Protein AF-0000000067175810 (afdb_homodimer)

Sequence (452 aa):
MTTPEDLFESAYRGEAPNFGGVRPPWSIGEPQPEIRKLIDAGKFHGEVLDAGCGEAATALYLAAQGFTTVGLDQSPTAIELARAEAARRGLTNATFEVADISSFTGYDGRFGTIVDSTLFHSMPVELRDGYQQSIVRAAAPGATYVVLVFDKTTMGDTGPANPVTDDELRDVVGRYWVIDDISPARIHANVPAEFTDFAAFAGSDIRDEGNGRKSVAGWLLQAHLGMTTPEDLFESAYRGEAPNFGGVRPPWSIGEPQPEIRKLIDAGKFHGEVLDAGCGEAATALYLAAQGFTTVGLDQSPTAIELARAEAARRGLTNATFEVADISSFTGYDGRFGTIVDSTLFHSMPVELRDGYQQSIVRAAAPGATYVVLVFDKTTMGDTGPANPVTDDELRDVVGRYWVIDDISPARIHANVPAEFTDFAAFAGSDIRDEGNGRKSVAGWLLQAHLG

Secondary structure (DSSP, 8-state):
---HHHHHHHHHTT-SSSGGG---TT--SS--HHHHHHHHTT---SEEEEET-TT-HHHHHHHHTT--EEEEES-HHHHHHHHHHHHHHT-TTEEEEE--TTT--S-TT-EEEEEEES-GGGS-GGGHHHHHHHHHHHEEEEEEEEEEEEBHHHH-S-SSS--B-HHHHHHHHHTTSEEEEEEEEEEEEE--HHHHHHHHHHTT--EEEETTEEEEEEEEEEEE--/---HHHHHHHHHTT-STT-TT---TT--SS--HHHHHHHHTT---SEEEEET-TT-HHHHHHHHTT--EEEEES-HHHHHHHHHHHHHHT-TTEEEEE--TTT--S-TT-EEEEEEES-GGGS-GGGHHHHHHHHHHHEEEEEEEEEEEEBHHHH-S-SSS--B-HHHHHHHHHTTSEEEEEEEEEEEEE--HHHHHHHHHHTT--EEEETTEEEEEEEEEEEE--

Structure (mmCIF, N/CA/C/O backbone):
data_AF-0000000067175810-model_v1
#
loop_
_entity.id
_entity.type
_entity.pdbx_description
1 polymer 'Thiopurine S-methyltransferase (Tpmt) superfamily protein'
#
loop_
_atom_site.group_PDB
_atom_site.id
_atom_site.type_symbol
_atom_site.label_atom_id
_atom_site.label_alt_id
_atom_site.label_comp_id
_atom_site.label_asym_id
_atom_site.label_entity_id
_atom_site.label_seq_id
_atom_site.pdbx_PDB_ins_code
_atom_site.Cartn_x
_atom_site.Cartn_y
_atom_site.Cartn_z
_atom_site.occupancy
_atom_site.B_iso_or_equiv
_atom_site.auth_seq_id
_atom_site.auth_comp_id
_atom_site.auth_asym_id
_atom_site.auth_atom_id
_atom_site.pdbx_PDB_model_num
ATOM 1 N N . MET A 1 1 ? -21.359 -6.559 -0.199 1 34.91 1 MET A N 1
ATOM 2 C CA . MET A 1 1 ? -20.125 -6.98 0.458 1 34.91 1 MET A CA 1
ATOM 3 C C . MET A 1 1 ? -19.062 -7.363 -0.569 1 34.91 1 MET A C 1
ATOM 5 O O . MET A 1 1 ? -19.344 -8.117 -1.503 1 34.91 1 MET A O 1
ATOM 9 N N . THR A 1 2 ? -18.172 -6.473 -0.756 1 45.78 2 THR A N 1
ATOM 10 C CA . THR A 1 2 ? -17.125 -6.711 -1.751 1 45.78 2 THR A CA 1
ATOM 11 C C . THR A 1 2 ? -16.469 -8.07 -1.531 1 45.78 2 THR A C 1
ATOM 13 O O . THR A 1 2 ? -15.922 -8.336 -0.458 1 45.78 2 THR A O 1
ATOM 16 N N . THR A 1 3 ? -16.859 -9.109 -2.359 1 52.84 3 THR A N 1
ATOM 17 C CA . THR A 1 3 ? -16.266 -10.445 -2.33 1 52.84 3 THR A CA 1
ATOM 18 C C . THR A 1 3 ? -14.797 -10.398 -2.742 1 52.84 3 THR A C 1
ATOM 20 O O . THR A 1 3 ? -14.352 -9.43 -3.352 1 52.84 3 THR A O 1
ATOM 23 N N . PRO A 1 4 ? -14.094 -11.344 -2.318 1 56.94 4 PRO A N 1
ATOM 24 C CA . PRO A 1 4 ? -12.711 -11.422 -2.793 1 56.94 4 PRO A CA 1
ATOM 25 C C . PRO A 1 4 ? -12.609 -11.336 -4.316 1 56.94 4 PRO A C 1
ATOM 27 O O . PRO A 1 4 ? -11.68 -10.719 -4.836 1 56.94 4 PRO A O 1
ATOM 30 N N . GLU A 1 5 ? -13.617 -11.883 -4.992 1 61.91 5 GLU A N 1
ATOM 31 C CA . GLU A 1 5 ? -13.633 -11.844 -6.449 1 61.91 5 GLU A CA 1
ATOM 32 C C . GLU A 1 5 ? -13.758 -10.406 -6.961 1 61.91 5 GLU A C 1
ATOM 34 O O . GLU A 1 5 ? -13.094 -10.031 -7.926 1 61.91 5 GLU A O 1
ATOM 39 N N . ASP A 1 6 ? -14.625 -9.758 -6.277 1 61.28 6 ASP A N 1
ATOM 40 C CA . ASP A 1 6 ? -14.828 -8.359 -6.656 1 61.28 6 ASP A CA 1
ATOM 41 C C . ASP A 1 6 ? -13.555 -7.547 -6.469 1 61.28 6 ASP A C 1
ATOM 43 O O . ASP A 1 6 ? -13.25 -6.66 -7.273 1 61.28 6 ASP A O 1
ATOM 47 N N . LEU A 1 7 ? -12.844 -8.016 -5.496 1 58.16 7 LEU A N 1
ATOM 48 C CA . LEU A 1 7 ? -11.625 -7.285 -5.18 1 58.16 7 LEU A CA 1
ATOM 49 C C . LEU A 1 7 ? -10.57 -7.496 -6.258 1 58.16 7 LEU A C 1
ATOM 51 O O . LEU A 1 7 ? -9.906 -6.547 -6.684 1 58.16 7 LEU A O 1
ATOM 55 N N . PHE A 1 8 ? -10.445 -8.734 -6.766 1 64.38 8 PHE A N 1
ATOM 56 C CA . PHE A 1 8 ? -9.453 -9.039 -7.785 1 64.38 8 PHE A CA 1
ATOM 57 C C . PHE A 1 8 ? -9.828 -8.414 -9.117 1 64.38 8 PHE A C 1
ATOM 59 O O . PHE A 1 8 ? -8.984 -7.844 -9.805 1 64.38 8 PHE A O 1
ATOM 66 N N . GLU A 1 9 ? -11.102 -8.539 -9.406 1 70.12 9 GLU A N 1
ATOM 67 C CA . GLU A 1 9 ? -11.578 -7.941 -10.648 1 70.12 9 GLU A CA 1
ATOM 68 C C . GLU A 1 9 ? -11.359 -6.43 -10.648 1 70.12 9 GLU A C 1
ATOM 70 O O . GLU A 1 9 ? -10.891 -5.867 -11.641 1 70.12 9 GLU A O 1
ATOM 75 N N . SER A 1 10 ? -11.688 -5.891 -9.562 1 61.72 10 SER A N 1
ATOM 76 C CA . SER A 1 10 ? -11.516 -4.445 -9.445 1 61.72 10 SER A CA 1
ATOM 77 C C . SER A 1 10 ? -10.047 -4.051 -9.57 1 61.72 10 SER A C 1
ATOM 79 O O . SER A 1 10 ? -9.727 -3.018 -10.164 1 61.72 10 SER A O 1
ATOM 81 N N . ALA A 1 11 ? -9.133 -4.836 -9.023 1 60.84 11 ALA A N 1
ATOM 82 C CA . ALA A 1 11 ? -7.699 -4.578 -9.102 1 60.84 11 ALA A CA 1
ATOM 83 C C . ALA A 1 11 ? -7.215 -4.594 -10.547 1 60.84 11 ALA A C 1
ATOM 85 O O . ALA A 1 11 ? -6.449 -3.721 -10.961 1 60.84 11 ALA A O 1
ATOM 86 N N . TYR A 1 12 ? -7.773 -5.504 -11.305 1 62.03 12 TYR A N 1
ATOM 87 C CA . TYR A 1 12 ? -7.312 -5.637 -12.68 1 62.03 12 TYR A CA 1
ATOM 88 C C . TYR A 1 12 ? -7.941 -4.574 -13.57 1 62.03 12 TYR A C 1
ATOM 90 O O . TYR A 1 12 ? -7.355 -4.176 -14.578 1 62.03 12 TYR A O 1
ATOM 98 N N . ARG A 1 13 ? -9.18 -4.203 -13.203 1 59.28 13 ARG A N 1
ATOM 99 C CA . ARG A 1 13 ? -9.836 -3.146 -13.961 1 59.28 13 ARG A CA 1
ATOM 100 C C . ARG A 1 13 ? -9.133 -1.808 -13.758 1 59.28 13 ARG A C 1
ATOM 102 O O . ARG A 1 13 ? -9.375 -0.855 -14.5 1 59.28 13 ARG A O 1
ATOM 109 N N . GLY A 1 14 ? -8.109 -1.981 -13.188 1 48.84 14 GLY A N 1
ATOM 110 C CA . GLY A 1 14 ? -7.457 -0.705 -12.93 1 48.84 14 GLY A CA 1
ATOM 111 C C . GLY A 1 14 ? -8.391 0.335 -12.344 1 48.84 14 GLY A C 1
ATOM 112 O O . GLY A 1 14 ? -8.172 1.537 -12.508 1 48.84 14 GLY A O 1
ATOM 113 N N . GLU A 1 15 ? -9.688 0.017 -12.445 1 43.03 15 GLU A N 1
ATOM 114 C CA . GLU A 1 15 ? -10.672 0.964 -11.93 1 43.03 15 GLU A CA 1
ATOM 115 C C . GLU A 1 15 ? -10.211 1.581 -10.617 1 43.03 15 GLU A C 1
ATOM 117 O O . GLU A 1 15 ? -10.781 1.299 -9.562 1 43.03 15 GLU A O 1
ATOM 122 N N . ALA A 1 16 ? -9.016 1.307 -10.359 1 35.53 16 ALA A N 1
ATOM 123 C CA . ALA A 1 16 ? -8.617 2.424 -9.5 1 35.53 16 ALA A CA 1
ATOM 124 C C . ALA A 1 16 ? -9.148 3.746 -10.047 1 35.53 16 ALA A C 1
ATOM 126 O O . ALA A 1 16 ? -9.117 3.988 -11.258 1 35.53 16 ALA A O 1
ATOM 127 N N . PRO A 1 17 ? -10.008 4.371 -9.719 1 30.92 17 PRO A N 1
ATOM 128 C CA . PRO A 1 17 ? -10.281 5.652 -10.375 1 30.92 17 PRO A CA 1
ATOM 129 C C . PRO A 1 17 ? -9.086 6.184 -11.164 1 30.92 17 PRO A C 1
ATOM 131 O O . PRO A 1 17 ? -7.961 5.719 -10.969 1 30.92 17 PRO A O 1
ATOM 134 N N . ASN A 1 18 ? -9.133 7.254 -12 1 28.91 18 ASN A N 1
ATOM 135 C CA . ASN A 1 18 ? -8.125 8.125 -12.609 1 28.91 18 ASN A CA 1
ATOM 136 C C . ASN A 1 18 ? -6.805 8.07 -11.852 1 28.91 18 ASN A C 1
ATOM 138 O O . ASN A 1 18 ? -6.574 8.867 -10.938 1 28.91 18 ASN A O 1
ATOM 142 N N . PHE A 1 19 ? -6.25 7.203 -11.695 1 30.58 19 PHE A N 1
ATOM 143 C CA . PHE A 1 19 ? -4.957 7.184 -11.023 1 30.58 19 PHE A CA 1
ATOM 144 C C . PHE A 1 19 ? -3.889 7.859 -11.875 1 30.58 19 PHE A C 1
ATOM 146 O O . PHE A 1 19 ? -2.715 7.891 -11.492 1 30.58 19 PHE A O 1
ATOM 153 N N . GLY A 1 20 ? -3.783 7.805 -13.07 1 36.88 20 GLY A N 1
ATOM 154 C CA . GLY A 1 20 ? -2.932 8.727 -13.805 1 36.88 20 GLY A CA 1
ATOM 155 C C . GLY A 1 20 ? -2.471 9.906 -12.977 1 36.88 20 GLY A C 1
ATOM 156 O O . GLY A 1 20 ? -1.523 10.602 -13.352 1 36.88 20 GLY A O 1
ATOM 157 N N . GLY A 1 21 ? -3.184 10.117 -11.656 1 43.78 21 GLY A N 1
ATOM 158 C CA . GLY A 1 21 ? -3.088 11.172 -10.672 1 43.78 21 GLY A CA 1
ATOM 159 C C . GLY A 1 21 ? -3.086 10.656 -9.242 1 43.78 21 GLY A C 1
ATOM 160 O O . GLY A 1 21 ? -3.656 11.289 -8.352 1 43.78 21 GLY A O 1
ATOM 161 N N . VAL A 1 22 ? -2.799 9.398 -9.078 1 51.38 22 VAL A N 1
ATOM 162 C CA . VAL A 1 22 ? -3.053 8.922 -7.727 1 51.38 22 VAL A CA 1
ATOM 163 C C . VAL A 1 22 ? -2.268 9.766 -6.723 1 51.38 22 VAL A C 1
ATOM 165 O O . VAL A 1 22 ? -1.04 9.852 -6.801 1 51.38 22 VAL A O 1
ATOM 168 N N . ARG A 1 23 ? -2.844 10.414 -6.062 1 64.06 23 ARG A N 1
ATOM 169 C CA . ARG A 1 23 ? -2.348 11.234 -4.965 1 64.06 23 ARG A CA 1
ATOM 170 C C . ARG A 1 23 ? -1.871 10.367 -3.805 1 64.06 23 ARG A C 1
ATOM 172 O O . ARG A 1 23 ? -2.324 9.227 -3.645 1 64.06 23 ARG A O 1
ATOM 179 N N . PRO A 1 24 ? -0.742 10.719 -3.312 1 72.12 24 PRO A N 1
ATOM 180 C CA . PRO A 1 24 ? -0.302 9.961 -2.137 1 72.12 24 PRO A CA 1
ATOM 181 C C . PRO A 1 24 ? -1.454 9.602 -1.202 1 72.12 24 PRO A C 1
ATOM 183 O O . PRO A 1 24 ? -2.471 10.297 -1.172 1 72.12 24 PRO A O 1
ATOM 186 N N . PRO A 1 25 ? -1.299 8.445 -0.528 1 75.06 25 PRO A N 1
ATOM 187 C CA . PRO A 1 25 ? -2.389 7.957 0.322 1 75.06 25 PRO A CA 1
ATOM 188 C C . PRO A 1 25 ? -2.855 9 1.335 1 75.06 25 PRO A C 1
ATOM 190 O O . PRO A 1 25 ? -4.02 8.992 1.742 1 75.06 25 PRO A O 1
ATOM 193 N N . TRP A 1 26 ? -1.988 9.883 1.772 1 79.94 26 TRP A N 1
ATOM 194 C CA . TRP A 1 26 ? -2.332 10.859 2.799 1 79.94 26 TRP A CA 1
ATOM 195 C C . TRP A 1 26 ? -3.123 12.016 2.201 1 79.94 26 TRP A C 1
ATOM 197 O O . TRP A 1 26 ? -3.676 12.844 2.932 1 79.94 26 TRP A O 1
ATOM 207 N N . SER A 1 27 ? -3.039 12.125 0.833 1 82.75 27 SER A N 1
ATOM 208 C CA . SER A 1 27 ? -3.863 13.125 0.169 1 82.75 27 SER A CA 1
ATOM 209 C C . SER A 1 27 ? -5.316 12.672 0.065 1 82.75 27 SER A C 1
ATOM 211 O O . SER A 1 27 ? -5.738 12.164 -0.977 1 82.75 27 SER A O 1
ATOM 213 N N . ILE A 1 28 ? -6.062 12.977 1.097 1 84.38 28 ILE A N 1
ATOM 214 C CA . ILE A 1 28 ? -7.41 12.422 1.122 1 84.38 28 ILE A CA 1
ATOM 215 C C . ILE A 1 28 ? -8.414 13.477 0.666 1 84.38 28 ILE A C 1
ATOM 217 O O . ILE A 1 28 ? -9.625 13.266 0.745 1 84.38 28 ILE A O 1
ATOM 221 N N . GLY A 1 29 ? -8 14.648 0.244 1 88.12 29 GLY A N 1
ATOM 222 C CA . GLY A 1 29 ? -8.82 15.664 -0.391 1 88.12 29 GLY A CA 1
ATOM 223 C C . GLY A 1 29 ? -9.555 16.547 0.603 1 88.12 29 GLY A C 1
ATOM 224 O O . GLY A 1 29 ? -10.32 17.422 0.211 1 88.12 29 GLY A O 1
ATOM 225 N N . GLU A 1 30 ? -9.406 16.266 1.859 1 93.69 30 GLU A N 1
ATOM 226 C CA . GLU A 1 30 ? -9.992 17.016 2.967 1 93.69 30 GLU A CA 1
ATOM 227 C C . GLU A 1 30 ? -9.094 16.969 4.199 1 93.69 30 GLU A C 1
ATOM 229 O O . GLU A 1 30 ? -8.164 16.156 4.27 1 93.69 30 GLU A O 1
ATOM 234 N N . PRO A 1 31 ? -9.352 17.938 5.137 1 96.5 31 PRO A N 1
ATOM 235 C CA . PRO A 1 31 ? -8.57 17.812 6.371 1 96.5 31 PRO A CA 1
ATOM 236 C C . PRO A 1 31 ? -8.742 16.453 7.035 1 96.5 31 PR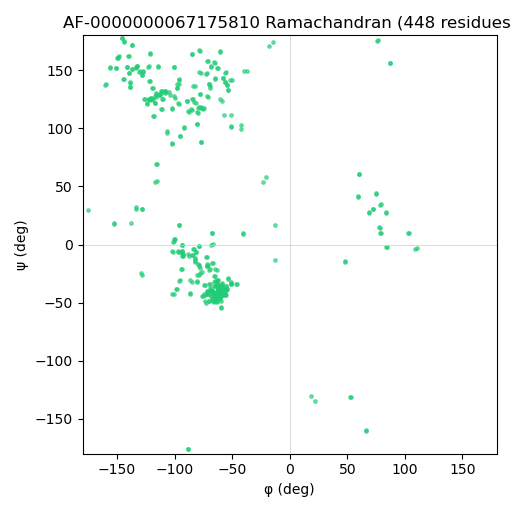O A C 1
ATOM 238 O O . PRO A 1 31 ? -9.805 15.836 6.941 1 96.5 31 PRO A O 1
ATOM 241 N N . GLN A 1 32 ? -7.68 16.016 7.684 1 95.12 32 GLN A N 1
ATOM 242 C CA . GLN A 1 32 ? -7.844 14.852 8.547 1 95.12 32 GLN A CA 1
ATOM 243 C C . GLN A 1 32 ? -9.023 15.031 9.492 1 95.12 32 GLN A C 1
ATOM 245 O O . GLN A 1 32 ? -9.227 16.109 10.047 1 95.12 32 GLN A O 1
ATOM 250 N N . PRO A 1 33 ? -9.781 13.969 9.734 1 94.12 33 PRO A N 1
ATOM 251 C CA . PRO A 1 33 ? -10.992 14.094 10.562 1 94.12 33 PRO A CA 1
ATOM 252 C C . PRO A 1 33 ? -10.703 14.68 11.938 1 94.12 33 PRO A C 1
ATOM 254 O O . PRO A 1 33 ? -11.477 15.508 12.438 1 94.12 33 PRO A O 1
ATOM 257 N N . GLU A 1 34 ? -9.57 14.297 12.547 1 94.38 34 GLU A N 1
ATOM 258 C CA . GLU A 1 34 ? -9.227 14.805 13.867 1 94.38 34 GLU A CA 1
ATOM 259 C C . GLU A 1 34 ? -8.984 16.312 13.836 1 94.38 34 GLU A C 1
ATOM 261 O O . GLU A 1 34 ? -9.336 17.016 14.781 1 94.38 34 GLU A O 1
ATOM 266 N N . ILE A 1 35 ? -8.406 16.797 12.75 1 97.88 35 ILE A N 1
ATOM 267 C CA . ILE A 1 35 ? -8.125 18.219 12.586 1 97.88 35 ILE A CA 1
ATOM 268 C C . ILE A 1 35 ? -9.43 18.969 12.297 1 97.88 35 ILE A C 1
ATOM 270 O O . ILE A 1 35 ? -9.672 20.031 12.867 1 97.88 35 ILE A O 1
ATOM 274 N N . ARG A 1 36 ? -10.25 18.422 11.461 1 97.19 36 ARG A N 1
ATOM 275 C CA . ARG A 1 36 ? -11.531 19.031 11.133 1 97.19 36 ARG A CA 1
ATOM 276 C C . ARG A 1 36 ? -12.391 19.234 12.375 1 97.19 36 ARG A C 1
ATOM 278 O O . ARG A 1 36 ? -13.039 20.266 12.531 1 97.19 36 ARG A O 1
ATOM 285 N N . LYS A 1 37 ? -12.398 18.234 13.227 1 96.31 37 LYS A N 1
ATOM 286 C CA . LYS A 1 37 ? -13.156 18.312 14.469 1 96.31 37 LYS A CA 1
ATOM 287 C C . LYS A 1 37 ? -12.727 19.531 15.289 1 96.31 37 LYS A C 1
ATOM 289 O O . LYS A 1 37 ? -13.562 20.234 15.852 1 96.31 37 LYS A O 1
ATOM 294 N N . LEU A 1 38 ? -11.461 19.766 15.367 1 97.62 38 LEU A N 1
ATOM 295 C CA . LEU A 1 38 ? -10.945 20.891 16.125 1 97.62 38 LEU A CA 1
ATOM 296 C C . LEU A 1 38 ? -11.336 22.219 15.469 1 97.62 38 LEU A C 1
ATOM 298 O O . LEU A 1 38 ? -11.664 23.188 16.156 1 97.62 38 LEU A O 1
ATOM 302 N N . ILE A 1 39 ? -11.281 22.266 14.133 1 97.81 39 ILE A N 1
ATOM 303 C CA . ILE A 1 39 ? -11.688 23.453 13.398 1 97.81 39 ILE A CA 1
ATOM 304 C C . ILE A 1 39 ? -13.148 23.766 13.695 1 97.81 39 ILE A C 1
ATOM 306 O O . ILE A 1 39 ? -13.492 24.906 14.047 1 97.81 39 ILE A O 1
ATOM 310 N N . ASP A 1 40 ? -13.961 22.781 13.609 1 96.44 40 ASP A N 1
ATOM 311 C CA . ASP A 1 40 ? -15.398 22.938 13.812 1 96.44 40 ASP A CA 1
ATOM 312 C C . ASP A 1 40 ? -15.711 23.344 15.25 1 96.44 40 ASP A C 1
ATOM 314 O O . ASP A 1 40 ? -16.719 24.016 15.5 1 96.44 40 ASP A O 1
ATOM 318 N N . ALA A 1 41 ? -14.859 22.984 16.141 1 97.06 41 ALA A N 1
ATOM 319 C CA . ALA A 1 41 ? -15.047 23.312 17.562 1 97.06 41 ALA A CA 1
ATOM 320 C C . ALA A 1 41 ? -14.531 24.719 17.875 1 97.06 41 ALA A C 1
ATOM 322 O O . ALA A 1 41 ? -14.578 25.156 19.031 1 97.06 41 ALA A O 1
ATOM 323 N N . GLY A 1 42 ? -13.945 25.406 16.906 1 97.25 42 GLY A N 1
ATOM 324 C CA . GLY A 1 42 ? -13.516 26.781 17.094 1 97.25 42 GLY A CA 1
ATOM 325 C C . GLY A 1 42 ? -12.148 26.906 17.75 1 97.25 42 GLY A C 1
ATOM 326 O O . GLY A 1 42 ? -11.852 27.906 18.391 1 97.25 42 GLY A O 1
ATOM 327 N N . LYS A 1 43 ? -11.305 25.891 17.562 1 97.31 43 LYS A N 1
ATOM 328 C CA . LYS A 1 43 ? -10.016 25.875 18.25 1 97.31 43 LYS A CA 1
ATOM 329 C C . LYS A 1 43 ? -8.945 26.594 17.438 1 97.31 43 LYS A C 1
ATOM 331 O O . LYS A 1 43 ? -7.828 26.812 17.922 1 97.31 43 LYS A O 1
ATOM 336 N N . PHE A 1 44 ? -9.25 26.953 16.25 1 98.31 44 PHE A N 1
ATOM 337 C CA . PHE A 1 44 ? -8.328 27.688 15.391 1 98.31 44 PHE A CA 1
ATOM 338 C C . PHE A 1 44 ? -8.633 29.188 15.438 1 98.31 44 PHE A C 1
ATOM 340 O O . PHE A 1 44 ? -9.805 29.594 15.445 1 98.31 44 PHE A O 1
ATOM 347 N N . HIS A 1 45 ? -7.59 30 15.5 1 98.56 45 HIS A N 1
ATOM 348 C CA . HIS A 1 45 ? -7.746 31.453 15.57 1 98.56 45 HIS A CA 1
ATOM 349 C C . HIS A 1 45 ? -6.574 32.156 14.906 1 98.56 45 HIS A C 1
ATOM 351 O O . HIS A 1 45 ? -5.531 31.547 14.656 1 98.56 45 HIS A O 1
ATOM 357 N N . GLY A 1 46 ? -6.801 33.5 14.531 1 98.56 46 GLY A N 1
ATOM 358 C CA . GLY A 1 46 ? -5.75 34.281 13.875 1 98.56 46 GLY A CA 1
ATOM 359 C C . GLY A 1 46 ? -5.406 33.75 12.492 1 98.56 46 GLY A C 1
ATOM 360 O O . GLY A 1 46 ? -6.219 33.062 11.859 1 98.56 46 GLY A O 1
ATOM 361 N N . GLU A 1 47 ? -4.223 34.125 12.039 1 98.88 47 GLU A N 1
ATOM 362 C CA . GLU A 1 47 ? -3.717 33.531 10.797 1 98.88 47 GLU A CA 1
ATOM 363 C C . GLU A 1 47 ? -3.15 32.156 11.039 1 98.88 47 GLU A C 1
ATOM 365 O O . GLU A 1 47 ? -2.635 31.859 12.125 1 98.88 47 GLU A O 1
ATOM 370 N N . VAL A 1 48 ? -3.27 31.312 10.055 1 98.94 48 VAL A N 1
ATOM 371 C CA . VAL A 1 48 ? -2.943 29.906 10.273 1 98.94 48 VAL A CA 1
ATOM 372 C C . VAL A 1 48 ? -1.756 29.516 9.398 1 98.94 48 VAL A C 1
ATOM 374 O O . VAL A 1 48 ? -1.727 29.828 8.203 1 98.94 48 VAL A O 1
ATOM 377 N N . LEU A 1 49 ? -0.752 28.875 10.039 1 98.94 49 LEU A N 1
ATOM 378 C CA . LEU A 1 49 ? 0.312 28.203 9.305 1 98.94 49 LEU A CA 1
ATOM 379 C C . LEU A 1 49 ? 0.018 26.719 9.172 1 98.94 49 LEU A C 1
ATOM 381 O O . LEU A 1 49 ? -0.184 26.031 10.18 1 98.94 49 LEU A O 1
ATOM 385 N N . ASP A 1 50 ? -0.056 26.25 7.973 1 98.88 50 ASP A N 1
ATOM 386 C CA . ASP A 1 50 ? -0.118 24.828 7.637 1 98.88 50 ASP A CA 1
ATOM 387 C C . ASP A 1 50 ? 1.27 24.281 7.316 1 98.88 50 ASP A C 1
ATOM 389 O O . ASP A 1 50 ? 1.736 24.391 6.18 1 98.88 50 ASP A O 1
ATOM 393 N N . ALA A 1 51 ? 1.927 23.719 8.359 1 98.5 51 ALA A N 1
ATOM 394 C CA . ALA A 1 51 ? 3.293 23.219 8.227 1 98.5 51 ALA A CA 1
ATOM 395 C C . ALA A 1 51 ? 3.318 21.875 7.531 1 98.5 51 ALA A C 1
ATOM 397 O O . ALA A 1 51 ? 2.652 20.922 7.969 1 98.5 51 ALA A O 1
ATOM 398 N N . GLY A 1 52 ? 4.172 21.75 6.492 1 96.75 52 GLY A N 1
ATOM 399 C CA . GLY A 1 52 ? 4.09 20.547 5.68 1 96.75 52 GLY A CA 1
ATOM 400 C C . GLY A 1 52 ? 2.73 20.375 5.027 1 96.75 52 GLY A C 1
ATOM 401 O O . GLY A 1 52 ? 2.123 19.297 5.141 1 96.75 52 GLY A O 1
ATOM 402 N N . CYS A 1 53 ? 2.338 21.328 4.195 1 97.31 53 CYS A N 1
ATOM 403 C CA . CYS A 1 53 ? 0.926 21.453 3.854 1 97.31 53 CYS A CA 1
ATOM 404 C C . CYS A 1 53 ? 0.538 20.484 2.752 1 97.31 53 CYS A C 1
ATOM 406 O O . CYS A 1 53 ? -0.648 20.266 2.5 1 97.31 53 CYS A O 1
ATOM 408 N N . GLY A 1 54 ? 1.504 19.891 2.064 1 93.69 54 GLY A N 1
ATOM 409 C CA . GLY A 1 54 ? 1.157 19.078 0.907 1 93.69 54 GLY A CA 1
ATOM 410 C C . GLY A 1 54 ? 0.275 19.812 -0.088 1 93.69 54 GLY A C 1
ATOM 411 O O . GLY A 1 54 ? 0.591 20.922 -0.503 1 93.69 54 GLY A O 1
ATOM 412 N N . GLU A 1 55 ? -0.781 19.156 -0.483 1 92.56 55 GLU A N 1
ATOM 413 C CA . GLU A 1 55 ? -1.728 19.797 -1.391 1 92.56 55 GLU A CA 1
ATOM 414 C C . GLU A 1 55 ? -2.65 20.75 -0.641 1 92.56 55 GLU A C 1
ATOM 416 O O . GLU A 1 55 ? -3.531 21.375 -1.24 1 92.56 55 GLU A O 1
ATOM 421 N N . ALA A 1 56 ? -2.504 20.844 0.577 1 97.44 56 ALA A N 1
ATOM 422 C CA . ALA A 1 56 ? -2.996 21.922 1.443 1 97.44 56 ALA A CA 1
ATOM 423 C C . ALA A 1 56 ? -4.5 21.797 1.663 1 97.44 56 ALA A C 1
ATOM 425 O O . ALA A 1 56 ? -5.215 22.797 1.673 1 97.44 56 ALA A O 1
ATOM 426 N N . ALA A 1 57 ? -4.953 20.594 1.901 1 96.25 57 ALA A N 1
ATOM 427 C CA . ALA A 1 57 ? -6.371 20.391 2.184 1 96.25 57 ALA A CA 1
ATOM 428 C C . ALA A 1 57 ? -6.805 21.188 3.406 1 96.25 57 ALA A C 1
ATOM 430 O O . ALA A 1 57 ? -7.867 21.828 3.396 1 96.25 57 ALA A O 1
ATOM 431 N N . THR A 1 58 ? -5.957 21.203 4.41 1 98.31 58 THR A N 1
ATOM 432 C CA . THR A 1 58 ? -6.305 21.891 5.645 1 98.31 58 THR A CA 1
ATOM 433 C C . THR A 1 58 ? -6.32 23.406 5.434 1 98.31 58 THR A C 1
ATOM 435 O O . THR A 1 58 ? -7.297 24.078 5.781 1 98.31 58 THR A O 1
ATOM 438 N N . ALA A 1 59 ? -5.301 23.969 4.832 1 98.75 59 ALA A N 1
ATOM 439 C CA . ALA A 1 59 ? -5.211 25.406 4.598 1 98.75 59 ALA A CA 1
ATOM 440 C C . ALA A 1 59 ? -6.363 25.875 3.715 1 98.75 59 ALA A C 1
ATOM 442 O O . ALA A 1 59 ? -6.961 26.922 3.984 1 98.75 59 ALA A O 1
ATOM 443 N N . LEU A 1 60 ? -6.695 25.156 2.689 1 98.56 60 LEU A N 1
ATOM 444 C CA . LEU A 1 60 ? -7.746 25.531 1.759 1 98.56 60 LEU A CA 1
ATOM 445 C C . LEU A 1 60 ? -9.117 25.484 2.432 1 98.56 60 LEU A C 1
ATOM 447 O O . LEU A 1 60 ? -9.961 26.344 2.193 1 98.56 60 LEU A O 1
ATOM 451 N N . TYR A 1 61 ? -9.328 24.469 3.275 1 98.56 61 TYR A N 1
ATOM 452 C CA . TYR A 1 61 ? -10.57 24.359 4.027 1 98.56 61 TYR A CA 1
ATOM 453 C C . TYR A 1 61 ? -10.758 25.562 4.941 1 98.56 61 TYR A C 1
ATOM 455 O O . TYR A 1 61 ? -11.836 26.172 4.98 1 98.56 61 TYR A O 1
ATOM 463 N N . LEU A 1 62 ? -9.727 25.938 5.609 1 98.81 62 LEU A N 1
ATOM 464 C CA . LEU A 1 62 ? -9.766 27.078 6.52 1 98.81 62 LEU A CA 1
ATOM 465 C C . LEU A 1 62 ? -9.945 28.375 5.75 1 98.81 62 LEU A C 1
ATOM 467 O O . LEU A 1 62 ? -10.719 29.25 6.164 1 98.81 62 LEU A O 1
ATOM 471 N N . ALA A 1 63 ? -9.305 28.516 4.633 1 98.75 63 ALA A N 1
ATOM 472 C CA . ALA A 1 63 ? -9.438 29.719 3.82 1 98.75 63 ALA A CA 1
ATOM 473 C C . ALA A 1 63 ? -10.875 29.891 3.35 1 98.75 63 ALA A C 1
ATOM 475 O O . ALA A 1 63 ? -11.391 31.016 3.334 1 98.75 63 ALA A O 1
ATOM 476 N N . ALA A 1 64 ? -11.484 28.828 3.01 1 98.38 64 ALA A N 1
ATOM 477 C CA . ALA A 1 64 ? -12.875 28.875 2.564 1 98.38 64 ALA A CA 1
ATOM 478 C C . ALA A 1 64 ? -13.789 29.359 3.684 1 98.38 64 ALA A C 1
ATOM 480 O O . ALA A 1 64 ? -14.883 29.859 3.424 1 98.38 64 ALA A O 1
ATOM 481 N N . GLN A 1 65 ? -13.359 29.234 4.898 1 97.94 65 GLN A N 1
ATOM 482 C CA . GLN A 1 65 ? -14.133 29.672 6.051 1 97.94 65 GLN A CA 1
ATOM 483 C C . GLN A 1 65 ? -13.75 31.109 6.449 1 97.94 65 GLN A C 1
ATOM 485 O O . GLN A 1 65 ? -14.219 31.609 7.469 1 97.94 65 GLN A O 1
ATOM 490 N N . GLY A 1 66 ? -12.836 31.688 5.73 1 98.25 66 GLY A N 1
ATOM 491 C CA . GLY A 1 66 ? -12.531 33.094 5.953 1 98.25 66 GLY A CA 1
ATOM 492 C C . GLY A 1 66 ? -11.18 33.312 6.605 1 98.25 66 GLY A C 1
ATOM 493 O O . GLY A 1 66 ? -10.758 34.469 6.801 1 98.25 66 GLY A O 1
ATOM 494 N N . PHE A 1 67 ? -10.469 32.281 6.973 1 98.81 67 PHE A N 1
ATOM 495 C CA . PHE A 1 67 ? -9.141 32.438 7.57 1 98.81 67 PHE A CA 1
ATOM 496 C C . PHE A 1 67 ? -8.125 32.875 6.523 1 98.81 67 PHE A C 1
ATOM 498 O O . PHE A 1 67 ? -8.25 32.531 5.344 1 98.81 67 PHE A O 1
ATOM 505 N N . THR A 1 68 ? -7.156 33.656 6.977 1 98.88 68 THR A N 1
ATOM 506 C CA . THR A 1 68 ? -5.93 33.812 6.207 1 98.88 68 THR A CA 1
ATOM 507 C C . THR A 1 68 ? -4.945 32.688 6.504 1 98.88 68 THR A C 1
ATOM 509 O O . THR A 1 68 ? -4.617 32.438 7.668 1 98.88 68 THR A O 1
ATOM 512 N N . THR A 1 69 ? -4.488 31.984 5.453 1 98.94 69 THR A N 1
ATOM 513 C CA . THR A 1 69 ? -3.656 30.812 5.676 1 98.94 69 THR A CA 1
ATOM 514 C C . THR A 1 69 ? -2.375 30.891 4.852 1 98.94 69 THR A C 1
ATOM 516 O O . THR A 1 69 ? -2.359 31.484 3.775 1 98.94 69 THR A O 1
ATOM 519 N N . VAL A 1 70 ? -1.28 30.359 5.414 1 98.94 70 VAL A N 1
ATOM 520 C CA . VAL A 1 70 ? -0.009 30.109 4.738 1 98.94 70 VAL A CA 1
ATOM 521 C C . VAL A 1 70 ? 0.347 28.625 4.812 1 98.94 70 VAL A C 1
ATOM 523 O O . VAL A 1 70 ? 0.332 28.031 5.895 1 98.94 70 VAL A O 1
ATOM 526 N N . GLY A 1 71 ? 0.575 28.078 3.652 1 98.88 71 GLY A N 1
ATOM 527 C CA . GLY A 1 71 ? 1.08 26.719 3.596 1 98.88 71 GLY A CA 1
ATOM 528 C C . GLY A 1 71 ? 2.531 26.641 3.162 1 98.88 71 GLY A C 1
ATOM 529 O O . GLY A 1 71 ? 2.924 27.25 2.168 1 98.88 71 GLY A O 1
ATOM 530 N N . LEU A 1 72 ? 3.314 25.891 3.934 1 98.5 72 LEU A N 1
ATOM 531 C CA . LEU A 1 72 ? 4.711 25.641 3.59 1 98.5 72 LEU A CA 1
ATOM 532 C C . LEU A 1 72 ? 4.965 24.156 3.4 1 98.5 72 LEU A C 1
ATOM 534 O O . LEU A 1 72 ? 4.473 23.328 4.18 1 98.5 72 LEU A O 1
ATOM 538 N N . ASP A 1 73 ? 5.664 23.828 2.348 1 96.38 73 ASP A N 1
ATOM 539 C CA . ASP A 1 73 ? 6.062 22.453 2.07 1 96.38 73 ASP A CA 1
ATOM 540 C C . ASP A 1 73 ? 7.371 22.406 1.281 1 96.38 73 ASP A C 1
ATOM 542 O O . ASP A 1 73 ? 7.676 23.328 0.524 1 96.38 73 ASP A O 1
ATOM 546 N N . GLN A 1 74 ? 8.078 21.328 1.477 1 94.12 74 GLN A N 1
ATOM 547 C CA . GLN A 1 74 ? 9.352 21.188 0.781 1 94.12 74 GLN A CA 1
ATOM 548 C C . GLN A 1 74 ? 9.148 20.781 -0.673 1 94.12 74 GLN A C 1
ATOM 550 O O . GLN A 1 74 ? 10.039 20.953 -1.507 1 94.12 74 GLN A O 1
ATOM 555 N N . SER A 1 75 ? 8.016 20.234 -1.042 1 87.62 75 SER A N 1
ATOM 556 C CA . SER A 1 75 ? 7.75 19.719 -2.377 1 87.62 75 SER A CA 1
ATOM 557 C C . SER A 1 75 ? 7.219 20.797 -3.305 1 87.62 75 SER A C 1
ATOM 559 O O . SER A 1 75 ? 6.094 21.266 -3.135 1 87.62 75 SER A O 1
ATOM 561 N N . PRO A 1 76 ? 7.988 21.156 -4.348 1 91.31 76 PRO A N 1
ATOM 562 C CA . PRO A 1 76 ? 7.484 22.125 -5.32 1 91.31 76 PRO A CA 1
ATOM 563 C C . PRO A 1 76 ? 6.191 21.672 -5.992 1 91.31 76 PRO A C 1
ATOM 565 O O . PRO A 1 76 ? 5.293 22.484 -6.223 1 91.31 76 PRO A O 1
ATOM 568 N N . THR A 1 77 ? 6.082 20.406 -6.238 1 85.81 77 THR A N 1
ATOM 569 C CA . THR A 1 77 ? 4.883 19.891 -6.891 1 85.81 77 THR A CA 1
ATOM 570 C C . THR A 1 77 ? 3.664 20.062 -5.988 1 85.81 77 THR A C 1
ATOM 572 O O . THR A 1 77 ? 2.602 20.484 -6.441 1 85.81 77 THR A O 1
ATOM 575 N N . ALA A 1 78 ? 3.826 19.672 -4.742 1 89.25 78 ALA A N 1
ATOM 576 C CA . ALA A 1 78 ? 2.729 19.844 -3.795 1 89.25 78 ALA A CA 1
ATOM 577 C C . ALA A 1 78 ? 2.264 21.297 -3.748 1 89.25 78 ALA A C 1
ATOM 579 O O . ALA A 1 78 ? 1.062 21.578 -3.777 1 89.25 78 ALA A O 1
ATOM 580 N N . ILE A 1 79 ? 3.18 22.203 -3.811 1 94.81 79 ILE A N 1
ATOM 581 C CA . ILE A 1 79 ? 2.879 23.641 -3.709 1 94.81 79 ILE A CA 1
ATOM 582 C C . ILE A 1 79 ? 2.166 24.109 -4.977 1 94.81 79 ILE A C 1
ATOM 584 O O . ILE A 1 79 ? 1.214 24.891 -4.906 1 94.81 79 ILE A O 1
ATOM 588 N N . GLU A 1 80 ? 2.6 23.625 -6.078 1 92.81 80 GLU A N 1
ATOM 589 C CA . GLU A 1 80 ? 1.935 23.969 -7.328 1 92.81 80 GLU A CA 1
ATOM 590 C C . GLU A 1 80 ? 0.488 23.484 -7.34 1 92.81 80 GLU A C 1
ATOM 592 O O . GLU A 1 80 ? -0.41 24.203 -7.785 1 92.81 80 GLU A O 1
ATOM 597 N N . LEU A 1 81 ? 0.322 22.328 -6.84 1 90.62 81 LEU A N 1
ATOM 598 C CA . LEU A 1 81 ? -1.027 21.781 -6.758 1 90.62 81 LEU A CA 1
ATOM 599 C C . LEU A 1 81 ? -1.893 22.609 -5.805 1 90.62 81 LEU A C 1
ATOM 601 O O . LEU A 1 81 ? -3.061 22.875 -6.098 1 90.62 81 LEU A O 1
ATOM 605 N N . ALA A 1 82 ? -1.362 22.953 -4.73 1 94.94 82 ALA A N 1
ATOM 606 C CA . ALA A 1 82 ? -2.08 23.781 -3.756 1 94.94 82 ALA A CA 1
ATOM 607 C C . ALA A 1 82 ? -2.482 25.125 -4.355 1 94.94 82 ALA A C 1
ATOM 609 O O . ALA A 1 82 ? -3.631 25.547 -4.219 1 94.94 82 ALA A O 1
ATOM 610 N N . ARG A 1 83 ? -1.581 25.75 -5.055 1 97.38 83 ARG A N 1
ATOM 611 C CA . ARG A 1 83 ? -1.854 27.047 -5.691 1 97.38 83 ARG A CA 1
ATOM 612 C C . ARG A 1 83 ? -2.955 26.906 -6.742 1 97.38 83 ARG A C 1
ATOM 614 O O . ARG A 1 83 ? -3.85 27.75 -6.816 1 97.38 83 ARG A O 1
ATOM 621 N N . ALA A 1 84 ? -2.828 25.922 -7.504 1 95.19 84 ALA A N 1
ATOM 622 C CA . ALA A 1 84 ? -3.82 25.688 -8.555 1 95.19 84 ALA A CA 1
ATOM 623 C C . ALA A 1 84 ? -5.215 25.516 -7.957 1 95.19 84 ALA A C 1
ATOM 625 O O . ALA A 1 84 ? -6.191 26.047 -8.477 1 95.19 84 ALA A O 1
ATOM 626 N N . GLU A 1 85 ? -5.27 24.781 -6.906 1 95.31 85 GLU A N 1
ATOM 627 C CA . GLU A 1 85 ? -6.562 24.531 -6.273 1 95.31 85 GLU A CA 1
ATOM 628 C C . GLU A 1 85 ? -7.121 25.812 -5.652 1 95.31 85 GLU A C 1
ATOM 630 O O . GLU A 1 85 ? -8.32 26.078 -5.746 1 95.31 85 GLU A O 1
ATOM 635 N N . ALA A 1 86 ? -6.305 26.578 -5.035 1 97.62 86 ALA A N 1
ATOM 636 C CA . ALA A 1 86 ? -6.738 27.859 -4.484 1 97.62 86 ALA A CA 1
ATOM 637 C C . ALA A 1 86 ? -7.305 28.766 -5.574 1 97.62 86 ALA A C 1
ATOM 639 O O . ALA A 1 86 ? -8.359 29.375 -5.395 1 97.62 86 ALA A O 1
ATOM 640 N N . ALA A 1 87 ? -6.617 28.766 -6.672 1 97.5 87 ALA A N 1
ATOM 641 C CA . ALA A 1 87 ? -7.055 29.594 -7.797 1 97.5 87 ALA A CA 1
ATOM 642 C C . ALA A 1 87 ? -8.398 29.094 -8.336 1 97.5 87 ALA A C 1
ATOM 644 O O . ALA A 1 87 ? -9.297 29.906 -8.594 1 97.5 87 ALA A O 1
ATOM 645 N N . ARG A 1 88 ? -8.477 27.875 -8.508 1 96.81 88 ARG A N 1
ATOM 646 C CA . ARG A 1 88 ? -9.703 27.266 -9.023 1 96.81 88 ARG A CA 1
ATOM 647 C C . ARG A 1 88 ? -10.906 27.641 -8.156 1 96.81 88 ARG A C 1
ATOM 649 O O . ARG A 1 88 ? -12 27.875 -8.664 1 96.81 88 ARG A O 1
ATOM 656 N N . ARG A 1 89 ? -10.656 27.75 -6.824 1 97.25 89 ARG A N 1
ATOM 657 C CA . ARG A 1 89 ? -11.727 28 -5.871 1 97.25 89 ARG A CA 1
ATOM 658 C C . ARG A 1 89 ? -11.875 29.5 -5.598 1 97.25 89 ARG A C 1
ATOM 660 O O . ARG A 1 89 ? -12.75 29.906 -4.832 1 97.25 89 ARG A O 1
ATOM 667 N N . GLY A 1 90 ? -11.016 30.219 -6.125 1 98.12 90 GLY A N 1
ATOM 668 C CA . GLY A 1 90 ? -11.047 31.656 -5.922 1 98.12 90 GLY A CA 1
ATOM 669 C C . GLY A 1 90 ? -10.633 32.062 -4.523 1 98.12 90 GLY A C 1
ATOM 670 O O . GLY A 1 90 ? -11.156 33.062 -3.98 1 98.12 90 GLY A O 1
ATOM 671 N N . LEU A 1 91 ? -9.805 31.375 -3.881 1 98.5 91 LEU A N 1
ATOM 672 C CA . LEU A 1 91 ? -9.359 31.656 -2.521 1 98.5 91 LEU A CA 1
ATOM 673 C C . LEU A 1 91 ? -8.102 32.531 -2.535 1 98.5 91 LEU A C 1
ATOM 675 O O . LEU A 1 91 ? -6.988 32 -2.652 1 98.5 91 LEU A O 1
ATOM 679 N N . THR A 1 92 ? -8.273 33.781 -2.299 1 98.31 92 THR A N 1
ATOM 680 C CA . THR A 1 92 ? -7.164 34.719 -2.377 1 98.31 92 THR A CA 1
ATOM 681 C C . THR A 1 92 ? -6.5 34.906 -1.013 1 98.31 92 THR A C 1
ATOM 683 O O . THR A 1 92 ? -5.43 35.5 -0.908 1 98.31 92 THR A O 1
ATOM 686 N N . ASN A 1 93 ? -7.129 34.344 0.03 1 98.75 93 ASN A N 1
ATOM 687 C CA . ASN A 1 93 ? -6.609 34.469 1.389 1 98.75 93 ASN A CA 1
ATOM 688 C C . ASN A 1 93 ? -5.773 33.25 1.78 1 98.75 93 ASN A C 1
ATOM 690 O O . ASN A 1 93 ? -5.504 33.031 2.963 1 98.75 93 ASN A O 1
ATOM 694 N N . ALA A 1 94 ? -5.355 32.469 0.823 1 98.81 94 ALA A N 1
ATOM 695 C CA . ALA A 1 94 ? -4.449 31.344 1.018 1 98.81 94 ALA A CA 1
ATOM 696 C C . ALA A 1 94 ? -3.193 31.5 0.162 1 98.81 94 ALA A C 1
ATOM 698 O O . ALA A 1 94 ? -3.281 31.688 -1.055 1 98.81 94 ALA A O 1
ATOM 699 N N . THR A 1 95 ? -2.021 31.453 0.785 1 98.75 95 THR A N 1
ATOM 700 C CA . THR A 1 95 ? -0.759 31.531 0.058 1 98.75 95 THR A CA 1
ATOM 701 C C . THR A 1 95 ? 0.115 30.312 0.358 1 98.75 95 THR A C 1
ATOM 703 O O . THR A 1 95 ? -0.023 29.688 1.41 1 98.75 95 THR A O 1
ATOM 706 N N . PHE A 1 96 ? 0.972 29.969 -0.585 1 98.69 96 PHE A N 1
ATOM 707 C CA . PHE A 1 96 ? 1.77 28.75 -0.483 1 98.69 96 PHE A CA 1
ATOM 708 C C . PHE A 1 96 ? 3.197 29 -0.957 1 98.69 96 PHE A C 1
ATOM 710 O O . PHE A 1 96 ? 3.414 29.688 -1.954 1 98.69 96 PHE A O 1
ATOM 717 N N . GLU A 1 97 ? 4.188 28.422 -0.238 1 98.19 97 GLU A N 1
ATOM 718 C CA . GLU A 1 97 ? 5.594 28.578 -0.596 1 98.19 97 GLU A CA 1
ATOM 719 C C . GLU A 1 97 ? 6.383 27.312 -0.314 1 98.19 97 GLU A C 1
ATOM 721 O O . GLU A 1 97 ? 6.125 26.625 0.677 1 98.19 97 GLU A O 1
ATOM 726 N N . VAL A 1 98 ? 7.309 27.047 -1.219 1 96.62 98 VAL A N 1
ATOM 727 C CA . VAL A 1 98 ? 8.266 25.984 -0.948 1 96.62 98 VAL A CA 1
ATOM 728 C C . VAL A 1 98 ? 9.242 26.422 0.146 1 96.62 98 VAL A C 1
ATOM 730 O O . VAL A 1 98 ? 9.828 27.516 0.061 1 96.62 98 VAL A O 1
ATOM 733 N N . ALA A 1 99 ? 9.398 25.625 1.204 1 96.56 99 ALA A N 1
ATOM 734 C CA . ALA A 1 99 ? 10.305 25.984 2.297 1 96.56 99 ALA A CA 1
ATOM 735 C C . ALA A 1 99 ? 10.766 24.734 3.049 1 96.56 99 ALA A C 1
ATOM 737 O O . ALA A 1 99 ? 10.078 23.719 3.055 1 96.56 99 ALA A O 1
ATOM 738 N N . ASP A 1 100 ? 11.945 24.891 3.604 1 95.12 100 ASP A N 1
ATOM 739 C CA . ASP A 1 100 ? 12.391 23.953 4.633 1 95.12 100 ASP A CA 1
ATOM 740 C C . ASP A 1 100 ? 11.789 24.297 5.988 1 95.12 100 ASP A C 1
ATOM 742 O O . ASP A 1 100 ? 12.164 25.297 6.602 1 95.12 100 ASP A O 1
ATOM 746 N N . ILE A 1 101 ? 10.953 23.438 6.496 1 96.19 101 ILE A N 1
ATOM 747 C CA . ILE A 1 101 ? 10.156 23.719 7.684 1 96.19 101 ILE A CA 1
ATOM 748 C C . ILE A 1 101 ? 11.062 23.766 8.914 1 96.19 101 ILE A C 1
ATOM 750 O O . ILE A 1 101 ? 10.703 24.344 9.938 1 96.19 101 ILE A O 1
ATOM 754 N N . SER A 1 102 ? 12.211 23.141 8.797 1 96.31 102 SER A N 1
ATOM 755 C CA . SER A 1 102 ? 13.094 23.062 9.953 1 96.31 102 SER A CA 1
ATOM 756 C C . SER A 1 102 ? 13.898 24.344 10.117 1 96.31 102 SER A C 1
ATOM 758 O O . SER A 1 102 ? 14.586 24.531 11.133 1 96.31 102 SER A O 1
ATOM 760 N N . SER A 1 103 ? 13.781 25.297 9.086 1 97.25 103 SER A N 1
ATOM 761 C CA . SER A 1 103 ? 14.656 26.453 9.203 1 97.25 103 SER A CA 1
ATOM 762 C C . SER A 1 103 ? 14.047 27.672 8.523 1 97.25 103 SER A C 1
ATOM 764 O O . SER A 1 103 ? 14.734 28.672 8.281 1 97.25 103 SER A O 1
ATOM 766 N N . PHE A 1 104 ? 12.805 27.703 8.25 1 97.38 104 PHE A N 1
ATOM 767 C CA . PHE A 1 104 ? 12.172 28.812 7.547 1 97.38 104 PHE A CA 1
ATOM 768 C C . PHE A 1 104 ? 12.156 30.062 8.422 1 97.38 104 PHE A C 1
ATOM 770 O O . PHE A 1 104 ? 12.211 29.984 9.648 1 97.38 104 PHE A O 1
ATOM 777 N N . THR A 1 105 ? 12.141 31.281 7.719 1 97.06 105 THR A N 1
ATOM 778 C CA . THR A 1 105 ? 12.07 32.594 8.367 1 97.06 105 THR A CA 1
ATOM 779 C C . THR A 1 105 ? 11.094 33.5 7.641 1 97.06 105 THR A C 1
ATOM 781 O O . THR A 1 105 ? 10.5 33.125 6.633 1 97.06 105 THR A O 1
ATOM 784 N N . GLY A 1 106 ? 10.852 34.656 8.281 1 97 106 GLY A N 1
ATOM 785 C CA . GLY A 1 106 ? 10.109 35.688 7.559 1 97 106 GLY A CA 1
ATOM 786 C C . GLY A 1 106 ? 8.664 35.781 8 1 97 106 GLY A C 1
ATOM 787 O O . GLY A 1 106 ? 7.891 36.562 7.434 1 97 106 GLY A O 1
ATOM 788 N N . TYR A 1 107 ? 8.312 35.062 9.133 1 98.25 107 TYR A N 1
ATOM 789 C CA . TYR A 1 107 ? 6.922 35.094 9.586 1 98.25 107 TYR A CA 1
ATOM 790 C C . TYR A 1 107 ? 6.836 35.344 11.086 1 98.25 107 TYR A C 1
ATOM 792 O O . TYR A 1 107 ? 5.902 34.875 11.742 1 98.25 107 TYR A O 1
ATOM 800 N N . ASP A 1 108 ? 7.711 36.062 11.594 1 98.19 108 ASP A N 1
ATOM 801 C CA . ASP A 1 108 ? 7.867 36.188 13.039 1 98.19 108 ASP A CA 1
ATOM 802 C C . ASP A 1 108 ? 6.59 36.75 13.68 1 98.19 108 ASP A C 1
ATOM 804 O O . ASP A 1 108 ? 6.074 37.781 13.273 1 98.19 108 ASP A O 1
ATOM 808 N N . GLY A 1 109 ? 6.047 36 14.68 1 98.38 109 GLY A N 1
ATOM 809 C CA . GLY A 1 109 ? 4.93 36.438 15.508 1 98.38 109 GLY A CA 1
ATOM 810 C C . GLY A 1 109 ? 3.627 36.531 14.742 1 98.38 109 GLY A C 1
ATOM 811 O O . GLY A 1 109 ? 2.736 37.312 15.133 1 98.38 109 GLY A O 1
ATOM 812 N N . ARG A 1 110 ? 3.445 35.812 13.742 1 98.5 110 ARG A N 1
ATOM 813 C CA . ARG A 1 110 ? 2.35 36.062 12.812 1 98.5 110 ARG A CA 1
ATOM 814 C C . ARG A 1 110 ? 1.158 35.156 13.102 1 98.5 110 ARG A C 1
ATOM 816 O O . ARG A 1 110 ? 0.008 35.594 13.039 1 98.5 110 ARG A O 1
ATOM 823 N N . PHE A 1 111 ? 1.371 34 13.445 1 98.81 111 PHE A N 1
ATOM 824 C CA . PHE A 1 111 ? 0.317 33 13.336 1 98.81 111 PHE A CA 1
ATOM 825 C C . PHE A 1 111 ? -0.329 32.75 14.695 1 98.81 111 PHE A C 1
ATOM 827 O O . PHE A 1 111 ? 0.356 32.406 15.664 1 98.81 111 PHE A O 1
ATOM 834 N N . GLY A 1 112 ? -1.652 32.844 14.766 1 98.88 112 GLY A N 1
ATOM 835 C CA . GLY A 1 112 ? -2.41 32.5 15.953 1 98.88 112 GLY A CA 1
ATOM 836 C C . GLY A 1 112 ? -2.574 30.984 16.109 1 98.88 112 GLY A C 1
ATOM 837 O O . GLY A 1 112 ? -2.822 30.5 17.219 1 98.88 112 GLY A O 1
ATOM 838 N N . THR A 1 113 ? -2.486 30.281 15.008 1 98.88 113 THR A N 1
ATOM 839 C CA . THR A 1 113 ? -2.547 28.812 15.023 1 98.88 113 THR A CA 1
ATOM 840 C C . THR A 1 113 ? -1.525 28.219 14.055 1 98.88 113 THR A C 1
ATOM 842 O O . THR A 1 113 ? -1.36 28.719 12.938 1 98.88 113 THR A O 1
ATOM 845 N N . ILE A 1 114 ? -0.806 27.172 14.5 1 98.94 114 ILE A N 1
ATOM 846 C CA . ILE A 1 114 ? 0.072 26.359 13.672 1 98.94 114 ILE A CA 1
ATOM 847 C C . ILE A 1 114 ? -0.394 24.906 13.695 1 98.94 114 ILE A C 1
ATOM 849 O O . ILE A 1 114 ? -0.601 24.328 14.773 1 98.94 114 ILE A O 1
ATOM 853 N N . VAL A 1 115 ? -0.605 24.359 12.523 1 98.88 115 VAL A N 1
ATOM 854 C CA . VAL A 1 115 ? -1.095 22.984 12.445 1 98.88 115 VAL A CA 1
ATOM 855 C C . VAL A 1 115 ? -0.084 22.109 11.695 1 98.88 115 VAL A C 1
ATOM 857 O O . VAL A 1 115 ? 0.398 22.5 10.625 1 98.88 115 VAL A O 1
ATOM 860 N N . ASP A 1 116 ? 0.336 21.047 12.336 1 98.56 116 ASP A N 1
ATOM 861 C CA . ASP A 1 116 ? 1.104 19.938 11.773 1 98.56 116 ASP A CA 1
ATOM 862 C C . ASP A 1 116 ? 0.234 18.688 11.617 1 98.56 116 ASP A C 1
ATOM 864 O O . ASP A 1 116 ? 0.033 17.938 12.57 1 98.56 116 ASP A O 1
ATOM 868 N N . SER A 1 117 ? -0.262 18.531 10.367 1 97.12 117 SER A N 1
ATOM 869 C CA . SER A 1 117 ? -1.075 17.359 10.047 1 97.12 117 SER A CA 1
ATOM 870 C C . SER A 1 117 ? -0.27 16.328 9.273 1 97.12 117 SER A C 1
ATOM 872 O O . SER A 1 117 ? -0.345 16.266 8.047 1 97.12 117 SER A O 1
ATOM 874 N N . THR A 1 118 ? 0.437 15.43 10.062 1 91.56 118 THR A N 1
ATOM 875 C CA . THR A 1 118 ? 1.145 14.281 9.508 1 91.56 118 THR A CA 1
ATOM 876 C C . THR A 1 118 ? 2.471 14.711 8.891 1 91.56 118 THR A C 1
ATOM 878 O O . THR A 1 118 ? 2.861 14.211 7.832 1 91.56 118 THR A O 1
ATOM 881 N N . LEU A 1 119 ? 3.127 15.695 9.453 1 93.06 119 LEU A N 1
ATOM 882 C CA . LEU A 1 119 ? 4.461 16.125 9.047 1 93.06 119 LEU A CA 1
ATOM 883 C C . LEU A 1 119 ? 5.52 15.578 10 1 93.06 119 LEU A C 1
ATOM 885 O O . LEU A 1 119 ? 6.57 15.102 9.562 1 93.06 119 LEU A O 1
ATOM 889 N N . PHE A 1 120 ? 5.238 15.633 11.32 1 93.62 120 PHE A N 1
ATOM 890 C CA . PHE A 1 120 ? 6.195 15.406 12.391 1 93.62 120 PHE A CA 1
ATOM 891 C C . PHE A 1 120 ? 6.887 14.055 12.227 1 93.62 120 PHE A C 1
ATOM 893 O O . PHE A 1 120 ? 8.094 13.945 12.453 1 93.62 120 PHE A O 1
ATOM 900 N N . HIS A 1 121 ? 6.184 13.016 11.797 1 88.38 121 HIS A N 1
ATOM 901 C CA . HIS A 1 121 ? 6.762 11.68 11.656 1 88.38 121 HIS A CA 1
ATOM 902 C C . HIS A 1 121 ? 7.48 11.531 10.32 1 88.38 121 HIS A C 1
ATOM 904 O O . HIS A 1 121 ? 8.211 10.562 10.109 1 88.38 121 HIS A O 1
ATOM 910 N N . SER A 1 122 ? 7.336 12.469 9.453 1 83.31 122 SER A N 1
ATOM 911 C CA . SER A 1 122 ? 7.914 12.359 8.117 1 83.31 122 SER A CA 1
ATOM 912 C C . SER A 1 122 ? 9.297 13 8.055 1 83.31 122 SER A C 1
ATOM 914 O O . SER A 1 122 ? 10.016 12.836 7.07 1 83.31 122 SER A O 1
ATOM 916 N N . MET A 1 123 ? 9.727 13.711 9.055 1 88.06 123 MET A N 1
ATOM 917 C CA . MET A 1 123 ? 11.023 14.375 9.039 1 88.06 123 MET A CA 1
ATOM 918 C C . MET A 1 123 ? 12.055 13.586 9.836 1 88.06 123 MET A C 1
ATOM 920 O O . MET A 1 123 ? 11.711 12.914 10.805 1 88.06 123 MET A O 1
ATOM 924 N N . PRO A 1 124 ? 13.359 13.781 9.406 1 88 124 PRO A N 1
ATOM 925 C CA . PRO A 1 124 ? 14.414 13.219 10.258 1 88 124 PRO A CA 1
ATOM 926 C C . PRO A 1 124 ? 14.367 13.75 11.688 1 88 124 PRO A C 1
ATOM 928 O O . PRO A 1 124 ? 14.086 14.93 11.898 1 88 124 PRO A O 1
ATOM 931 N N . VAL A 1 125 ? 14.68 12.805 12.578 1 91.94 125 VAL A N 1
ATOM 932 C CA . VAL A 1 125 ? 14.555 13.117 14 1 91.94 125 VAL A CA 1
ATOM 933 C C . VAL A 1 125 ? 15.438 14.312 14.344 1 91.94 125 VAL A C 1
ATOM 935 O O . VAL A 1 125 ? 15.047 15.172 15.133 1 91.94 125 VAL A O 1
ATOM 938 N N . GLU A 1 126 ? 16.547 14.445 13.703 1 94 126 GLU A N 1
ATOM 939 C CA . GLU A 1 126 ? 17.531 15.461 14.023 1 94 126 GLU A CA 1
ATOM 940 C C . GLU A 1 126 ? 17.047 16.844 13.609 1 94 126 GLU A C 1
ATOM 942 O O . GLU A 1 126 ? 17.609 17.859 14.039 1 94 126 GLU A O 1
ATOM 947 N N . LEU A 1 127 ? 15.953 16.953 12.852 1 95 127 LEU A N 1
ATOM 948 C CA . LEU A 1 127 ? 15.453 18.234 12.375 1 95 127 LEU A CA 1
ATOM 949 C C . LEU A 1 127 ? 14.344 18.75 13.273 1 95 127 LEU A C 1
ATOM 951 O O . LEU A 1 127 ? 13.922 19.906 13.148 1 95 127 LEU A O 1
ATOM 955 N N . ARG A 1 128 ? 13.898 18 14.258 1 97.06 128 ARG A N 1
ATOM 956 C CA . ARG A 1 128 ? 12.703 18.328 15.023 1 97.06 128 ARG A CA 1
ATOM 957 C C . ARG A 1 128 ? 12.953 19.547 15.914 1 97.06 128 ARG A C 1
ATOM 959 O O . ARG A 1 128 ? 12.062 20.375 16.125 1 97.06 128 ARG A O 1
ATOM 966 N N . ASP A 1 129 ? 14.195 19.625 16.375 1 97.44 129 ASP A N 1
ATOM 967 C CA . ASP A 1 129 ? 14.523 20.797 17.203 1 97.44 129 ASP A CA 1
ATOM 968 C C . ASP A 1 129 ? 14.453 22.078 16.391 1 97.44 129 ASP A C 1
ATOM 970 O O . ASP A 1 129 ? 13.82 23.047 16.812 1 97.44 129 ASP A O 1
ATOM 974 N N . GLY A 1 130 ? 15.078 22.078 15.242 1 97.94 130 GLY A N 1
ATOM 975 C CA . GLY A 1 130 ? 15 23.234 14.367 1 97.94 130 GLY A CA 1
ATOM 976 C C . GLY A 1 130 ? 13.586 23.562 13.93 1 97.94 130 GLY A C 1
ATOM 977 O O . GLY A 1 130 ? 13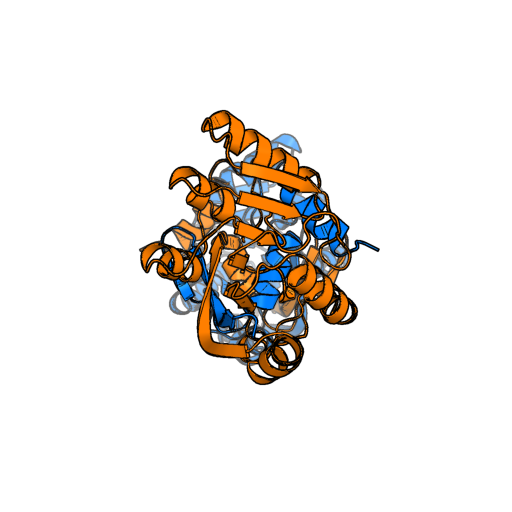.211 24.734 13.836 1 97.94 130 GLY A O 1
ATOM 978 N N . TYR A 1 131 ? 12.812 22.625 13.734 1 98.19 131 TYR A N 1
ATOM 979 C CA . TYR A 1 131 ? 11.406 22.797 13.375 1 98.19 131 TYR A CA 1
ATOM 980 C C . TYR A 1 131 ? 10.641 23.5 14.477 1 98.19 131 TYR A C 1
ATOM 982 O O . TYR A 1 131 ? 9.977 24.516 14.234 1 98.19 131 TYR A O 1
ATOM 990 N N . GLN A 1 132 ? 10.82 23.016 15.703 1 98.62 132 GLN A N 1
ATOM 991 C CA . GLN A 1 132 ? 10.133 23.641 16.828 1 98.62 132 GLN A CA 1
ATOM 992 C C . GLN A 1 132 ? 10.578 25.094 17.016 1 98.62 132 GLN A C 1
ATOM 994 O O . GLN A 1 132 ? 9.75 25.969 17.25 1 98.62 132 GLN A O 1
ATOM 999 N N . GLN A 1 133 ? 11.828 25.359 16.812 1 98.44 133 GLN A N 1
ATOM 1000 C CA . GLN A 1 133 ? 12.328 26.719 16.938 1 98.44 133 GLN A CA 1
ATOM 1001 C C . GLN A 1 133 ? 11.711 27.641 15.875 1 98.44 133 GLN A C 1
ATOM 1003 O O . GLN A 1 133 ? 11.328 28.766 16.172 1 98.44 133 GLN A O 1
ATOM 1008 N N . SER A 1 134 ? 11.617 27.109 14.688 1 98.75 134 SER A N 1
ATOM 1009 C CA . SER A 1 134 ? 11.07 27.891 13.578 1 98.75 134 SER A CA 1
ATOM 1010 C C . SER A 1 134 ? 9.602 28.234 13.812 1 98.75 134 SER A C 1
ATOM 1012 O O . SER A 1 134 ? 9.188 29.375 13.625 1 98.75 134 SER A O 1
ATOM 1014 N N . ILE A 1 135 ? 8.82 27.266 14.312 1 98.56 135 ILE A N 1
ATOM 1015 C CA . ILE A 1 135 ? 7.391 27.547 14.43 1 98.56 135 ILE A CA 1
ATOM 1016 C C . ILE A 1 135 ? 7.133 28.375 15.688 1 98.56 135 ILE A C 1
ATOM 1018 O O . ILE A 1 135 ? 6.199 29.172 15.727 1 98.56 135 ILE A O 1
ATOM 1022 N N . VAL A 1 136 ? 7.977 28.297 16.719 1 98.56 136 VAL A N 1
ATOM 1023 C CA . VAL A 1 136 ? 7.852 29.172 17.859 1 98.56 136 VAL A CA 1
ATOM 1024 C C . VAL A 1 136 ? 8.117 30.625 17.438 1 98.56 136 VAL A C 1
ATOM 1026 O O . VAL A 1 136 ? 7.375 31.531 17.828 1 98.56 136 VAL A O 1
ATOM 1029 N N . ARG A 1 137 ? 9.148 30.812 16.656 1 98.62 137 ARG A N 1
ATOM 1030 C CA . ARG A 1 137 ? 9.445 32.156 16.156 1 98.62 137 ARG A CA 1
ATOM 1031 C C . ARG A 1 137 ? 8.273 32.719 15.367 1 98.62 137 ARG A C 1
ATOM 1033 O O . ARG A 1 137 ? 7.965 33.906 15.477 1 98.62 137 ARG A O 1
ATOM 1040 N N . ALA A 1 138 ? 7.613 31.938 14.633 1 98.75 138 ALA A N 1
ATOM 1041 C CA . ALA A 1 138 ? 6.539 32.375 13.734 1 98.75 138 ALA A CA 1
ATOM 1042 C C . ALA A 1 138 ? 5.227 32.531 14.492 1 98.75 138 ALA A C 1
ATOM 1044 O O . ALA A 1 138 ? 4.281 33.156 13.977 1 98.75 138 ALA A O 1
ATOM 1045 N N . ALA A 1 139 ? 5.133 32.062 15.711 1 98.75 139 ALA A N 1
ATOM 1046 C CA . ALA A 1 139 ? 3.893 32.031 16.484 1 98.75 139 ALA A CA 1
ATOM 1047 C C . ALA A 1 139 ? 3.645 33.375 17.172 1 98.75 139 ALA A C 1
ATOM 1049 O O . ALA A 1 139 ? 4.574 34 17.688 1 98.75 139 ALA A O 1
ATOM 1050 N N . ALA A 1 140 ? 2.348 33.844 17.109 1 98.5 140 ALA A N 1
ATOM 1051 C CA . ALA A 1 140 ? 1.918 34.969 17.906 1 98.5 140 ALA A CA 1
ATOM 1052 C C . ALA A 1 140 ? 1.831 34.594 19.391 1 98.5 140 ALA A C 1
ATOM 1054 O O . ALA A 1 140 ? 1.755 33.406 19.734 1 98.5 140 ALA A O 1
ATOM 1055 N N . PRO A 1 141 ? 1.905 35.656 20.156 1 96.62 141 PRO A N 1
ATOM 1056 C CA . PRO A 1 141 ? 1.665 35.344 21.562 1 96.62 141 PRO A CA 1
ATOM 1057 C C . PRO A 1 141 ? 0.352 34.594 21.797 1 96.62 141 PRO A C 1
ATOM 1059 O O . PRO A 1 141 ? -0.683 35 21.25 1 96.62 141 PRO A O 1
ATOM 1062 N N . GLY A 1 142 ? 0.401 33.531 22.578 1 96.62 142 GLY A N 1
ATOM 1063 C CA . GLY A 1 142 ? -0.792 32.781 22.906 1 96.62 142 GLY A CA 1
ATOM 1064 C C . GLY A 1 142 ? -1.233 31.859 21.781 1 96.62 142 GLY A C 1
ATOM 1065 O O . GLY A 1 142 ? -2.352 31.344 21.797 1 96.62 142 GLY A O 1
ATOM 1066 N N . ALA A 1 143 ? -0.36 31.656 20.828 1 98.69 143 ALA A N 1
ATOM 1067 C CA . ALA A 1 143 ? -0.698 30.828 19.672 1 98.69 143 ALA A CA 1
ATOM 1068 C C . ALA A 1 143 ? -0.999 29.391 20.078 1 98.69 143 ALA A C 1
ATOM 1070 O O . ALA A 1 143 ? -0.489 28.906 21.094 1 98.69 143 ALA A O 1
ATOM 1071 N N . THR A 1 144 ? -1.85 28.719 19.281 1 98.56 144 THR A N 1
ATOM 1072 C CA . THR A 1 144 ? -2.174 27.312 19.406 1 98.56 144 THR A CA 1
ATOM 1073 C C . THR A 1 144 ? -1.353 26.469 18.438 1 98.56 144 THR A C 1
ATOM 1075 O O . THR A 1 144 ? -1.157 26.875 17.281 1 98.56 144 THR A O 1
ATOM 1078 N N . TYR A 1 145 ? -0.83 25.375 18.969 1 98.62 145 TYR A N 1
ATOM 1079 C CA . TYR A 1 145 ? -0.119 24.391 18.156 1 98.62 145 TYR A CA 1
ATOM 1080 C C . TYR A 1 145 ? -0.838 23.047 18.172 1 98.62 145 TYR A C 1
ATOM 1082 O O . TYR A 1 145 ? -1.128 22.5 19.234 1 98.62 145 TYR A O 1
ATOM 1090 N N . VAL A 1 146 ? -1.244 22.516 16.969 1 98.75 146 VAL A N 1
ATOM 1091 C CA . VAL A 1 146 ? -1.933 21.234 16.812 1 98.75 146 VAL A CA 1
ATOM 1092 C C . VAL A 1 146 ? -1.07 20.266 16 1 98.75 146 VAL A C 1
ATOM 1094 O O . VAL A 1 146 ? -0.63 20.609 14.898 1 98.75 146 VAL A O 1
ATOM 1097 N N . VAL A 1 147 ? -0.827 19.031 16.562 1 98.31 147 VAL A N 1
ATOM 1098 C CA . VAL A 1 147 ? -0.027 18.031 15.875 1 98.31 147 VAL A CA 1
ATOM 1099 C C . VAL A 1 147 ? -0.816 16.719 15.773 1 98.31 147 VAL A C 1
ATOM 1101 O O . VAL A 1 147 ? -1.363 16.234 16.766 1 98.31 147 VAL A O 1
ATOM 1104 N N . LEU A 1 148 ? -0.967 16.219 14.602 1 96.56 148 LEU A N 1
ATOM 1105 C CA . LEU A 1 148 ? -1.438 14.859 14.336 1 96.56 148 LEU A CA 1
ATOM 1106 C C . LEU A 1 148 ? -0.321 14 13.758 1 96.56 148 LEU A C 1
ATOM 1108 O O . LEU A 1 148 ? 0.196 14.289 12.672 1 96.56 148 LEU A O 1
ATOM 1112 N N . VAL A 1 149 ? 0.088 12.906 14.531 1 93.75 149 VAL A N 1
ATOM 1113 C CA . VAL A 1 149 ? 1.315 12.188 14.211 1 93.75 149 VAL A CA 1
ATOM 1114 C C . VAL A 1 149 ? 1.112 10.688 14.43 1 93.75 149 VAL A C 1
ATOM 1116 O O . VAL A 1 149 ? 0.285 10.281 15.242 1 93.75 149 VAL A O 1
ATOM 1119 N N . PHE A 1 150 ? 1.884 9.859 13.68 1 85.88 150 PHE A N 1
ATOM 1120 C CA . PHE A 1 150 ? 1.787 8.406 13.781 1 85.88 150 PHE A CA 1
ATOM 1121 C C . PHE A 1 150 ? 2.215 7.93 15.156 1 85.88 150 PHE A C 1
ATOM 1123 O O . PHE A 1 150 ? 3.197 8.422 15.719 1 85.88 150 PHE A O 1
ATOM 1130 N N . ASP A 1 151 ? 1.497 6.871 15.664 1 84.81 151 ASP A N 1
ATOM 1131 C CA . ASP A 1 151 ? 1.803 6.223 16.938 1 84.81 151 ASP A CA 1
ATOM 1132 C C . ASP A 1 151 ? 2.865 5.141 16.75 1 84.81 151 ASP A C 1
ATOM 1134 O O . ASP A 1 151 ? 2.619 4.121 16.109 1 84.81 151 ASP A O 1
ATOM 1138 N N . LYS A 1 152 ? 4.016 5.391 17.406 1 82.44 152 LYS A N 1
ATOM 1139 C CA . LYS A 1 152 ? 5.129 4.453 17.328 1 82.44 152 LYS A CA 1
ATOM 1140 C C . LYS A 1 152 ? 4.754 3.1 17.922 1 82.44 152 LYS A C 1
ATOM 1142 O O . LYS A 1 152 ? 5.191 2.055 17.438 1 82.44 152 LYS A O 1
ATOM 1147 N N . THR A 1 153 ? 3.969 3.09 18.969 1 75.88 153 THR A N 1
ATOM 1148 C CA . THR A 1 153 ? 3.646 1.87 19.703 1 75.88 153 THR A CA 1
ATOM 1149 C C . THR A 1 153 ? 2.898 0.886 18.812 1 75.88 153 THR A C 1
ATOM 1151 O O . THR A 1 153 ? 3.09 -0.327 18.906 1 75.88 153 THR A O 1
ATOM 1154 N N . THR A 1 154 ? 2.117 1.365 17.953 1 67.12 154 THR A N 1
ATOM 1155 C CA . THR A 1 154 ? 1.29 0.494 17.125 1 67.12 154 THR A CA 1
ATOM 1156 C C . THR A 1 154 ? 1.957 0.239 15.781 1 67.12 154 THR A C 1
ATOM 1158 O O . THR A 1 154 ? 1.869 -0.864 15.234 1 67.12 154 THR A O 1
ATOM 1161 N N . MET A 1 155 ? 2.672 1.15 15.312 1 66.19 155 MET A N 1
ATOM 1162 C CA . MET A 1 155 ? 3.199 1.083 13.953 1 66.19 155 MET A CA 1
ATOM 1163 C C . MET A 1 155 ? 4.598 0.471 13.945 1 66.19 155 MET A C 1
ATOM 1165 O O . MET A 1 155 ? 5.039 -0.057 12.922 1 66.19 155 MET A O 1
ATOM 1169 N N . GLY A 1 156 ? 5.219 0.501 14.969 1 67.5 156 GLY A N 1
ATOM 1170 C CA . GLY A 1 156 ? 6.637 0.182 14.969 1 67.5 156 GLY A CA 1
ATOM 1171 C C . GLY A 1 156 ? 7.5 1.301 14.422 1 67.5 156 GLY A C 1
ATOM 1172 O O . GLY A 1 156 ? 7.012 2.402 14.164 1 67.5 156 GLY A O 1
ATOM 1173 N N . ASP A 1 157 ? 8.844 1.179 14.453 1 62.75 157 ASP A N 1
ATOM 1174 C CA . ASP A 1 157 ? 9.75 2.238 14.016 1 62.75 157 ASP A CA 1
ATOM 1175 C C . ASP A 1 157 ? 10.766 1.71 13.008 1 62.75 157 ASP A C 1
ATOM 1177 O O . ASP A 1 157 ? 11.859 2.262 12.867 1 62.75 157 ASP A O 1
ATOM 1181 N N . THR A 1 158 ? 10.266 0.742 12.32 1 60.38 158 THR A N 1
ATOM 1182 C CA . THR A 1 158 ? 11.18 0.117 11.367 1 60.38 158 THR A CA 1
ATOM 1183 C C . THR A 1 158 ? 10.906 0.614 9.953 1 60.38 158 THR A C 1
ATOM 1185 O O . THR A 1 158 ? 11.664 0.302 9.023 1 60.38 158 THR A O 1
ATOM 1188 N N . GLY A 1 159 ? 9.922 1.335 9.82 1 59.72 159 GLY A N 1
ATOM 1189 C CA . GLY A 1 159 ? 9.594 1.868 8.508 1 59.72 159 GLY A CA 1
ATOM 1190 C C . GLY A 1 159 ? 10.281 3.186 8.211 1 59.72 159 GLY A C 1
ATOM 1191 O O . GLY A 1 159 ? 11.148 3.623 8.969 1 59.72 159 GLY A O 1
ATOM 1192 N N . PRO A 1 160 ? 9.938 3.727 7.07 1 65.25 160 PRO A N 1
ATOM 1193 C CA . PRO A 1 160 ? 10.594 4.961 6.629 1 65.25 160 PRO A CA 1
ATOM 1194 C C . PRO A 1 160 ? 10.164 6.18 7.445 1 65.25 160 PRO A C 1
ATOM 1196 O O . PRO A 1 160 ? 10.828 7.219 7.406 1 65.25 160 PRO A O 1
ATOM 1199 N N . ALA A 1 161 ? 9.078 6.043 8.094 1 74 161 ALA A N 1
ATOM 1200 C CA . ALA A 1 161 ? 8.617 7.148 8.938 1 74 161 ALA A CA 1
ATOM 1201 C C . ALA A 1 161 ? 9.266 7.094 10.32 1 74 161 ALA A C 1
ATOM 1203 O O . ALA A 1 161 ? 9.875 6.082 10.688 1 74 161 ALA A O 1
ATOM 1204 N N . ASN A 1 162 ? 9.156 8.211 10.977 1 83.25 162 ASN A N 1
ATOM 1205 C CA . ASN A 1 162 ? 9.648 8.32 12.344 1 83.25 162 ASN A CA 1
ATOM 1206 C C . ASN A 1 162 ? 8.516 8.57 13.336 1 83.25 162 ASN A C 1
ATOM 1208 O O . ASN A 1 162 ? 8.414 9.656 13.898 1 83.25 162 ASN A O 1
ATOM 1212 N N . PRO A 1 163 ? 7.672 7.52 13.508 1 85.94 163 PRO A N 1
ATOM 1213 C CA . PRO A 1 163 ? 6.582 7.684 14.477 1 85.94 163 PRO A CA 1
ATOM 1214 C C . PRO A 1 163 ? 7.09 7.961 15.891 1 85.94 163 PRO A C 1
ATOM 1216 O O . PRO A 1 163 ? 8.289 7.852 16.156 1 85.94 163 PRO A O 1
ATOM 1219 N N . VAL A 1 164 ? 6.129 8.414 16.766 1 91.12 164 VAL A N 1
ATOM 1220 C CA . VAL A 1 164 ? 6.543 8.781 18.109 1 91.12 164 VAL A CA 1
ATOM 1221 C C . VAL A 1 164 ? 5.582 8.172 19.125 1 91.12 164 VAL A C 1
ATOM 1223 O O . VAL A 1 164 ? 4.414 7.926 18.812 1 91.12 164 VAL A O 1
ATOM 1226 N N . THR A 1 165 ? 6.109 7.91 20.359 1 90.94 165 THR A N 1
ATOM 1227 C CA . THR A 1 165 ? 5.238 7.668 21.5 1 90.94 165 THR A CA 1
ATOM 1228 C C . THR A 1 165 ? 4.684 8.984 22.047 1 90.94 165 THR A C 1
ATOM 1230 O O . THR A 1 165 ? 5.164 10.062 21.688 1 90.94 165 THR A O 1
ATOM 1233 N N . ASP A 1 166 ? 3.639 8.805 22.938 1 92.31 166 ASP A N 1
ATOM 1234 C CA . ASP A 1 166 ? 3.145 10.031 23.562 1 92.31 166 ASP A CA 1
ATOM 1235 C C . ASP A 1 166 ? 4.227 10.688 24.406 1 92.31 166 ASP A C 1
ATOM 1237 O O . ASP A 1 166 ? 4.34 11.914 24.438 1 92.31 166 ASP A O 1
ATOM 1241 N N . ASP A 1 167 ? 5.125 9.891 25 1 95.19 167 ASP A N 1
ATOM 1242 C CA . ASP A 1 167 ? 6.215 10.422 25.812 1 95.19 167 ASP A CA 1
ATOM 1243 C C . ASP A 1 167 ? 7.23 11.172 24.969 1 95.19 167 ASP A C 1
ATOM 1245 O O . ASP A 1 167 ? 7.684 12.258 25.328 1 95.19 167 ASP A O 1
ATOM 1249 N N . GLU A 1 168 ? 7.574 10.594 23.859 1 94.44 168 GLU A N 1
ATOM 1250 C CA . GLU A 1 168 ? 8.531 11.234 22.953 1 94.44 168 GLU A CA 1
ATOM 1251 C C . GLU A 1 168 ? 7.988 12.547 22.422 1 94.44 168 GLU A C 1
ATOM 1253 O O . GLU A 1 168 ? 8.719 13.539 22.312 1 94.44 168 GLU A O 1
ATOM 1258 N N . LEU A 1 169 ? 6.734 12.523 22.062 1 95.94 169 LEU A N 1
ATOM 1259 C CA . LEU A 1 169 ? 6.078 13.727 21.578 1 95.94 169 LEU A CA 1
ATOM 1260 C C . LEU A 1 169 ? 6.047 14.812 22.641 1 95.94 169 LEU A C 1
ATOM 1262 O O . LEU A 1 169 ? 6.371 15.969 22.375 1 95.94 169 LEU A O 1
ATOM 1266 N N . ARG A 1 170 ? 5.695 14.422 23.875 1 96.62 170 ARG A N 1
ATOM 1267 C CA . ARG A 1 170 ? 5.664 15.344 25 1 96.62 170 ARG A CA 1
ATOM 1268 C C . ARG A 1 170 ? 7.039 15.953 25.266 1 96.62 170 ARG A C 1
ATOM 1270 O O . ARG A 1 170 ? 7.156 17.141 25.547 1 96.62 170 ARG A O 1
ATOM 1277 N N . ASP A 1 171 ? 8.039 15.133 25.141 1 96.69 171 ASP A N 1
ATOM 1278 C CA . ASP A 1 171 ? 9.406 15.57 25.422 1 96.69 171 ASP A CA 1
ATOM 1279 C C . ASP A 1 171 ? 9.852 16.641 24.422 1 96.69 171 ASP A C 1
ATOM 1281 O O . ASP A 1 171 ? 10.367 17.688 24.828 1 96.69 171 ASP A O 1
ATOM 1285 N N . VAL A 1 172 ? 9.648 16.438 23.203 1 96.88 172 VAL A N 1
ATOM 1286 C CA . VAL A 1 172 ? 10.133 17.344 22.172 1 96.88 172 VAL A CA 1
ATOM 1287 C C . VAL A 1 172 ? 9.297 18.625 22.172 1 96.88 172 VAL A C 1
ATOM 1289 O O . VAL A 1 172 ? 9.852 19.719 22.219 1 96.88 172 VAL A O 1
ATOM 1292 N N . VAL A 1 173 ? 7.98 18.5 22.172 1 97.94 173 VAL A N 1
ATOM 1293 C CA . VAL A 1 173 ? 7.086 19.641 22.047 1 97.94 173 VAL A CA 1
ATOM 1294 C C . VAL A 1 173 ? 7.066 20.422 23.344 1 97.94 173 VAL A C 1
ATOM 1296 O O . VAL A 1 173 ? 7.016 21.656 23.344 1 97.94 173 VAL A O 1
ATOM 1299 N N . GLY A 1 174 ? 7.172 19.766 24.438 1 97.38 174 GLY A N 1
ATOM 1300 C CA . GLY A 1 174 ? 7.074 20.375 25.766 1 97.38 174 GLY A CA 1
ATOM 1301 C C . GLY A 1 174 ? 8.234 21.297 26.078 1 97.38 174 GLY A C 1
ATOM 1302 O O . GLY A 1 174 ? 8.141 22.125 26.984 1 97.38 174 GLY A O 1
ATOM 1303 N N . ARG A 1 175 ? 9.359 21.266 25.344 1 97.44 175 ARG A N 1
ATOM 1304 C CA . ARG A 1 175 ? 10.5 22.156 25.516 1 97.44 175 ARG A CA 1
ATOM 1305 C C . ARG A 1 175 ? 10.156 23.578 25.047 1 97.44 175 ARG A C 1
ATOM 1307 O O . ARG A 1 175 ? 10.805 24.547 25.438 1 97.44 175 ARG A O 1
ATOM 1314 N N . TYR A 1 176 ? 9.047 23.625 24.234 1 98 176 TYR A N 1
ATOM 1315 C CA . TYR A 1 176 ? 8.805 24.891 23.547 1 98 176 TYR A CA 1
ATOM 1316 C C . TYR A 1 176 ? 7.379 25.375 23.781 1 98 176 TYR A C 1
ATOM 1318 O O . TYR A 1 176 ? 7.105 26.578 23.719 1 98 176 TYR A O 1
ATOM 1326 N N . TRP A 1 177 ? 6.523 24.422 24.031 1 98.38 177 TRP A N 1
ATOM 1327 C CA . TRP A 1 177 ? 5.098 24.703 24.156 1 98.38 177 TRP A CA 1
ATOM 1328 C C . TRP A 1 177 ? 4.555 24.141 25.469 1 98.38 177 TRP A C 1
ATOM 1330 O O . TRP A 1 177 ? 5.074 23.156 26 1 98.38 177 TRP A O 1
ATOM 1340 N N . VAL A 1 178 ? 3.482 24.828 26.047 1 97.88 178 VAL A N 1
ATOM 1341 C CA . VAL A 1 178 ? 2.701 24.234 27.109 1 97.88 178 VAL A CA 1
ATOM 1342 C C . VAL A 1 178 ? 1.695 23.234 26.531 1 97.88 178 VAL A C 1
ATOM 1344 O O . VAL A 1 178 ? 0.81 23.625 25.766 1 97.88 178 VAL A O 1
ATOM 1347 N N . ILE A 1 179 ? 1.827 21.984 26.922 1 97.25 179 ILE A N 1
ATOM 1348 C CA . ILE A 1 179 ? 0.98 20.938 26.344 1 97.25 179 ILE A CA 1
ATOM 1349 C C . ILE A 1 179 ? -0.363 20.922 27.078 1 97.25 179 ILE A C 1
ATOM 1351 O O . ILE A 1 179 ? -0.412 20.766 28.297 1 97.25 179 ILE A O 1
ATOM 1355 N N . ASP A 1 180 ? -1.427 21.094 26.328 1 97 180 ASP A N 1
ATOM 1356 C CA . ASP A 1 180 ? -2.781 21.047 26.875 1 97 180 ASP A CA 1
ATOM 1357 C C . ASP A 1 180 ? -3.312 19.625 26.922 1 97 180 ASP A C 1
ATOM 1359 O O . ASP A 1 180 ? -3.984 19.234 27.875 1 97 180 ASP A O 1
ATOM 1363 N N . ASP A 1 181 ? -3.045 18.891 25.828 1 95.12 181 ASP A N 1
ATOM 1364 C CA . ASP A 1 181 ? -3.584 17.531 25.719 1 95.12 181 ASP A CA 1
ATOM 1365 C C . ASP A 1 181 ? -2.803 16.703 24.703 1 95.12 181 ASP A C 1
ATOM 1367 O O . ASP A 1 181 ? -2.314 17.25 23.703 1 95.12 181 ASP A O 1
ATOM 1371 N N . ILE A 1 182 ? -2.531 15.453 25.047 1 95.69 182 ILE A N 1
ATOM 1372 C CA . ILE A 1 182 ? -2.139 14.422 24.094 1 95.69 182 ILE A CA 1
ATOM 1373 C C . ILE A 1 182 ? -3.09 13.227 24.203 1 95.69 182 ILE A C 1
ATOM 1375 O O . ILE A 1 182 ? -3.262 12.656 25.281 1 95.69 182 ILE A O 1
ATOM 1379 N N . SER A 1 183 ? -3.777 12.875 23.078 1 95.06 183 SER A N 1
ATOM 1380 C CA . SER A 1 183 ? -4.762 11.797 23.109 1 95.06 183 SER A CA 1
ATOM 1381 C C . SER A 1 183 ? -4.633 10.891 21.891 1 95.06 183 SER A C 1
ATOM 1383 O O . SER A 1 183 ? -4.18 11.328 20.828 1 95.06 183 SER A O 1
ATOM 1385 N N . PRO A 1 184 ? -5.02 9.57 22.078 1 91.69 184 PRO A N 1
ATOM 1386 C CA . PRO A 1 184 ? -5.062 8.703 20.906 1 91.69 184 PRO A CA 1
ATOM 1387 C C . PRO A 1 184 ? -5.957 9.25 19.797 1 91.69 184 PRO A C 1
ATOM 1389 O O . PRO A 1 184 ? -7.008 9.828 20.078 1 91.69 184 PRO A O 1
ATOM 1392 N N . ALA A 1 185 ? -5.484 9.102 18.578 1 92 185 ALA A N 1
ATOM 1393 C CA . ALA A 1 185 ? -6.203 9.578 17.391 1 92 185 ALA A CA 1
ATOM 1394 C C . ALA A 1 185 ? -6.012 8.641 16.203 1 92 185 ALA A C 1
ATOM 1396 O O . ALA A 1 185 ? -5.336 7.613 16.328 1 92 185 ALA A O 1
ATOM 1397 N N . ARG A 1 186 ? -6.746 8.953 15.117 1 88.56 186 ARG A N 1
ATOM 1398 C CA . ARG A 1 186 ? -6.609 8.172 13.891 1 88.56 186 ARG A CA 1
ATOM 1399 C C . ARG A 1 186 ? -6.184 9.062 12.727 1 88.56 186 ARG A C 1
ATOM 1401 O O . ARG A 1 186 ? -6.648 10.195 12.602 1 88.56 186 ARG A O 1
ATOM 1408 N N . ILE A 1 187 ? -5.324 8.531 11.914 1 88.19 187 ILE A N 1
ATOM 1409 C CA . ILE A 1 187 ? -4.895 9.18 10.68 1 88.19 187 ILE A CA 1
ATOM 1410 C C . ILE A 1 187 ? -5.441 8.414 9.477 1 88.19 187 ILE A C 1
ATOM 1412 O O . ILE A 1 187 ? -5.203 7.215 9.336 1 88.19 187 ILE A O 1
ATOM 1416 N N . HIS A 1 188 ? -6.152 9.141 8.594 1 86 188 HIS A N 1
ATOM 1417 C CA . HIS A 1 188 ? -6.82 8.531 7.449 1 86 188 HIS A CA 1
ATOM 1418 C C . HIS A 1 188 ? -5.965 8.633 6.191 1 86 188 HIS A C 1
ATOM 1420 O O . HIS A 1 188 ? -5.27 9.633 5.984 1 86 188 HIS A O 1
ATOM 1426 N N . ALA A 1 189 ? -6.004 7.574 5.379 1 80.31 189 ALA A N 1
ATOM 1427 C CA . ALA A 1 189 ? -5.328 7.531 4.086 1 80.31 189 ALA A CA 1
ATOM 1428 C C . ALA A 1 189 ? -6.195 6.844 3.035 1 80.31 189 ALA A C 1
ATOM 1430 O O . ALA A 1 189 ? -7.016 5.984 3.365 1 80.31 189 ALA A O 1
ATOM 1431 N N . ASN A 1 190 ? -6.035 7.309 1.81 1 76.75 190 ASN A N 1
ATOM 1432 C CA . ASN A 1 190 ? -6.59 6.574 0.677 1 76.75 190 ASN A CA 1
ATOM 1433 C C . ASN A 1 190 ? -5.699 5.406 0.272 1 76.75 190 ASN A C 1
ATOM 1435 O O . ASN A 1 190 ? -4.598 5.605 -0.244 1 76.75 190 ASN A O 1
ATOM 1439 N N . VAL A 1 191 ? -6.125 4.266 0.631 1 66.31 191 VAL A N 1
ATOM 1440 C CA . VAL A 1 191 ? -5.324 3.082 0.334 1 66.31 191 VAL A CA 1
ATOM 1441 C C . VAL A 1 191 ? -6.113 2.139 -0.573 1 66.31 191 VAL A C 1
ATOM 1443 O O . VAL A 1 191 ? -7.121 1.566 -0.155 1 66.31 191 VAL A O 1
ATOM 1446 N N . PRO A 1 192 ? -5.652 2.053 -1.785 1 60.47 192 PRO A N 1
ATOM 1447 C CA . PRO A 1 192 ? -6.34 1.066 -2.625 1 60.47 192 PRO A CA 1
ATOM 1448 C C . PRO A 1 192 ? -6.367 -0.325 -1.995 1 60.47 192 PRO A C 1
ATOM 1450 O O . PRO A 1 192 ? -5.41 -0.724 -1.326 1 60.47 192 PRO A O 1
ATOM 1453 N N . ALA A 1 193 ? -7.488 -0.923 -2.105 1 56.78 193 ALA A N 1
ATOM 1454 C CA . ALA A 1 193 ? -7.699 -2.238 -1.508 1 56.78 193 ALA A CA 1
ATOM 1455 C C . ALA A 1 193 ? -6.535 -3.176 -1.813 1 56.78 193 ALA A C 1
ATOM 1457 O O . ALA A 1 193 ? -6.129 -3.971 -0.962 1 56.78 193 ALA A O 1
ATOM 1458 N N . GLU A 1 194 ? -5.93 -3.012 -3.027 1 56.06 194 GLU A N 1
ATOM 1459 C CA . GLU A 1 194 ? -4.848 -3.881 -3.479 1 56.06 194 GLU A CA 1
ATOM 1460 C C . GLU A 1 194 ? -3.604 -3.711 -2.611 1 56.06 194 GLU A C 1
ATOM 1462 O O . GLU A 1 194 ? -2.809 -4.641 -2.465 1 56.06 194 GLU A O 1
ATOM 1467 N N . PHE A 1 195 ? -3.475 -2.514 -2.154 1 59.97 195 PHE A N 1
ATOM 1468 C CA . PHE A 1 195 ? -2.287 -2.227 -1.358 1 59.97 195 PHE A CA 1
ATOM 1469 C C . PHE A 1 195 ? -2.508 -2.604 0.101 1 59.97 195 PHE A C 1
ATOM 1471 O O . PHE A 1 195 ? -1.561 -2.949 0.81 1 59.97 195 PHE A O 1
ATOM 1478 N N . THR A 1 196 ? -3.742 -2.432 0.435 1 54.03 196 THR A N 1
ATOM 1479 C CA . THR A 1 196 ? -4.062 -2.824 1.802 1 54.03 196 THR A CA 1
ATOM 1480 C C . THR A 1 196 ? -3.672 -4.277 2.055 1 54.03 196 THR A C 1
ATOM 1482 O O . THR A 1 196 ? -3.18 -4.617 3.133 1 54.03 196 THR A O 1
ATOM 1485 N N . ASP A 1 197 ? -4.008 -4.969 1.041 1 50.75 197 ASP A N 1
ATOM 1486 C CA . ASP A 1 197 ? -3.689 -6.387 1.183 1 50.75 197 ASP A CA 1
ATOM 1487 C C . ASP A 1 197 ? -2.188 -6.602 1.344 1 50.75 197 ASP A C 1
ATOM 1489 O O . ASP A 1 197 ? -1.754 -7.387 2.189 1 50.75 197 ASP A O 1
ATOM 1493 N N . PHE A 1 198 ? -1.474 -5.887 0.507 1 51.5 198 PHE A N 1
ATOM 1494 C CA . PHE A 1 198 ? -0.031 -6.086 0.578 1 51.5 198 PHE A CA 1
ATOM 1495 C C . PHE A 1 198 ? 0.521 -5.582 1.905 1 51.5 198 PHE A C 1
ATOM 1497 O O . PHE A 1 198 ? 1.345 -6.25 2.535 1 51.5 198 PHE A O 1
ATOM 1504 N N . ALA A 1 199 ? 0.093 -4.363 2.221 1 51.06 199 ALA A N 1
ATOM 1505 C CA . ALA A 1 199 ? 0.592 -3.705 3.426 1 51.06 199 ALA A CA 1
ATOM 1506 C C . ALA A 1 199 ? 0.274 -4.527 4.672 1 51.06 199 ALA A C 1
ATOM 1508 O O . ALA A 1 199 ? 1.115 -4.668 5.562 1 51.06 199 ALA A O 1
ATOM 1509 N N . ALA A 1 200 ? -1.041 -4.828 4.777 1 48.72 200 ALA A N 1
ATOM 1510 C CA . ALA A 1 200 ? -1.466 -5.68 5.887 1 48.72 200 ALA A CA 1
ATOM 1511 C C . ALA A 1 200 ? -0.628 -6.953 5.949 1 48.72 200 ALA A C 1
ATOM 1513 O O . ALA A 1 200 ? -0.36 -7.473 7.039 1 48.72 200 ALA A O 1
ATOM 1514 N N . PHE A 1 201 ? -0.339 -7.242 4.68 1 46.5 201 PHE A N 1
ATOM 1515 C CA . PHE A 1 201 ? 0.343 -8.516 4.488 1 46.5 201 PHE A CA 1
ATOM 1516 C C . PHE A 1 201 ? 1.808 -8.414 4.898 1 46.5 201 PHE A C 1
ATOM 1518 O O . PHE A 1 201 ? 2.363 -9.352 5.473 1 46.5 201 PHE A O 1
ATOM 1525 N N . ALA A 1 202 ? 2.416 -7.145 4.371 1 50.09 202 ALA A N 1
ATOM 1526 C CA . ALA A 1 202 ? 3.871 -7.07 4.48 1 50.09 202 ALA A CA 1
ATOM 1527 C C . ALA A 1 202 ? 4.309 -6.965 5.938 1 50.09 202 ALA A C 1
ATOM 1529 O O . ALA A 1 202 ? 5.465 -7.234 6.266 1 50.09 202 ALA A O 1
ATOM 1530 N N . GLY A 1 203 ? 3.215 -6.957 6.719 1 48.75 203 GLY A N 1
ATOM 1531 C CA . GLY A 1 203 ? 3.664 -6.93 8.102 1 48.75 203 GLY A CA 1
ATOM 1532 C C . GLY A 1 203 ? 5.078 -6.398 8.258 1 48.75 203 GLY A C 1
ATOM 1533 O O . GLY A 1 203 ? 5.445 -5.402 7.637 1 48.75 203 GLY A O 1
ATOM 1534 N N . SER A 1 204 ? 5.984 -7.066 9.086 1 53.62 204 SER A N 1
ATOM 1535 C CA . SER A 1 204 ? 7.297 -6.621 9.539 1 53.62 204 SER A CA 1
ATOM 1536 C C . SER A 1 204 ? 8.406 -7.125 8.617 1 53.62 204 SER A C 1
ATOM 1538 O O . SER A 1 204 ? 9.547 -6.668 8.703 1 53.62 204 SER A O 1
ATOM 1540 N N . ASP A 1 205 ? 8.047 -8.008 7.641 1 61 205 ASP A N 1
ATOM 1541 C CA . ASP A 1 205 ? 9.195 -8.539 6.918 1 61 205 ASP A CA 1
ATOM 1542 C C . ASP A 1 205 ? 9.18 -8.109 5.453 1 61 205 ASP A C 1
ATOM 1544 O O . ASP A 1 205 ? 9.188 -8.953 4.555 1 61 205 ASP A O 1
ATOM 1548 N N . ILE A 1 206 ? 9.109 -6.82 5.254 1 67.75 206 ILE A N 1
ATOM 1549 C CA . ILE A 1 206 ? 9.188 -6.277 3.9 1 67.75 206 ILE A CA 1
ATOM 1550 C C . ILE A 1 206 ? 10.648 -6 3.545 1 67.75 206 ILE A C 1
ATOM 1552 O O . ILE A 1 206 ? 11.383 -5.402 4.336 1 67.75 206 ILE A O 1
ATOM 1556 N N . ARG A 1 207 ? 11.125 -6.602 2.438 1 70.88 207 ARG A N 1
ATOM 1557 C CA . ARG A 1 207 ? 12.477 -6.367 1.932 1 70.88 207 ARG A CA 1
ATOM 1558 C C . ARG A 1 207 ? 12.445 -5.535 0.656 1 70.88 207 ARG A C 1
ATOM 1560 O O . ARG A 1 207 ? 11.594 -5.746 -0.21 1 70.88 207 ARG A O 1
ATOM 1567 N N . ASP A 1 208 ? 13.258 -4.516 0.591 1 69.81 208 ASP A N 1
ATOM 1568 C CA . ASP A 1 208 ? 13.422 -3.736 -0.634 1 69.81 208 ASP A CA 1
ATOM 1569 C C . ASP A 1 208 ? 14.258 -4.496 -1.661 1 69.81 208 ASP A C 1
ATOM 1571 O O . ASP A 1 208 ? 15.414 -4.848 -1.394 1 69.81 208 ASP A O 1
ATOM 1575 N N . GLU A 1 209 ? 13.703 -4.867 -2.863 1 76.06 209 GLU A N 1
ATOM 1576 C CA . GLU A 1 209 ? 14.383 -5.648 -3.891 1 76.06 209 GLU A CA 1
ATOM 1577 C C . GLU A 1 209 ? 14.898 -4.758 -5.02 1 76.06 209 GLU A C 1
ATOM 1579 O O . GLU A 1 209 ? 15.445 -5.246 -6.004 1 76.06 209 GLU A O 1
ATOM 1584 N N . GLY A 1 210 ? 14.68 -3.439 -4.82 1 66.75 210 GLY A N 1
ATOM 1585 C CA . GLY A 1 210 ? 15.133 -2.48 -5.816 1 66.75 210 GLY A CA 1
ATOM 1586 C C . GLY A 1 210 ? 14.117 -2.248 -6.922 1 66.75 210 GLY A C 1
ATOM 1587 O O . GLY A 1 210 ? 13.195 -3.047 -7.105 1 66.75 210 GLY A O 1
ATOM 1588 N N . ASN A 1 211 ? 14.109 -1.113 -7.648 1 67.12 211 ASN A N 1
ATOM 1589 C CA . ASN A 1 211 ? 13.305 -0.741 -8.812 1 67.12 211 ASN A CA 1
ATOM 1590 C C . ASN A 1 211 ? 11.812 -0.785 -8.492 1 67.12 211 ASN A C 1
ATOM 1592 O O . ASN A 1 211 ? 11.023 -1.293 -9.289 1 67.12 211 ASN A O 1
ATOM 1596 N N . GLY A 1 212 ? 11.422 -0.297 -7.281 1 63.78 212 GLY A N 1
ATOM 1597 C CA . GLY A 1 212 ? 10.023 -0.222 -6.906 1 63.78 212 GLY A CA 1
ATOM 1598 C C . GLY A 1 212 ? 9.453 -1.554 -6.457 1 63.78 212 GLY A C 1
ATOM 1599 O O . GLY A 1 212 ? 8.242 -1.678 -6.246 1 63.78 212 GLY A O 1
ATOM 1600 N N . ARG A 1 213 ? 10.453 -2.518 -6.289 1 73.06 213 ARG A N 1
ATOM 1601 C CA . ARG A 1 213 ? 10 -3.854 -5.914 1 73.06 213 ARG A CA 1
ATOM 1602 C C . ARG A 1 213 ? 10.258 -4.125 -4.438 1 73.06 213 ARG A C 1
ATOM 1604 O O . ARG A 1 213 ? 11.312 -3.764 -3.91 1 73.06 213 ARG A O 1
ATOM 1611 N N . LYS A 1 214 ? 9.234 -4.555 -3.793 1 74.25 214 LYS A N 1
ATOM 1612 C CA . LYS A 1 214 ? 9.352 -5.074 -2.432 1 74.25 214 LYS A CA 1
ATOM 1613 C C . LYS A 1 214 ? 9.023 -6.562 -2.383 1 74.25 214 LYS A C 1
ATOM 1615 O O . LYS A 1 214 ? 8.383 -7.094 -3.291 1 74.25 214 LYS A O 1
ATOM 1620 N N . SER A 1 215 ? 9.602 -7.215 -1.396 1 77.19 215 SER A N 1
ATOM 1621 C CA . SER A 1 215 ? 9.258 -8.625 -1.229 1 77.19 215 SER A CA 1
ATOM 1622 C C . SER A 1 215 ? 8.891 -8.93 0.219 1 77.19 215 SER A C 1
ATOM 1624 O O . SER A 1 215 ? 9.297 -8.219 1.136 1 77.19 215 SER A O 1
ATOM 1626 N N . VAL A 1 216 ? 8 -9.891 0.355 1 76.69 216 VAL A N 1
ATOM 1627 C CA . VAL A 1 216 ? 7.617 -10.398 1.667 1 76.69 216 VAL A CA 1
ATOM 1628 C C . VAL A 1 216 ? 7.902 -11.891 1.747 1 76.69 216 VAL A C 1
ATOM 1630 O O . VAL A 1 216 ? 8.133 -12.539 0.725 1 76.69 216 VAL A O 1
ATOM 1633 N N . ALA A 1 217 ? 7.914 -12.445 3.018 1 76.38 217 ALA A N 1
ATOM 1634 C CA . ALA A 1 217 ? 8.219 -13.852 3.25 1 76.38 217 ALA A CA 1
ATOM 1635 C C . ALA A 1 217 ? 7.098 -14.75 2.746 1 76.38 217 ALA A C 1
ATOM 1637 O O . ALA A 1 217 ? 5.918 -14.43 2.902 1 76.38 217 ALA A O 1
ATOM 1638 N N . GLY A 1 218 ? 7.551 -15.844 2.117 1 79.38 218 GLY A N 1
ATOM 1639 C CA . GLY A 1 218 ? 6.652 -16.891 1.663 1 79.38 218 GLY A CA 1
ATOM 1640 C C . GLY A 1 218 ? 7.258 -18.281 1.748 1 79.38 218 GLY A C 1
ATOM 1641 O O . GLY A 1 218 ? 8.328 -18.453 2.334 1 79.38 218 GLY A O 1
ATOM 1642 N N . TRP A 1 219 ? 6.445 -19.25 1.382 1 84.62 219 TRP A N 1
ATOM 1643 C CA . TRP A 1 219 ? 6.875 -20.641 1.232 1 84.62 219 TRP A CA 1
ATOM 1644 C C . TRP A 1 219 ? 6.859 -21.062 -0.233 1 84.62 219 TRP A C 1
ATOM 1646 O O . TRP A 1 219 ? 5.93 -20.719 -0.972 1 84.62 219 TRP A O 1
ATOM 1656 N N . LEU A 1 220 ? 7.945 -21.688 -0.691 1 95.31 220 LEU A N 1
ATOM 1657 C CA . LEU A 1 220 ? 7.973 -22.375 -1.973 1 95.31 220 LEU A CA 1
ATOM 1658 C C . LEU A 1 220 ? 7.863 -23.891 -1.772 1 95.31 220 LEU A C 1
ATOM 1660 O O . LEU A 1 220 ? 8.695 -24.484 -1.088 1 95.31 220 LEU A O 1
ATOM 1664 N N . LEU A 1 221 ? 6.816 -24.547 -2.279 1 96.56 221 LEU A N 1
ATOM 1665 C CA . LEU A 1 221 ? 6.602 -25.984 -2.197 1 96.56 221 LEU A CA 1
ATOM 1666 C C . LEU A 1 221 ? 6.703 -26.625 -3.576 1 96.56 221 LEU A C 1
ATOM 1668 O O . LEU A 1 221 ? 6.18 -26.094 -4.555 1 96.56 221 LEU A O 1
ATOM 1672 N N . GLN A 1 222 ? 7.508 -27.703 -3.721 1 96.75 222 GLN A N 1
ATOM 1673 C CA . GLN A 1 222 ? 7.547 -28.594 -4.871 1 96.75 222 GLN A CA 1
ATOM 1674 C C . GLN A 1 222 ? 7.039 -30 -4.508 1 96.75 222 GLN A C 1
ATOM 1676 O O . GLN A 1 222 ? 7.414 -30.547 -3.471 1 96.75 222 GLN A O 1
ATOM 1681 N N . ALA A 1 223 ? 6.086 -30.516 -5.297 1 97.5 223 ALA A N 1
ATOM 1682 C CA . ALA A 1 223 ? 5.523 -31.844 -5.082 1 97.5 223 ALA A CA 1
ATOM 1683 C C . ALA A 1 223 ? 5.305 -32.562 -6.406 1 97.5 223 ALA A C 1
ATOM 1685 O O . ALA A 1 223 ? 5.402 -31.969 -7.477 1 97.5 223 ALA A O 1
ATOM 1686 N N . HIS A 1 224 ? 5.145 -33.875 -6.391 1 96.44 224 HIS A N 1
ATOM 1687 C CA . HIS A 1 224 ? 4.797 -34.656 -7.574 1 96.44 224 HIS A CA 1
ATOM 1688 C C . HIS A 1 224 ? 3.66 -35.625 -7.277 1 96.44 224 HIS A C 1
ATOM 1690 O O . HIS A 1 224 ? 3.428 -36 -6.121 1 96.44 224 HIS A O 1
ATOM 1696 N N . LEU A 1 225 ? 2.93 -35.938 -8.352 1 90.56 225 LEU A N 1
ATOM 1697 C CA . LEU A 1 225 ? 1.828 -36.875 -8.211 1 90.56 225 LEU A CA 1
ATOM 1698 C C . LEU A 1 225 ? 2.35 -38.312 -8.117 1 90.56 225 LEU A C 1
ATOM 1700 O O . LEU A 1 225 ? 3.102 -38.75 -8.984 1 90.56 225 LEU A O 1
ATOM 1704 N N . GLY A 1 226 ? 2.1 -39 -6.992 1 81.12 226 GLY A N 1
ATOM 1705 C CA . GLY A 1 226 ? 2.541 -40.344 -6.75 1 81.12 226 GLY A CA 1
ATOM 1706 C C . GLY A 1 226 ? 1.914 -41.344 -7.699 1 81.12 226 GLY A C 1
ATOM 1707 O O . GLY A 1 226 ? 0.87 -41.094 -8.297 1 81.12 226 GLY A O 1
ATOM 1708 N N . MET B 1 1 ? 20.781 8.016 -3.639 1 35.25 1 MET B N 1
ATOM 1709 C CA . MET B 1 1 ? 19.984 7.551 -2.506 1 35.25 1 MET B CA 1
ATOM 1710 C C . MET B 1 1 ? 18.703 8.367 -2.369 1 35.25 1 MET B C 1
ATOM 1712 O O . MET B 1 1 ? 18.734 9.594 -2.422 1 35.25 1 MET B O 1
ATOM 1716 N N . THR B 1 2 ? 17.625 7.781 -2.785 1 46.19 2 THR B N 1
ATOM 1717 C CA . THR B 1 2 ? 16.344 8.484 -2.744 1 46.19 2 THR B CA 1
ATOM 1718 C C . THR B 1 2 ? 16.094 9.062 -1.356 1 46.19 2 THR B C 1
ATOM 1720 O O . THR B 1 2 ? 16.078 8.328 -0.365 1 46.19 2 THR B O 1
ATOM 1723 N N . THR B 1 3 ? 16.312 10.414 -1.186 1 52.41 3 THR B N 1
ATOM 1724 C CA . THR B 1 3 ? 16.047 11.133 0.054 1 52.41 3 THR B CA 1
ATOM 1725 C C . THR B 1 3 ? 14.555 11.148 0.362 1 52.41 3 THR B C 1
ATOM 1727 O O . THR B 1 3 ? 13.734 10.914 -0.524 1 52.41 3 THR B O 1
ATOM 1730 N N . PRO B 1 4 ? 14.258 11.32 1.569 1 57.22 4 PRO B N 1
ATOM 1731 C CA . PRO B 1 4 ? 12.836 11.484 1.898 1 57.22 4 PRO B CA 1
ATOM 1732 C C . PRO B 1 4 ? 12.148 12.555 1.049 1 57.22 4 PRO B C 1
ATOM 1734 O O . PRO B 1 4 ? 10.992 12.391 0.661 1 57.22 4 PRO B O 1
ATOM 1737 N N . GLU B 1 5 ? 12.906 13.57 0.69 1 62.28 5 GLU B N 1
ATOM 1738 C CA . GLU B 1 5 ? 12.367 14.641 -0.139 1 62.28 5 GLU B CA 1
ATOM 1739 C C . GLU B 1 5 ? 12.016 14.133 -1.534 1 62.28 5 GLU B C 1
ATOM 1741 O O . GLU B 1 5 ? 10.969 14.5 -2.086 1 62.28 5 GLU B O 1
ATOM 1746 N N . ASP B 1 6 ? 12.938 13.359 -1.972 1 61.34 6 ASP B N 1
ATOM 1747 C CA . ASP B 1 6 ? 12.711 12.797 -3.299 1 61.34 6 ASP B CA 1
ATOM 1748 C C . ASP B 1 6 ? 11.469 11.906 -3.316 1 61.34 6 ASP B C 1
ATOM 1750 O O . ASP B 1 6 ? 10.727 11.898 -4.297 1 61.34 6 ASP B O 1
ATOM 1754 N N . LEU B 1 7 ? 11.281 11.352 -2.17 1 58.53 7 LEU B N 1
ATOM 1755 C CA . LEU B 1 7 ? 10.156 10.43 -2.074 1 58.53 7 LEU B CA 1
ATOM 1756 C C . LEU B 1 7 ? 8.828 11.188 -2.096 1 58.53 7 LEU B C 1
ATOM 1758 O O . LEU B 1 7 ? 7.887 10.781 -2.781 1 58.53 7 LEU B O 1
ATOM 1762 N N . PHE B 1 8 ? 8.766 12.352 -1.396 1 64.56 8 PHE B N 1
ATOM 1763 C CA . PHE B 1 8 ? 7.535 13.133 -1.338 1 64.56 8 PHE B CA 1
ATOM 1764 C C . PHE B 1 8 ? 7.254 13.805 -2.68 1 64.56 8 PHE B C 1
ATOM 1766 O O . PHE B 1 8 ? 6.117 13.797 -3.156 1 64.56 8 PHE B O 1
ATOM 1773 N N . GLU B 1 9 ? 8.32 14.328 -3.232 1 70.62 9 GLU B N 1
ATOM 1774 C CA . GLU B 1 9 ? 8.156 14.961 -4.539 1 70.62 9 GLU B CA 1
ATOM 1775 C C . GLU B 1 9 ? 7.676 13.953 -5.582 1 70.62 9 GLU B C 1
ATOM 1777 O O . GLU B 1 9 ? 6.773 14.258 -6.367 1 70.62 9 GLU B O 1
ATOM 1782 N N . SER B 1 10 ? 8.305 12.852 -5.535 1 61.5 10 SER B N 1
ATOM 1783 C CA . SER B 1 10 ? 7.922 11.82 -6.488 1 61.5 10 SER B CA 1
ATOM 1784 C C . SER B 1 10 ? 6.473 11.398 -6.289 1 61.5 10 SER B C 1
ATOM 1786 O O . SER B 1 10 ? 5.758 11.133 -7.258 1 61.5 10 SER B O 1
ATOM 1788 N N . ALA B 1 11 ? 5.988 11.305 -5.055 1 61.09 11 ALA B N 1
ATOM 1789 C CA . ALA B 1 11 ? 4.609 10.938 -4.734 1 61.09 11 ALA B CA 1
ATOM 1790 C C . ALA B 1 11 ? 3.625 11.945 -5.32 1 61.09 11 ALA B C 1
ATOM 1792 O O . ALA B 1 11 ? 2.604 11.562 -5.898 1 61.09 11 ALA B O 1
ATOM 1793 N N . TYR B 1 12 ? 4.031 13.195 -5.262 1 61.34 12 TYR B N 1
ATOM 1794 C CA . TYR B 1 12 ? 3.117 14.234 -5.73 1 61.34 12 TYR B CA 1
ATOM 1795 C C . TYR B 1 12 ? 3.146 14.336 -7.254 1 61.34 12 TYR B C 1
ATOM 1797 O O . TYR B 1 12 ? 2.156 14.727 -7.875 1 61.34 12 TYR B O 1
ATOM 1805 N N . ARG B 1 13 ? 4.34 14.047 -7.812 1 59.06 13 ARG B N 1
ATOM 1806 C CA . ARG B 1 13 ? 4.445 14.062 -9.266 1 59.06 13 ARG B CA 1
ATOM 1807 C C . ARG B 1 13 ? 3.645 12.93 -9.891 1 59.06 13 ARG B C 1
ATOM 1809 O O . ARG B 1 13 ? 3.398 12.922 -11.102 1 59.06 13 ARG B O 1
ATOM 1816 N N . GLY B 1 14 ? 2.986 12.422 -9.07 1 48.69 14 GLY B N 1
ATOM 1817 C CA . GLY B 1 14 ? 2.271 11.289 -9.641 1 48.69 14 GLY B CA 1
ATOM 1818 C C . GLY B 1 14 ? 3.162 10.375 -10.461 1 48.69 14 GLY B C 1
ATOM 1819 O O . GLY B 1 14 ? 2.686 9.68 -11.359 1 48.69 14 GLY B O 1
ATOM 1820 N N . GLU B 1 15 ? 4.379 10.906 -10.797 1 43 15 GLU B N 1
ATOM 1821 C CA . GLU B 1 15 ? 5.301 10.109 -11.602 1 43 15 GLU B CA 1
ATOM 1822 C C . GLU B 1 15 ? 5.293 8.648 -11.156 1 43 15 GLU B C 1
ATOM 1824 O O . GLU B 1 15 ? 6.27 8.164 -10.578 1 43 15 GLU B O 1
ATOM 1829 N N . ALA B 1 16 ? 4.43 8.383 -10.359 1 35.47 16 ALA B N 1
ATOM 1830 C CA . ALA B 1 16 ? 4.211 6.957 -10.57 1 35.47 16 ALA B CA 1
ATOM 1831 C C . ALA B 1 16 ? 4.207 6.613 -12.055 1 35.47 16 ALA B C 1
ATOM 1833 O O . ALA B 1 16 ? 3.605 7.324 -12.867 1 35.47 16 ALA B O 1
ATOM 1834 N N . PRO B 1 17 ? 5.055 6.164 -12.695 1 31.06 17 PRO B N 1
ATOM 1835 C CA . PRO B 1 17 ? 4.824 5.887 -14.117 1 31.06 17 PRO B CA 1
ATOM 1836 C C . PRO B 1 17 ? 3.346 5.91 -14.492 1 31.06 17 PRO B C 1
ATOM 1838 O O . PRO B 1 17 ? 2.48 5.855 -13.617 1 31.06 17 PRO B O 1
ATOM 1841 N N . ASN B 1 18 ? 2.938 5.781 -15.789 1 28.72 18 ASN B N 1
ATOM 1842 C CA . ASN B 1 18 ? 1.645 5.473 -16.391 1 28.72 18 ASN B CA 1
ATOM 1843 C C . ASN B 1 18 ? 0.736 4.727 -15.414 1 28.72 18 ASN B C 1
ATOM 1845 O O . ASN B 1 18 ? 0.732 3.496 -15.383 1 28.72 18 ASN B O 1
ATOM 1849 N N . PHE B 1 19 ? 0.538 5.117 -14.477 1 30.22 19 PHE B N 1
ATOM 1850 C CA . PHE B 1 19 ? -0.415 4.41 -13.625 1 30.22 19 PHE B CA 1
ATOM 1851 C C . PHE B 1 19 ? -1.815 4.461 -14.227 1 30.22 19 PHE B C 1
ATOM 1853 O O . PHE B 1 19 ? -2.779 4.008 -13.602 1 30.22 19 PHE B O 1
ATOM 1860 N N . GLY B 1 20 ? -2.338 5.289 -14.812 1 35.09 20 GLY B N 1
ATOM 1861 C CA . GLY B 1 20 ? -3.475 5.172 -15.711 1 35.09 20 GLY B CA 1
ATOM 1862 C C . 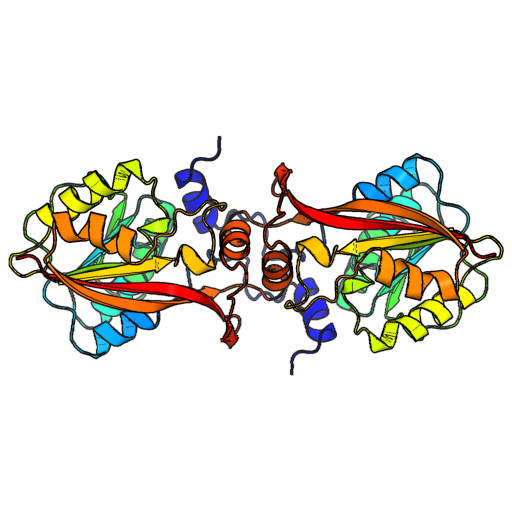GLY B 1 20 ? -3.789 3.738 -16.094 1 35.09 20 GLY B C 1
ATOM 1863 O O . GLY B 1 20 ? -4.781 3.475 -16.781 1 35.09 20 GLY B O 1
ATOM 1864 N N . GLY B 1 21 ? -3.205 2.609 -15.25 1 44.94 21 GLY B N 1
ATOM 1865 C CA . GLY B 1 21 ? -3.416 1.172 -15.305 1 44.94 21 GLY B CA 1
ATOM 1866 C C . GLY B 1 21 ? -2.723 0.422 -14.188 1 44.94 21 GLY B C 1
ATOM 1867 O O . GLY B 1 21 ? -1.969 -0.521 -14.438 1 44.94 21 GLY B O 1
ATOM 1868 N N . VAL B 1 22 ? -2.572 1.13 -13.031 1 51.66 22 VAL B N 1
ATOM 1869 C CA . VAL B 1 22 ? -1.708 0.475 -12.055 1 51.66 22 VAL B CA 1
ATOM 1870 C C . VAL B 1 22 ? -2.162 -0.969 -11.844 1 51.66 22 VAL B C 1
ATOM 1872 O O . VAL B 1 22 ? -3.314 -1.22 -11.484 1 51.66 22 VAL B O 1
ATOM 1875 N N . ARG B 1 23 ? -1.466 -1.751 -12.219 1 64.31 23 ARG B N 1
ATOM 1876 C CA . ARG B 1 23 ? -1.629 -3.191 -12.055 1 64.31 23 ARG B CA 1
ATOM 1877 C C . ARG B 1 23 ? -1.442 -3.6 -10.594 1 64.31 23 ARG B C 1
ATOM 1879 O O . ARG B 1 23 ? -0.769 -2.906 -9.836 1 64.31 23 ARG B O 1
ATOM 1886 N N . PRO B 1 24 ? -2.312 -4.434 -10.18 1 72.06 24 PRO B N 1
ATOM 1887 C CA . PRO B 1 24 ? -2.109 -4.91 -8.805 1 72.06 24 PRO B CA 1
ATOM 1888 C C . PRO B 1 24 ? -0.639 -5.16 -8.477 1 72.06 24 PRO B C 1
ATOM 1890 O O . PRO B 1 24 ? 0.16 -5.426 -9.383 1 72.06 24 PRO B O 1
ATOM 1893 N N . PRO B 1 25 ? -0.292 -4.957 -7.188 1 75.06 25 PRO B N 1
ATOM 1894 C CA . PRO B 1 25 ? 1.112 -5.07 -6.785 1 75.06 25 PRO B CA 1
ATOM 1895 C C . PRO B 1 25 ? 1.738 -6.402 -7.199 1 75.06 25 PRO B C 1
ATOM 1897 O O . PRO B 1 25 ? 2.949 -6.477 -7.422 1 75.06 25 PRO B O 1
ATOM 1900 N N . TRP B 1 26 ? 0.968 -7.461 -7.297 1 79.94 26 TRP B N 1
ATOM 1901 C CA . TRP B 1 26 ? 1.502 -8.781 -7.609 1 79.94 26 TRP B CA 1
ATOM 1902 C C . TRP B 1 26 ? 1.771 -8.922 -9.102 1 79.94 26 TRP B C 1
ATOM 1904 O O . TRP B 1 26 ? 2.406 -9.883 -9.539 1 79.94 26 TRP B O 1
ATOM 1914 N N . SER B 1 27 ? 1.148 -7.98 -9.891 1 82.75 27 SER B N 1
ATOM 1915 C CA . SER B 1 27 ? 1.454 -7.965 -11.32 1 82.75 27 SER B CA 1
ATOM 1916 C C . SER B 1 27 ? 2.809 -7.316 -11.586 1 82.75 27 SER B C 1
ATOM 1918 O O . SER B 1 27 ? 2.879 -6.133 -11.93 1 82.75 27 SER B O 1
ATOM 1920 N N . ILE B 1 28 ? 3.83 -8.133 -11.547 1 84 28 ILE B N 1
ATOM 1921 C CA . ILE B 1 28 ? 5.16 -7.539 -11.625 1 84 28 ILE B CA 1
ATOM 1922 C C . ILE B 1 28 ? 5.699 -7.676 -13.047 1 84 28 ILE B C 1
ATOM 1924 O O . ILE B 1 28 ? 6.863 -7.359 -13.305 1 84 28 ILE B O 1
ATOM 1928 N N . GLY B 1 29 ? 4.953 -8.18 -13.992 1 88 29 GLY B N 1
ATOM 1929 C CA . GLY B 1 29 ? 5.266 -8.195 -15.414 1 88 29 GLY B CA 1
ATOM 1930 C C . GLY B 1 29 ? 6.156 -9.352 -15.812 1 88 29 GLY B C 1
ATOM 1931 O O . GLY B 1 29 ? 6.543 -9.469 -16.984 1 88 29 GLY B O 1
ATOM 1932 N N . GLU B 1 30 ? 6.559 -10.148 -14.875 1 93.69 30 GLU B N 1
ATOM 1933 C CA . GLU B 1 30 ? 7.387 -11.336 -15.062 1 93.69 30 GLU B CA 1
ATOM 1934 C C . GLU B 1 30 ? 7.066 -12.398 -14.016 1 93.69 30 GLU B C 1
ATOM 1936 O O . GLU B 1 30 ? 6.406 -12.117 -13.016 1 93.69 30 GLU B O 1
ATOM 1941 N N . PRO B 1 31 ? 7.484 -13.664 -14.344 1 96.44 31 PRO B N 1
ATOM 1942 C CA . PRO B 1 31 ? 7.285 -14.656 -13.281 1 96.44 31 PRO B CA 1
ATOM 1943 C C . PRO B 1 31 ? 7.945 -14.25 -11.961 1 96.44 31 PRO B C 1
ATOM 1945 O O . PRO B 1 31 ? 8.984 -13.586 -11.969 1 96.44 31 PRO B O 1
ATOM 1948 N N . GLN B 1 32 ? 7.32 -14.68 -10.883 1 95.06 32 GLN B N 1
ATOM 1949 C CA . GLN B 1 32 ? 8.016 -14.539 -9.609 1 95.06 32 GLN B CA 1
ATOM 1950 C C . GLN B 1 32 ? 9.422 -15.133 -9.68 1 95.06 32 GLN B C 1
ATOM 1952 O O . GLN B 1 32 ? 9.625 -16.203 -10.273 1 95.06 32 GLN B O 1
ATOM 1957 N N . PRO B 1 33 ? 10.391 -14.492 -9.047 1 94.12 33 PRO B N 1
ATOM 1958 C CA . PRO B 1 33 ? 11.781 -14.945 -9.156 1 94.12 33 PRO B CA 1
ATOM 1959 C C . PRO B 1 33 ? 11.953 -16.406 -8.742 1 94.12 33 PRO B C 1
ATOM 1961 O O . PRO B 1 33 ? 12.695 -17.141 -9.383 1 94.12 33 PRO B O 1
ATOM 1964 N N . GLU B 1 34 ? 11.242 -16.828 -7.688 1 94.25 34 GLU B N 1
ATOM 1965 C CA . GLU B 1 34 ? 11.352 -18.219 -7.223 1 94.25 34 GLU B CA 1
ATOM 1966 C C . GLU B 1 34 ? 10.844 -19.188 -8.273 1 94.25 34 GLU B C 1
ATOM 1968 O O . GLU B 1 34 ? 11.398 -20.281 -8.43 1 94.25 34 GLU B O 1
ATOM 1973 N N . ILE B 1 35 ? 9.805 -18.812 -9.008 1 97.88 35 ILE B N 1
ATOM 1974 C CA . ILE B 1 35 ? 9.234 -19.641 -10.055 1 97.88 35 ILE B CA 1
ATOM 1975 C C . ILE B 1 35 ? 10.164 -19.656 -11.273 1 97.88 35 ILE B C 1
ATOM 1977 O O . ILE B 1 35 ? 10.414 -20.703 -11.859 1 97.88 35 ILE B O 1
ATOM 1981 N N . ARG B 1 36 ? 10.68 -18.531 -11.625 1 97.19 36 ARG B N 1
ATOM 1982 C CA . ARG B 1 36 ? 11.602 -18.422 -12.758 1 97.19 36 ARG B CA 1
ATOM 1983 C C . ARG B 1 36 ? 12.82 -19.312 -12.555 1 97.19 36 ARG B C 1
ATOM 1985 O O . ARG B 1 36 ? 13.281 -19.969 -13.492 1 97.19 36 ARG B O 1
ATOM 1992 N N . LYS B 1 37 ? 13.344 -19.297 -11.344 1 96.31 37 LYS B N 1
ATOM 1993 C CA . LYS B 1 37 ? 14.5 -20.141 -11.023 1 96.31 37 LYS B CA 1
ATOM 1994 C C . LYS B 1 37 ? 14.203 -21.594 -11.328 1 96.31 37 LYS B C 1
ATOM 1996 O O . LYS B 1 37 ? 15.055 -22.312 -11.867 1 96.31 37 LYS B O 1
ATOM 2001 N N . LEU B 1 38 ? 13.055 -22.062 -10.977 1 97.62 38 LEU B N 1
ATOM 2002 C CA . LEU B 1 38 ? 12.688 -23.453 -11.211 1 97.62 38 LEU B CA 1
ATOM 2003 C C . LEU B 1 38 ? 12.539 -23.719 -12.711 1 97.62 38 LEU B C 1
ATOM 2005 O O . LEU B 1 38 ? 12.93 -24.797 -13.188 1 97.62 38 LEU B O 1
ATOM 2009 N N . ILE B 1 39 ? 11.953 -22.766 -13.453 1 97.81 39 ILE B N 1
ATOM 2010 C CA . ILE B 1 39 ? 11.82 -22.906 -14.898 1 97.81 39 ILE B CA 1
ATOM 2011 C C . ILE B 1 39 ? 13.203 -23.031 -15.531 1 97.81 39 ILE B C 1
ATOM 2013 O O . ILE B 1 39 ? 13.445 -23.953 -16.328 1 97.81 39 ILE B O 1
ATOM 2017 N N . ASP B 1 40 ? 14.086 -22.188 -15.141 1 96.5 40 ASP B N 1
ATOM 2018 C CA . ASP B 1 40 ? 15.43 -22.156 -15.703 1 96.5 40 ASP B CA 1
ATOM 2019 C C . ASP B 1 40 ? 16.188 -23.422 -15.359 1 96.5 40 ASP B C 1
ATOM 2021 O O . ASP B 1 40 ? 17.078 -23.859 -16.109 1 96.5 40 ASP B O 1
ATOM 2025 N N . ALA B 1 41 ? 15.844 -24.031 -14.273 1 97.12 41 ALA B N 1
ATOM 2026 C CA . ALA B 1 41 ? 16.5 -25.266 -13.82 1 97.12 41 ALA B CA 1
ATOM 2027 C C . ALA B 1 41 ? 15.914 -26.484 -14.508 1 97.12 41 ALA B C 1
ATOM 2029 O O . ALA B 1 41 ? 16.312 -27.625 -14.227 1 97.12 41 ALA B O 1
ATOM 2030 N N . GLY B 1 42 ? 14.875 -26.312 -15.328 1 97.25 42 GLY B N 1
ATOM 2031 C CA . GLY B 1 42 ? 14.305 -27.406 -16.094 1 97.25 42 GLY B CA 1
ATOM 2032 C C . GLY B 1 42 ? 13.312 -28.234 -15.297 1 97.25 42 GLY B C 1
ATOM 2033 O O . GLY B 1 42 ? 13.109 -29.422 -15.594 1 97.25 42 GLY B O 1
ATOM 2034 N N . LYS B 1 43 ? 12.656 -27.641 -14.328 1 97.38 43 LYS B N 1
ATOM 2035 C CA . LYS B 1 43 ? 11.766 -28.375 -13.445 1 97.38 43 LYS B CA 1
ATOM 2036 C C . LYS B 1 43 ? 10.352 -28.453 -14.016 1 97.38 43 LYS B C 1
ATOM 2038 O O . LYS B 1 43 ? 9.492 -29.156 -13.484 1 97.38 43 LYS B O 1
ATOM 2043 N N . PHE B 1 44 ? 10.094 -27.719 -15.047 1 98.31 44 PHE B N 1
ATOM 2044 C CA . PHE B 1 44 ? 8.797 -27.734 -15.711 1 98.31 44 PHE B CA 1
ATOM 2045 C C . PHE B 1 44 ? 8.82 -28.672 -16.922 1 98.31 44 PHE B C 1
ATOM 2047 O O . PHE B 1 44 ? 9.805 -28.703 -17.656 1 98.31 44 PHE B O 1
ATOM 2054 N N . HIS B 1 45 ? 7.758 -29.438 -17.094 1 98.56 45 HIS B N 1
ATOM 2055 C CA . HIS B 1 45 ? 7.664 -30.375 -18.203 1 98.56 45 HIS B CA 1
ATOM 2056 C C . HIS B 1 45 ? 6.219 -30.578 -18.641 1 98.56 45 HIS B C 1
ATOM 2058 O O . HIS B 1 45 ? 5.289 -30.188 -17.922 1 98.56 45 HIS B O 1
ATOM 2064 N N . GLY B 1 46 ? 6.035 -31.109 -19.938 1 98.56 46 GLY B N 1
ATOM 2065 C CA . GLY B 1 46 ? 4.691 -31.312 -20.469 1 98.56 46 GLY B CA 1
ATOM 2066 C C . GLY B 1 46 ? 3.939 -30.016 -20.688 1 98.56 46 GLY B C 1
ATOM 2067 O O . GLY B 1 46 ? 4.551 -28.953 -20.828 1 98.56 46 GLY B O 1
ATOM 2068 N N . GLU B 1 47 ? 2.619 -30.125 -20.781 1 98.88 47 GLU B N 1
ATOM 2069 C CA . GLU B 1 47 ? 1.788 -28.938 -20.812 1 98.88 47 GLU B CA 1
ATOM 2070 C C . GLU B 1 47 ? 1.62 -28.328 -19.422 1 98.88 47 GLU B C 1
ATOM 2072 O O . GLU B 1 47 ? 1.629 -29.062 -18.422 1 98.88 47 GLU B O 1
ATOM 2077 N N . VAL B 1 48 ? 1.498 -27.047 -19.375 1 98.94 48 VAL B N 1
ATOM 2078 C CA . VAL B 1 48 ? 1.543 -26.375 -18.078 1 98.94 48 VAL B CA 1
ATOM 2079 C C . VAL B 1 48 ? 0.202 -25.703 -17.797 1 98.94 48 VAL B C 1
ATOM 2081 O O . VAL B 1 48 ? -0.344 -25.016 -18.656 1 98.94 48 VAL B O 1
ATOM 2084 N N . LEU B 1 49 ? -0.345 -25.969 -16.594 1 98.94 49 LEU B N 1
ATOM 2085 C CA . LEU B 1 49 ? -1.47 -25.203 -16.078 1 98.94 49 LEU B CA 1
ATOM 2086 C C . LEU B 1 49 ? -0.987 -24.094 -15.141 1 98.94 49 LEU B C 1
ATOM 2088 O O . LEU B 1 49 ? -0.288 -24.359 -14.156 1 98.94 49 LEU B O 1
ATOM 2092 N N . ASP B 1 50 ? -1.303 -22.891 -15.477 1 98.88 50 ASP B N 1
ATOM 2093 C CA . ASP B 1 50 ? -1.121 -21.719 -14.617 1 98.88 50 ASP B CA 1
ATOM 2094 C C . ASP B 1 50 ? -2.4 -21.406 -13.852 1 98.88 50 ASP B C 1
ATOM 2096 O O . ASP B 1 50 ? -3.285 -20.719 -14.359 1 98.88 50 ASP B O 1
ATOM 2100 N N . ALA B 1 51 ? -2.486 -21.953 -12.609 1 98.5 51 ALA B N 1
ATOM 2101 C CA . ALA B 1 51 ? -3.682 -21.797 -11.781 1 98.5 51 ALA B CA 1
ATOM 2102 C C . ALA B 1 51 ? -3.734 -20.422 -11.133 1 98.5 51 ALA B C 1
ATOM 2104 O O . ALA B 1 51 ? -2.795 -20.016 -10.445 1 98.5 51 ALA B O 1
ATOM 2105 N N . GLY B 1 52 ? -4.891 -19.75 -11.289 1 96.75 52 GLY B N 1
ATOM 2106 C CA . GLY B 1 52 ? -4.918 -18.359 -10.859 1 96.75 52 GLY B CA 1
ATOM 2107 C C . GLY B 1 52 ? -3.914 -17.484 -11.594 1 96.75 52 GLY B C 1
ATOM 2108 O O . GLY B 1 52 ? -3.131 -16.781 -10.969 1 96.75 52 GLY B O 1
ATOM 2109 N N . CYS B 1 53 ? -4.055 -17.391 -12.906 1 97.31 53 CYS B N 1
ATOM 2110 C CA . CYS B 1 53 ? -2.936 -16.953 -13.734 1 97.31 53 CYS B CA 1
ATOM 2111 C C . CYS B 1 53 ? -2.842 -15.43 -13.742 1 97.31 53 CYS B C 1
ATOM 2113 O O . CYS B 1 53 ? -1.829 -14.867 -14.164 1 97.31 53 CYS B O 1
ATOM 2115 N N . GLY B 1 54 ? -3.889 -14.734 -13.312 1 93.69 54 GLY B N 1
ATOM 2116 C CA . GLY B 1 54 ? -3.885 -13.289 -13.469 1 93.69 54 GLY B CA 1
ATOM 2117 C C . GLY B 1 54 ? -3.604 -12.844 -14.891 1 93.69 54 GLY B C 1
ATOM 2118 O O . GLY B 1 54 ? -4.246 -13.312 -15.828 1 93.69 54 GLY B O 1
ATOM 2119 N N . GLU B 1 55 ? -2.682 -11.922 -15 1 92.5 55 GLU B N 1
ATOM 2120 C CA . GLU B 1 55 ? -2.291 -11.469 -16.328 1 92.5 55 GLU B CA 1
ATOM 2121 C C . GLU B 1 55 ? -1.338 -12.461 -17 1 92.5 55 GLU B C 1
ATOM 2123 O O . GLU B 1 55 ? -0.891 -12.234 -18.125 1 92.5 55 GLU B O 1
ATOM 2128 N N . ALA B 1 56 ? -1.009 -13.453 -16.359 1 97.38 56 ALA B N 1
ATOM 2129 C CA . ALA B 1 56 ? -0.419 -14.688 -16.875 1 97.38 56 ALA B CA 1
ATOM 2130 C C . ALA B 1 56 ? 1.047 -14.484 -17.25 1 97.38 56 ALA B C 1
ATOM 2132 O O . ALA B 1 56 ? 1.512 -14.984 -18.266 1 97.38 56 ALA B O 1
ATOM 2133 N N . ALA B 1 57 ? 1.765 -13.797 -16.375 1 96.25 57 ALA B N 1
ATOM 2134 C CA . ALA B 1 57 ? 3.193 -13.602 -16.625 1 96.25 57 ALA B CA 1
ATOM 2135 C C . ALA B 1 57 ? 3.918 -14.938 -16.734 1 96.25 57 ALA B C 1
ATOM 2137 O O . ALA B 1 57 ? 4.758 -15.125 -17.609 1 96.25 57 ALA B O 1
ATOM 2138 N N . THR B 1 58 ? 3.539 -15.867 -15.867 1 98.31 58 THR B N 1
ATOM 2139 C CA . THR B 1 58 ? 4.215 -17.156 -15.852 1 98.31 58 THR B CA 1
ATOM 2140 C C . THR B 1 58 ? 3.873 -17.969 -17.109 1 98.31 58 THR B C 1
ATOM 2142 O O . THR B 1 58 ? 4.77 -18.453 -17.797 1 98.31 58 THR B O 1
ATOM 2145 N N . ALA B 1 59 ? 2.613 -18.078 -17.453 1 98.75 59 ALA B N 1
ATOM 2146 C CA . ALA B 1 59 ? 2.184 -18.828 -18.625 1 98.75 59 ALA B CA 1
ATOM 2147 C C . ALA B 1 59 ? 2.789 -18.25 -19.906 1 98.75 59 ALA B C 1
ATOM 2149 O O . ALA B 1 59 ? 3.248 -19 -20.766 1 98.75 59 ALA B O 1
ATOM 2150 N N . LEU B 1 60 ? 2.822 -16.953 -20.031 1 98.56 60 LEU B N 1
ATOM 2151 C CA . LEU B 1 60 ? 3.34 -16.297 -21.234 1 98.56 60 LEU B CA 1
ATOM 2152 C C . LEU B 1 60 ? 4.848 -16.5 -21.359 1 98.56 60 LEU B C 1
ATOM 2154 O O . LEU B 1 60 ? 5.363 -16.719 -22.453 1 98.56 60 LEU B O 1
ATOM 2158 N N . TYR B 1 61 ? 5.551 -16.453 -20.219 1 98.56 61 TYR B N 1
ATOM 2159 C CA . TYR B 1 61 ? 6.988 -16.703 -20.203 1 98.56 61 TYR B CA 1
ATOM 2160 C C . TYR B 1 61 ? 7.293 -18.109 -20.688 1 98.56 61 TYR B C 1
ATOM 2162 O O . TYR B 1 61 ? 8.172 -18.312 -21.531 1 98.56 61 TYR B O 1
ATOM 2170 N N . LEU B 1 62 ? 6.559 -19.047 -20.203 1 98.81 62 LEU B N 1
ATOM 2171 C CA . LEU B 1 62 ? 6.742 -20.438 -20.594 1 98.81 62 LEU B CA 1
ATOM 2172 C C . LEU B 1 62 ? 6.375 -20.656 -22.047 1 98.81 62 LEU B C 1
ATOM 2174 O O . LEU B 1 62 ? 7.078 -21.375 -22.766 1 98.81 62 LEU B O 1
ATOM 2178 N N . ALA B 1 63 ? 5.324 -20.031 -22.5 1 98.81 63 ALA B N 1
ATOM 2179 C CA . ALA B 1 63 ? 4.914 -20.172 -23.891 1 98.81 63 ALA B CA 1
ATOM 2180 C C . ALA B 1 63 ? 6 -19.656 -24.844 1 98.81 63 ALA B C 1
ATOM 2182 O O . ALA B 1 63 ? 6.258 -20.266 -25.891 1 98.81 63 ALA B O 1
ATOM 2183 N N . ALA B 1 64 ? 6.617 -18.609 -24.453 1 98.38 64 ALA B N 1
ATOM 2184 C CA . ALA B 1 64 ? 7.691 -18.031 -25.266 1 98.38 64 ALA B CA 1
ATOM 2185 C C . ALA B 1 64 ? 8.875 -19 -25.359 1 98.38 64 ALA B C 1
ATOM 2187 O O . ALA B 1 64 ? 9.672 -18.922 -26.297 1 98.38 64 ALA B O 1
ATOM 2188 N N . GLN B 1 65 ? 8.977 -19.906 -24.453 1 97.94 65 GLN B N 1
ATOM 2189 C CA . GLN B 1 65 ? 10.039 -20.906 -24.469 1 97.94 65 GLN B CA 1
ATOM 2190 C C . GLN B 1 65 ? 9.602 -22.188 -25.172 1 97.94 65 GLN B C 1
ATOM 2192 O O . GLN B 1 65 ? 10.328 -23.172 -25.188 1 97.94 65 GLN B O 1
ATOM 2197 N N . GLY B 1 66 ? 8.383 -22.203 -25.625 1 98.25 66 GLY B N 1
ATOM 2198 C CA . GLY B 1 66 ? 7.941 -23.328 -26.453 1 98.25 66 GLY B CA 1
ATOM 2199 C C .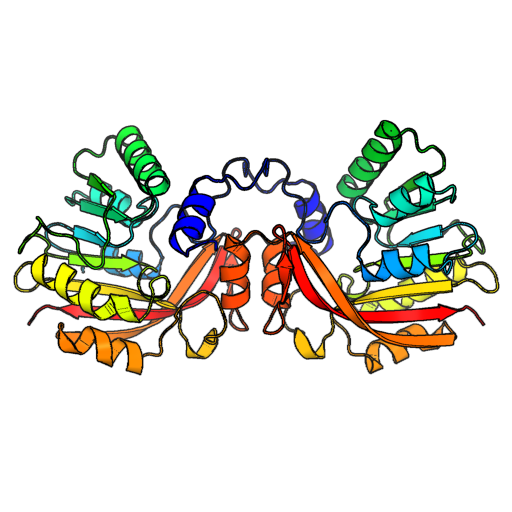 GLY B 1 66 ? 6.934 -24.219 -25.75 1 98.25 66 GLY B C 1
ATOM 2200 O O . GLY B 1 66 ? 6.422 -25.172 -26.328 1 98.25 66 GLY B O 1
ATOM 2201 N N . PHE B 1 67 ? 6.613 -23.969 -24.516 1 98.81 67 PHE B N 1
ATOM 2202 C CA . PHE B 1 67 ? 5.625 -24.766 -23.797 1 98.81 67 PHE B CA 1
ATOM 2203 C C . PHE B 1 67 ? 4.219 -24.469 -24.297 1 98.81 67 PHE B C 1
ATOM 2205 O O . PHE B 1 67 ? 3.934 -23.344 -24.734 1 98.81 67 PHE B O 1
ATOM 2212 N N . THR B 1 68 ? 3.379 -25.484 -24.281 1 98.88 68 THR B N 1
ATOM 2213 C CA . THR B 1 68 ? 1.94 -25.25 -24.344 1 98.88 68 THR B CA 1
ATOM 2214 C C . THR B 1 68 ? 1.374 -24.953 -22.969 1 98.88 68 THR B C 1
ATOM 2216 O O . THR B 1 68 ? 1.577 -25.719 -22.016 1 98.88 68 THR B O 1
ATOM 2219 N N . THR B 1 69 ? 0.684 -23.812 -22.828 1 98.94 69 THR B N 1
ATOM 2220 C CA . THR B 1 69 ? 0.233 -23.391 -21.516 1 98.94 69 THR B CA 1
ATOM 2221 C C . THR B 1 69 ? -1.261 -23.078 -21.531 1 98.94 69 THR B C 1
ATOM 2223 O O . THR B 1 69 ? -1.803 -22.656 -22.547 1 98.94 69 THR B O 1
ATOM 2226 N N . VAL B 1 70 ? -1.934 -23.359 -20.406 1 98.94 70 VAL B N 1
ATOM 2227 C CA . VAL B 1 70 ? -3.301 -22.953 -20.109 1 98.94 70 VAL B CA 1
ATOM 2228 C C . VAL B 1 70 ? -3.324 -22.125 -18.812 1 98.94 70 VAL B C 1
ATOM 2230 O O . VAL B 1 70 ? -2.783 -22.562 -17.797 1 98.94 70 VAL B O 1
ATOM 2233 N N . GLY B 1 71 ? -3.881 -20.953 -18.938 1 98.88 71 GLY B N 1
ATOM 2234 C CA . GLY B 1 71 ? -4.117 -20.141 -17.75 1 98.88 71 GLY B CA 1
ATOM 2235 C C . GLY B 1 71 ? -5.582 -20.062 -17.375 1 98.88 71 GLY B C 1
ATOM 2236 O O . GLY B 1 71 ? -6.434 -19.781 -18.219 1 98.88 71 GLY B O 1
ATOM 2237 N N . LEU B 1 72 ? -5.859 -20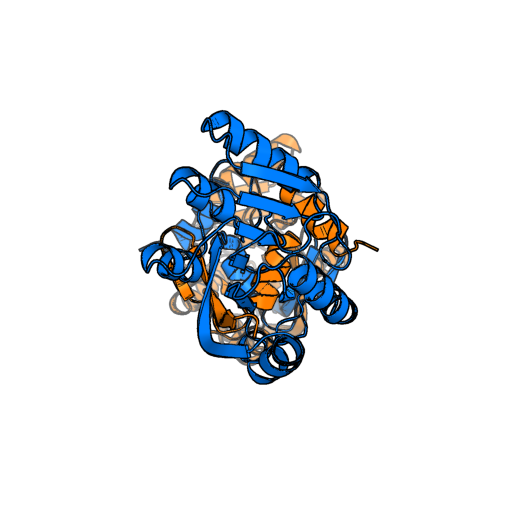.312 -16.094 1 98.5 72 LEU B N 1
ATOM 2238 C CA . LEU B 1 72 ? -7.211 -20.172 -15.555 1 98.5 72 LEU B CA 1
ATOM 2239 C C . LEU B 1 72 ? -7.246 -19.125 -14.445 1 98.5 72 LEU B C 1
ATOM 2241 O O . LEU B 1 72 ? -6.352 -19.078 -13.602 1 98.5 72 LEU B O 1
ATOM 2245 N N . ASP B 1 73 ? -8.234 -18.266 -14.508 1 96.44 73 ASP B N 1
ATOM 2246 C CA . ASP B 1 73 ? -8.453 -17.266 -13.477 1 96.44 73 ASP B CA 1
ATOM 2247 C C . ASP B 1 73 ? -9.93 -16.891 -13.367 1 96.44 73 ASP B C 1
ATOM 2249 O O . ASP B 1 73 ? -10.672 -16.969 -14.352 1 96.44 73 ASP B O 1
ATOM 2253 N N . GLN B 1 74 ? -10.305 -16.484 -12.18 1 94.19 74 GLN B N 1
ATOM 2254 C CA . GLN B 1 74 ? -11.703 -16.141 -11.969 1 94.19 74 GLN B CA 1
ATOM 2255 C C . GLN B 1 74 ? -12.016 -14.742 -12.523 1 94.19 74 GLN B C 1
ATOM 2257 O O . GLN B 1 74 ? -13.172 -14.414 -12.773 1 94.19 74 GLN B O 1
ATOM 2262 N N . SER B 1 75 ? -11.039 -13.914 -12.75 1 87.81 75 SER B N 1
ATOM 2263 C CA . SER B 1 75 ? -11.234 -12.531 -13.18 1 87.81 75 SER B CA 1
ATOM 2264 C C . SER B 1 75 ? -11.305 -12.43 -14.703 1 87.81 75 SER B C 1
ATOM 2266 O O . SER B 1 75 ? -10.305 -12.633 -15.398 1 87.81 75 SER B O 1
ATOM 2268 N N . PRO B 1 76 ? -12.469 -12.023 -15.242 1 91.44 76 PRO B N 1
ATOM 2269 C CA . PRO B 1 76 ? -12.57 -11.82 -16.688 1 91.44 76 PRO B CA 1
ATOM 2270 C C . PRO B 1 76 ? -11.586 -10.781 -17.219 1 91.44 76 PRO B C 1
ATOM 2272 O O . PRO B 1 76 ? -11.008 -10.953 -18.297 1 91.44 76 PRO B O 1
ATOM 2275 N N . THR B 1 77 ? -11.344 -9.766 -16.438 1 85.94 77 THR B N 1
ATOM 2276 C CA . THR B 1 77 ? -10.422 -8.719 -16.859 1 85.94 77 THR B CA 1
ATOM 2277 C C . THR B 1 77 ? -9 -9.258 -16.953 1 85.94 77 THR B C 1
ATOM 2279 O O . THR B 1 77 ? -8.297 -8.977 -17.922 1 85.94 77 THR B O 1
ATOM 2282 N N . ALA B 1 78 ? -8.594 -9.969 -15.938 1 89.31 78 ALA B N 1
ATOM 2283 C CA . ALA B 1 78 ? -7.262 -10.57 -15.969 1 89.31 78 ALA B CA 1
ATOM 2284 C C . ALA B 1 78 ? -7.086 -11.445 -17.203 1 89.31 78 ALA B C 1
ATOM 2286 O O . ALA B 1 78 ? -6.062 -11.359 -17.891 1 89.31 78 ALA B O 1
ATOM 2287 N N . ILE B 1 79 ? -8.094 -12.164 -17.578 1 94.88 79 ILE B N 1
ATOM 2288 C CA . ILE B 1 79 ? -8.047 -13.086 -18.703 1 94.88 79 ILE B CA 1
ATOM 2289 C C . ILE B 1 79 ? -7.98 -12.305 -20 1 94.88 79 ILE B C 1
ATOM 2291 O O . ILE B 1 79 ? -7.23 -12.664 -20.922 1 94.88 79 ILE B O 1
ATOM 2295 N N . GLU B 1 80 ? -8.719 -11.266 -20.078 1 93 80 GLU B N 1
ATOM 2296 C CA . GLU B 1 80 ? -8.672 -10.422 -21.266 1 93 80 GLU B CA 1
ATOM 2297 C C . GLU B 1 80 ? -7.285 -9.828 -21.469 1 93 80 GLU B C 1
ATOM 2299 O O . GLU B 1 80 ? -6.773 -9.781 -22.594 1 93 80 GLU B O 1
ATOM 2304 N N . LEU B 1 81 ? -6.723 -9.43 -20.406 1 90.75 81 LEU B N 1
ATOM 2305 C CA . LEU B 1 81 ? -5.375 -8.875 -20.469 1 90.75 81 LEU B CA 1
ATOM 2306 C C . LEU B 1 81 ? -4.367 -9.938 -20.891 1 90.75 81 LEU B C 1
ATOM 2308 O O . LEU B 1 81 ? -3.475 -9.656 -21.688 1 90.75 81 LEU B O 1
ATOM 2312 N N . ALA B 1 82 ? -4.496 -11.062 -20.359 1 95.06 82 ALA B N 1
ATOM 2313 C CA . ALA B 1 82 ? -3.613 -12.172 -20.719 1 95.06 82 ALA B CA 1
ATOM 2314 C C . ALA B 1 82 ? -3.725 -12.5 -22.203 1 95.06 82 ALA B C 1
ATOM 2316 O O . ALA B 1 82 ? -2.711 -12.656 -22.891 1 95.06 82 ALA B O 1
ATOM 2317 N N . ARG B 1 83 ? -4.914 -12.562 -22.719 1 97.44 83 ARG B N 1
ATOM 2318 C CA . ARG B 1 83 ? -5.145 -12.859 -24.141 1 97.44 83 ARG B CA 1
ATOM 2319 C C . ARG B 1 83 ? -4.543 -11.773 -25.031 1 97.44 83 ARG B C 1
ATOM 2321 O O . ARG B 1 83 ? -3.916 -12.078 -26.047 1 97.44 83 ARG B O 1
ATOM 2328 N N . ALA B 1 84 ? -4.789 -10.594 -24.656 1 95.31 84 ALA B N 1
ATOM 2329 C CA . ALA B 1 84 ? -4.262 -9.477 -25.422 1 95.31 84 ALA B CA 1
ATOM 2330 C C . ALA B 1 84 ? -2.74 -9.531 -25.5 1 95.31 84 ALA B C 1
ATOM 2332 O O . ALA B 1 84 ? -2.156 -9.289 -26.562 1 95.31 84 ALA B O 1
ATOM 2333 N N . GLU B 1 85 ? -2.143 -9.844 -24.406 1 95.44 85 GLU B N 1
ATOM 2334 C CA . GLU B 1 85 ? -0.684 -9.906 -24.391 1 95.44 85 GLU B CA 1
ATOM 2335 C C . GLU B 1 85 ? -0.165 -11.07 -25.219 1 95.44 85 GLU B C 1
ATOM 2337 O O . GLU B 1 85 ? 0.834 -10.938 -25.922 1 95.44 85 GLU B O 1
ATOM 2342 N N . ALA B 1 86 ? -0.809 -12.188 -25.141 1 97.69 86 ALA B N 1
ATOM 2343 C CA . ALA B 1 86 ? -0.429 -13.336 -25.953 1 97.69 86 ALA B CA 1
ATOM 2344 C C . ALA B 1 86 ? -0.512 -12.992 -27.438 1 97.69 86 ALA B C 1
ATOM 2346 O O . ALA B 1 86 ? 0.399 -13.305 -28.219 1 97.69 86 ALA B O 1
ATOM 2347 N N . ALA B 1 87 ? -1.554 -12.305 -27.797 1 97.5 87 ALA B N 1
ATOM 2348 C CA . ALA B 1 87 ? -1.746 -11.906 -29.188 1 97.5 87 ALA B CA 1
ATOM 2349 C C . ALA B 1 87 ? -0.66 -10.93 -29.625 1 97.5 87 ALA B C 1
ATOM 2351 O O . ALA B 1 87 ? -0.091 -11.078 -30.703 1 97.5 87 ALA B O 1
ATOM 2352 N N . ARG B 1 88 ? -0.438 -10 -28.828 1 96.88 88 ARG B N 1
ATOM 2353 C CA . ARG B 1 88 ? 0.577 -8.992 -29.125 1 96.88 88 ARG B CA 1
ATOM 2354 C C . ARG B 1 88 ? 1.93 -9.648 -29.391 1 96.88 88 ARG B C 1
ATOM 2356 O O . ARG B 1 88 ? 2.674 -9.203 -30.266 1 96.88 88 ARG B O 1
ATOM 2363 N N . ARG B 1 89 ? 2.209 -10.75 -28.656 1 97.31 89 ARG B N 1
ATOM 2364 C CA . ARG B 1 89 ? 3.506 -11.414 -28.734 1 97.31 89 ARG B CA 1
ATOM 2365 C C . ARG B 1 89 ? 3.477 -12.547 -29.766 1 97.31 89 ARG B C 1
ATOM 2367 O O . ARG B 1 89 ? 4.492 -13.211 -30 1 97.31 89 ARG B O 1
ATOM 2374 N N . GLY B 1 90 ? 2.363 -12.781 -30.266 1 98.12 90 GLY B N 1
ATOM 2375 C CA . GLY B 1 90 ? 2.219 -13.852 -31.234 1 98.12 90 GLY B CA 1
ATOM 2376 C C . GLY B 1 90 ? 2.314 -15.234 -30.625 1 98.12 90 GLY B C 1
ATOM 2377 O O . GLY B 1 90 ? 2.824 -16.156 -31.266 1 98.12 90 GLY B O 1
ATOM 2378 N N . LEU B 1 91 ? 1.945 -15.43 -29.453 1 98.56 91 LEU B N 1
ATOM 2379 C CA . LEU B 1 91 ? 2.02 -16.703 -28.75 1 98.56 91 LEU B CA 1
ATOM 2380 C C . LEU B 1 91 ? 0.725 -17.5 -28.922 1 98.56 91 LEU B C 1
ATOM 2382 O O . LEU B 1 91 ? -0.224 -17.312 -28.156 1 98.56 91 LEU B O 1
ATOM 2386 N N . THR B 1 92 ? 0.737 -18.438 -29.797 1 98.31 92 THR B N 1
ATOM 2387 C CA . THR B 1 92 ? -0.463 -19.188 -30.125 1 98.31 92 THR B CA 1
ATOM 2388 C C . THR B 1 92 ? -0.554 -20.453 -29.266 1 98.31 92 THR B C 1
ATOM 2390 O O . THR B 1 92 ? -1.59 -21.125 -29.234 1 98.31 92 THR B O 1
ATOM 2393 N N . ASN B 1 93 ? 0.524 -20.75 -28.531 1 98.75 93 ASN B N 1
ATOM 2394 C CA . ASN B 1 93 ? 0.567 -21.953 -27.688 1 98.75 93 ASN B CA 1
ATOM 2395 C C . ASN B 1 93 ? 0.183 -21.625 -26.25 1 98.75 93 ASN B C 1
ATOM 2397 O O . ASN B 1 93 ? 0.433 -22.422 -25.344 1 98.75 93 ASN B O 1
ATOM 2401 N N . ALA B 1 94 ? -0.424 -20.5 -26.016 1 98.81 94 ALA B N 1
ATOM 2402 C CA . ALA B 1 94 ? -0.964 -20.109 -24.719 1 98.81 94 ALA B CA 1
ATOM 2403 C C . ALA B 1 94 ? -2.459 -19.812 -24.812 1 98.81 94 ALA B C 1
ATOM 2405 O O . ALA B 1 94 ? -2.887 -19 -25.641 1 98.81 94 ALA B O 1
ATOM 2406 N N . THR B 1 95 ? -3.268 -20.469 -24.016 1 98.75 95 THR B N 1
ATOM 2407 C CA . THR B 1 95 ? -4.707 -20.219 -23.969 1 98.75 95 THR B CA 1
ATOM 2408 C C . THR B 1 95 ? -5.16 -19.844 -22.562 1 98.75 95 THR B C 1
ATOM 2410 O O . THR B 1 95 ? -4.508 -20.203 -21.578 1 98.75 95 THR B O 1
ATOM 2413 N N . PHE B 1 96 ? -6.242 -19.094 -22.484 1 98.69 96 PHE B N 1
ATOM 2414 C CA . PHE B 1 96 ? -6.703 -18.547 -21.219 1 98.69 96 PHE B CA 1
ATOM 2415 C C . PHE B 1 96 ? -8.219 -18.641 -21.109 1 98.69 96 PHE B C 1
ATOM 2417 O O . PHE B 1 96 ? -8.93 -18.375 -22.078 1 98.69 96 PHE B O 1
ATOM 2424 N N . GLU B 1 97 ? -8.742 -18.984 -19.922 1 98.19 97 GLU B N 1
ATOM 2425 C CA . GLU B 1 97 ? -10.18 -19.094 -19.688 1 98.19 97 GLU B CA 1
ATOM 2426 C C . GLU B 1 97 ? -10.547 -18.641 -18.281 1 98.19 97 GLU B C 1
ATOM 2428 O O . GLU B 1 97 ? -9.797 -18.891 -17.328 1 98.19 97 GLU B O 1
ATOM 2433 N N . VAL B 1 98 ? -11.688 -17.984 -18.219 1 96.69 98 VAL B N 1
ATOM 2434 C CA . VAL B 1 98 ? -12.258 -17.703 -16.906 1 96.69 98 VAL B CA 1
ATOM 2435 C C . VAL B 1 98 ? -12.789 -18.984 -16.281 1 96.69 98 VAL B C 1
ATOM 2437 O O . VAL B 1 98 ? -13.555 -19.719 -16.906 1 96.69 98 VAL B O 1
ATOM 2440 N N . ALA B 1 99 ? -12.367 -19.281 -15.047 1 96.56 99 ALA B N 1
ATOM 2441 C CA . ALA B 1 99 ? -12.82 -20.5 -14.383 1 96.56 99 ALA B CA 1
ATOM 2442 C C . ALA B 1 99 ? -12.719 -20.359 -12.867 1 96.56 99 ALA B C 1
ATOM 2444 O O . ALA B 1 99 ? -11.914 -19.578 -12.359 1 96.56 99 ALA B O 1
ATOM 2445 N N . ASP B 1 100 ? -13.602 -21.094 -12.211 1 95.19 100 ASP B N 1
ATOM 2446 C CA . ASP B 1 100 ? -13.43 -21.359 -10.789 1 95.19 100 ASP B CA 1
ATOM 2447 C C . ASP B 1 100 ? -12.422 -22.484 -10.547 1 95.19 100 ASP B C 1
ATOM 2449 O O . ASP B 1 100 ? -12.703 -23.641 -10.82 1 95.19 100 ASP B O 1
ATOM 2453 N N . ILE B 1 101 ? -11.305 -22.141 -9.961 1 96.25 101 ILE B N 1
ATOM 2454 C CA . ILE B 1 101 ? -10.18 -23.062 -9.844 1 96.25 101 ILE B CA 1
ATOM 2455 C C . ILE B 1 101 ? -10.531 -24.188 -8.859 1 96.25 101 ILE B C 1
ATOM 2457 O O . ILE B 1 101 ? -9.906 -25.25 -8.875 1 96.25 101 ILE B O 1
ATOM 2461 N N . SER B 1 102 ? -11.492 -23.922 -8.023 1 96.38 102 SER B N 1
ATOM 2462 C CA . SER B 1 102 ? -11.828 -24.906 -7 1 96.38 102 SER B CA 1
ATOM 2463 C C . SER B 1 102 ? -12.734 -26 -7.555 1 96.38 102 SER B C 1
ATOM 2465 O O . SER B 1 102 ? -12.984 -27.016 -6.887 1 96.38 102 SER B O 1
ATOM 2467 N N . SER B 1 103 ? -13.203 -25.812 -8.859 1 97.31 103 SER B N 1
ATOM 2468 C CA . SER B 1 103 ? -14.156 -26.812 -9.336 1 97.31 103 SER B CA 1
ATOM 2469 C C . SER B 1 103 ? -14.094 -26.953 -10.852 1 97.31 103 SER B C 1
ATOM 2471 O O . SER B 1 103 ? -14.984 -27.547 -11.461 1 97.31 103 SER B O 1
ATOM 2473 N N . PHE B 1 104 ? -13.086 -26.531 -11.5 1 97.38 104 PHE B N 1
ATOM 2474 C CA . PHE B 1 104 ? -12.992 -26.594 -12.953 1 97.38 104 PHE B CA 1
ATOM 2475 C C . PHE B 1 104 ? -12.867 -28.031 -13.43 1 97.38 104 PHE B C 1
ATOM 2477 O O . PHE B 1 104 ? -12.43 -28.906 -12.672 1 97.38 104 PHE B O 1
ATOM 2484 N N . THR B 1 105 ? -13.336 -28.281 -14.719 1 97.12 105 THR B N 1
ATOM 2485 C CA . THR B 1 105 ? -13.258 -29.594 -15.375 1 97.12 105 THR B CA 1
ATOM 2486 C C . THR B 1 105 ? -12.82 -29.438 -16.828 1 97.12 105 THR B C 1
ATOM 2488 O O . THR B 1 105 ? -12.609 -28.328 -17.312 1 97.12 105 THR B O 1
ATOM 2491 N N . GLY B 1 106 ? -12.562 -30.594 -17.438 1 97 106 GLY B N 1
ATOM 2492 C CA . GLY B 1 106 ? -12.352 -30.562 -18.875 1 97 106 GLY B CA 1
ATOM 2493 C C . GLY B 1 106 ? -10.891 -30.688 -19.266 1 97 106 GLY B C 1
ATOM 2494 O O . GLY B 1 106 ? -10.555 -30.594 -20.453 1 97 106 GLY B O 1
ATOM 2495 N N . TYR B 1 107 ? -10 -31.016 -18.266 1 98.19 107 TYR B N 1
ATOM 2496 C CA . TYR B 1 107 ? -8.57 -31.078 -18.547 1 98.19 107 TYR B CA 1
ATOM 2497 C C . TYR B 1 107 ? -7.953 -32.344 -17.969 1 98.19 107 TYR B C 1
ATOM 2499 O O . TYR B 1 107 ? -6.773 -32.344 -17.609 1 98.19 107 TYR B O 1
ATOM 2507 N N . ASP B 1 108 ? -8.688 -33.344 -17.906 1 98.19 108 ASP B N 1
ATOM 2508 C CA . ASP B 1 108 ? -8.289 -34.562 -17.156 1 98.19 108 ASP B CA 1
ATOM 2509 C C . ASP B 1 108 ? -6.977 -35.125 -17.703 1 98.19 108 ASP B C 1
ATOM 2511 O O . ASP B 1 108 ? -6.855 -35.375 -18.906 1 98.19 108 ASP B O 1
ATOM 2515 N N . GLY B 1 109 ? -5.965 -35.281 -16.828 1 98.38 109 GLY B N 1
ATOM 2516 C CA . GLY B 1 109 ? -4.707 -35.969 -17.125 1 98.38 109 GLY B CA 1
ATOM 2517 C C . GLY B 1 109 ? -3.848 -35.219 -18.109 1 98.38 109 GLY B C 1
ATOM 2518 O O . GLY B 1 109 ? -3.023 -35.812 -18.812 1 98.38 109 GLY B O 1
ATOM 2519 N N . ARG B 1 110 ? -3.947 -33.969 -18.172 1 98.5 110 ARG B N 1
ATOM 2520 C CA . ARG B 1 110 ? -3.365 -33.219 -19.297 1 98.5 110 ARG B CA 1
ATOM 2521 C C . ARG B 1 110 ? -2.016 -32.625 -18.922 1 98.5 110 ARG B C 1
ATOM 2523 O O . ARG B 1 110 ? -1.078 -32.625 -19.719 1 98.5 110 ARG B O 1
ATOM 2530 N N . PHE B 1 111 ? -1.858 -32.156 -17.766 1 98.81 111 PHE B N 1
ATOM 2531 C CA . PHE B 1 111 ? -0.766 -31.25 -17.469 1 98.81 111 PHE B CA 1
ATOM 2532 C C . PHE B 1 111 ? 0.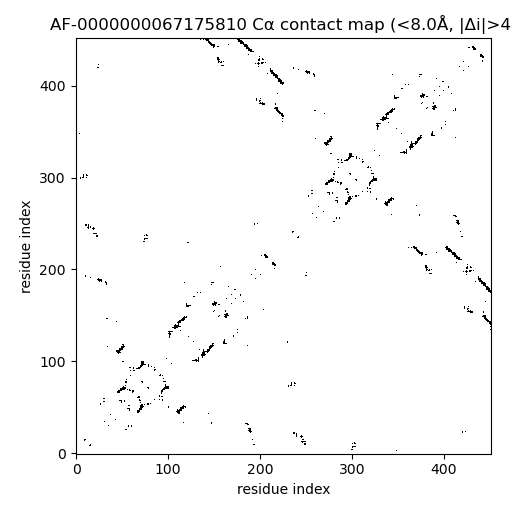39 -31.984 -16.797 1 98.81 111 PHE B C 1
ATOM 2534 O O . PHE B 1 111 ? 0.209 -32.625 -15.758 1 98.81 111 PHE B O 1
ATOM 2541 N N . GLY B 1 112 ? 1.6 -31.859 -17.359 1 98.88 112 GLY B N 1
ATOM 2542 C CA . GLY B 1 112 ? 2.812 -32.375 -16.734 1 98.88 112 GLY B CA 1
ATOM 2543 C C . GLY B 1 112 ? 3.293 -31.5 -15.586 1 98.88 112 GLY B C 1
ATOM 2544 O O . GLY B 1 112 ? 4.027 -31.969 -14.719 1 98.88 112 GLY B O 1
ATOM 2545 N N . THR B 1 113 ? 2.912 -30.234 -15.617 1 98.88 113 THR B N 1
ATOM 2546 C CA . THR B 1 113 ? 3.238 -29.297 -14.539 1 98.88 113 THR B CA 1
ATOM 2547 C C . THR B 1 113 ? 2.047 -28.391 -14.227 1 98.88 113 THR B C 1
ATOM 2549 O O . THR B 1 113 ? 1.373 -27.906 -15.133 1 98.88 113 THR B O 1
ATOM 2552 N N . ILE B 1 114 ? 1.754 -28.203 -12.93 1 98.94 114 ILE B N 1
ATOM 2553 C CA . ILE B 1 114 ? 0.784 -27.234 -12.43 1 98.94 114 ILE B CA 1
ATOM 2554 C C . ILE B 1 114 ? 1.479 -26.25 -11.5 1 98.94 114 ILE B C 1
ATOM 2556 O O . ILE B 1 114 ? 2.188 -26.641 -10.578 1 98.94 114 ILE B O 1
ATOM 2560 N N . VAL B 1 115 ? 1.316 -24.969 -11.805 1 98.88 115 VAL B N 1
ATOM 2561 C CA . VAL B 1 115 ? 1.976 -23.938 -11.008 1 98.88 115 VAL B CA 1
ATOM 2562 C C . VAL B 1 115 ? 0.929 -23.031 -10.375 1 98.88 115 VAL B C 1
ATOM 2564 O O . VAL B 1 115 ? 0.011 -22.562 -11.055 1 98.88 115 VAL B O 1
ATOM 2567 N N . ASP B 1 116 ? 0.992 -22.906 -9.07 1 98.56 116 ASP B N 1
ATOM 2568 C CA . ASP B 1 116 ? 0.282 -21.938 -8.242 1 98.56 116 ASP B CA 1
ATOM 2569 C C . ASP B 1 116 ? 1.229 -20.844 -7.73 1 98.56 116 ASP B C 1
ATOM 2571 O O . ASP B 1 116 ? 1.92 -21.047 -6.73 1 98.56 116 ASP B O 1
ATOM 2575 N N . SER B 1 117 ? 1.231 -19.719 -8.477 1 97.12 117 SER B N 1
ATOM 2576 C CA . SER B 1 117 ? 2.051 -18.578 -8.086 1 97.12 117 SER B CA 1
ATOM 2577 C C . SER B 1 117 ? 1.208 -17.5 -7.426 1 97.12 117 SER B C 1
ATOM 2579 O O . SER B 1 117 ? 0.815 -16.531 -8.078 1 97.12 117 SER B O 1
ATOM 2581 N N . THR B 1 118 ? 1.021 -17.656 -6.062 1 91.56 118 THR B N 1
ATOM 2582 C CA . THR B 1 118 ? 0.373 -16.641 -5.23 1 91.56 118 THR B CA 1
ATOM 2583 C C . THR B 1 118 ? -1.145 -16.719 -5.379 1 91.56 118 THR B C 1
ATOM 2585 O O . THR B 1 118 ? -1.814 -15.68 -5.438 1 91.56 118 THR B O 1
ATOM 2588 N N . LEU B 1 119 ? -1.693 -17.891 -5.547 1 93 119 LEU B N 1
ATOM 2589 C CA . LEU B 1 119 ? -3.135 -18.109 -5.57 1 93 119 LEU B CA 1
ATOM 2590 C C . LEU B 1 119 ? -3.619 -18.688 -4.246 1 93 119 LEU B C 1
ATOM 2592 O O . LEU B 1 119 ? -4.648 -18.266 -3.717 1 93 119 LEU B O 1
ATOM 2596 N N . PHE B 1 120 ? -2.865 -19.656 -3.68 1 93.69 120 PHE B N 1
ATOM 2597 C CA . PHE B 1 120 ? -3.266 -20.5 -2.559 1 93.69 120 PHE B CA 1
ATOM 2598 C C . PHE B 1 120 ? -3.705 -19.656 -1.372 1 93.69 120 PHE B C 1
ATOM 2600 O O . PHE B 1 120 ? -4.68 -19.984 -0.693 1 93.69 120 PHE B O 1
ATOM 2607 N N . HIS B 1 121 ? -3.051 -18.531 -1.105 1 88.25 121 HIS B N 1
ATOM 2608 C CA . HIS B 1 121 ? -3.379 -17.688 0.039 1 88.25 121 HIS B CA 1
ATOM 2609 C C . HIS B 1 121 ? -4.52 -16.734 -0.289 1 88.25 121 HIS B C 1
ATOM 2611 O O . HIS B 1 121 ? -5.086 -16.094 0.607 1 88.25 121 HIS B O 1
ATOM 2617 N N . SER B 1 122 ? -4.91 -16.656 -1.519 1 83.31 122 SER B N 1
ATOM 2618 C CA . SER B 1 122 ? -5.934 -15.703 -1.935 1 83.31 122 SER B CA 1
ATOM 2619 C C . SER B 1 122 ? -7.32 -16.344 -1.919 1 83.31 122 SER B C 1
ATOM 2621 O O . SER B 1 122 ? -8.328 -15.641 -2.049 1 83.31 122 SER B O 1
ATOM 2623 N N . MET B 1 123 ? -7.445 -17.609 -1.753 1 88.12 123 MET B N 1
ATOM 2624 C CA . MET B 1 123 ? -8.742 -18.281 -1.771 1 88.12 123 MET B CA 1
ATOM 2625 C C . MET B 1 123 ? -9.227 -18.562 -0.353 1 88.12 123 MET B C 1
ATOM 2627 O O . MET B 1 123 ? -8.414 -18.812 0.546 1 88.12 123 MET B O 1
ATOM 2631 N N . PRO B 1 124 ? -10.617 -18.625 -0.225 1 88.12 124 PRO B N 1
ATOM 2632 C CA . PRO B 1 124 ? -11.133 -19.094 1.058 1 88.12 124 PRO B CA 1
ATOM 2633 C C . PRO B 1 124 ? -10.633 -20.5 1.415 1 88.12 124 PRO B C 1
ATOM 2635 O O . PRO B 1 124 ? -10.516 -21.359 0.539 1 88.12 124 PRO B O 1
ATOM 2638 N N . VAL B 1 125 ? -10.398 -20.625 2.73 1 92.06 125 VAL B N 1
ATOM 2639 C CA . VAL B 1 125 ? -9.789 -21.859 3.217 1 92.06 125 VAL B CA 1
ATOM 2640 C C . VAL B 1 125 ? -10.664 -23.047 2.848 1 92.06 125 VAL B C 1
ATOM 2642 O O . VAL B 1 125 ? -10.156 -24.109 2.48 1 92.06 125 VAL B O 1
ATOM 2645 N N . GLU B 1 126 ? -11.938 -22.859 2.822 1 94.06 126 GLU B N 1
ATOM 2646 C CA . GLU B 1 126 ? -12.891 -23.953 2.611 1 94.06 126 GLU B CA 1
ATOM 2647 C C . GLU B 1 126 ? -12.867 -24.438 1.165 1 94.06 126 GLU B C 1
ATOM 2649 O O . GLU B 1 126 ? -13.391 -25.5 0.854 1 94.06 126 GLU B O 1
ATOM 2654 N N . LEU B 1 127 ? -12.195 -23.719 0.269 1 95 127 LEU B N 1
ATOM 2655 C CA . LEU B 1 127 ? -12.164 -24.078 -1.144 1 95 127 LEU B CA 1
ATOM 2656 C C . LEU B 1 127 ? -10.898 -24.875 -1.473 1 95 127 LEU B C 1
ATOM 2658 O O . LEU B 1 127 ? -10.773 -25.422 -2.564 1 95 127 LEU B O 1
ATOM 2662 N N . ARG B 1 128 ? -9.977 -25.031 -0.546 1 97.06 128 ARG B N 1
ATOM 2663 C CA . ARG B 1 128 ? -8.656 -25.594 -0.836 1 97.06 128 ARG B CA 1
ATOM 2664 C C . ARG B 1 128 ? -8.758 -27.078 -1.167 1 97.06 128 ARG B C 1
ATOM 2666 O O . ARG B 1 128 ? -8.016 -27.578 -2.018 1 97.06 128 ARG B O 1
ATOM 2673 N N . ASP B 1 129 ? -9.711 -27.703 -0.504 1 97.5 129 ASP B N 1
ATOM 2674 C CA . ASP B 1 129 ? -9.898 -29.125 -0.803 1 97.5 129 ASP B CA 1
ATOM 2675 C C . ASP B 1 129 ? -10.375 -29.328 -2.238 1 97.5 129 ASP B C 1
ATOM 2677 O O . ASP B 1 129 ? -9.82 -30.141 -2.977 1 97.5 129 ASP B O 1
ATOM 2681 N N . GLY B 1 130 ? -11.391 -28.594 -2.627 1 97.94 130 GLY B N 1
ATOM 2682 C CA . GLY B 1 130 ? -11.875 -28.656 -3.996 1 97.94 130 GLY B CA 1
ATOM 2683 C C . GLY B 1 130 ? -10.82 -28.266 -5.02 1 97.94 130 GLY B C 1
ATOM 2684 O O . GLY B 1 130 ? -10.734 -28.875 -6.086 1 97.94 130 GLY B O 1
ATOM 2685 N N . TYR B 1 131 ? -10.023 -27.375 -4.711 1 98.19 131 TYR B N 1
ATOM 2686 C CA . TYR B 1 131 ? -8.93 -26.938 -5.57 1 98.19 131 TYR B CA 1
ATOM 2687 C C . TYR B 1 131 ? -7.938 -28.078 -5.797 1 98.19 131 TYR B C 1
ATOM 2689 O O . TYR B 1 131 ? -7.609 -28.406 -6.941 1 98.19 131 TYR B O 1
ATOM 2697 N N . GLN B 1 132 ? -7.531 -28.719 -4.711 1 98.62 132 GLN B N 1
ATOM 2698 C CA . GLN B 1 132 ? -6.586 -29.812 -4.824 1 98.62 132 GLN B CA 1
ATOM 2699 C C . GLN B 1 132 ? -7.176 -30.969 -5.641 1 98.62 132 GLN B C 1
ATOM 2701 O O . GLN B 1 132 ? -6.496 -31.547 -6.492 1 98.62 132 GLN B O 1
ATOM 2706 N N . GLN B 1 133 ? -8.445 -31.219 -5.469 1 98.44 133 GLN B N 1
ATOM 2707 C CA . GLN B 1 133 ? -9.094 -32.281 -6.234 1 98.44 133 GLN B CA 1
ATOM 2708 C C . GLN B 1 133 ? -9.109 -31.953 -7.727 1 98.44 133 GLN B C 1
ATOM 2710 O O . GLN B 1 133 ? -8.852 -32.812 -8.562 1 98.44 133 GLN B O 1
ATOM 2715 N N . SER B 1 134 ? -9.398 -30.719 -8.016 1 98.75 134 SER B N 1
ATOM 2716 C CA . SER B 1 134 ? -9.477 -30.281 -9.406 1 98.75 134 SER B CA 1
ATOM 2717 C C . SER B 1 134 ? -8.125 -30.391 -10.102 1 98.75 134 SER B C 1
ATOM 2719 O O . SER B 1 134 ? -8.031 -30.906 -11.219 1 98.75 134 SER B O 1
ATOM 2721 N N . ILE B 1 135 ? -7.043 -29.984 -9.406 1 98.56 135 ILE B N 1
ATOM 2722 C CA . ILE B 1 135 ? -5.754 -29.984 -10.094 1 98.56 135 ILE B CA 1
ATOM 2723 C C . ILE B 1 135 ? -5.184 -31.391 -10.141 1 98.56 135 ILE B C 1
ATOM 2725 O O . ILE B 1 135 ? -4.473 -31.75 -11.086 1 98.56 135 ILE B O 1
ATOM 2729 N N . VAL B 1 136 ? -5.527 -32.281 -9.203 1 98.56 136 VAL B N 1
ATOM 2730 C CA . VAL B 1 136 ? -5.121 -33.688 -9.289 1 98.56 136 VAL B CA 1
ATOM 2731 C C . VAL B 1 136 ? -5.789 -34.344 -10.5 1 98.56 136 VAL B C 1
ATOM 2733 O O . VAL B 1 136 ? -5.137 -35.062 -11.258 1 98.56 136 VAL B O 1
ATOM 2736 N N . ARG B 1 137 ? -7.066 -34.062 -10.672 1 98.62 137 ARG B N 1
ATOM 2737 C CA . ARG B 1 137 ? -7.773 -34.594 -11.828 1 98.62 137 ARG B CA 1
ATOM 2738 C C . ARG B 1 137 ? -7.129 -34.156 -13.133 1 98.62 137 ARG B C 1
ATOM 2740 O O . ARG B 1 137 ? -7.02 -34.938 -14.078 1 98.62 137 ARG B O 1
ATOM 2747 N N . ALA B 1 138 ? -6.672 -32.969 -13.203 1 98.75 138 ALA B N 1
ATOM 2748 C CA . ALA B 1 138 ? -6.133 -32.375 -14.414 1 98.75 138 ALA B CA 1
ATOM 2749 C C . ALA B 1 138 ? -4.684 -32.781 -14.641 1 98.75 138 ALA B C 1
ATOM 2751 O O . ALA B 1 138 ? -4.137 -32.594 -15.734 1 98.75 138 ALA B O 1
ATOM 2752 N N . ALA B 1 139 ? -4.027 -33.375 -13.656 1 98.75 139 ALA B N 1
ATOM 2753 C CA . ALA B 1 139 ? -2.602 -33.719 -13.695 1 98.75 139 ALA B CA 1
ATOM 2754 C C . ALA B 1 139 ? -2.355 -35.031 -14.43 1 98.75 139 ALA B C 1
ATOM 2756 O O . ALA B 1 139 ? -3.104 -36 -14.25 1 98.75 139 ALA B O 1
ATOM 2757 N N . ALA B 1 140 ? -1.295 -35 -15.289 1 98.5 140 ALA B N 1
ATOM 2758 C CA . ALA B 1 140 ? -0.8 -36.25 -15.875 1 98.5 140 ALA B CA 1
ATOM 2759 C C . ALA B 1 140 ? -0.081 -37.094 -14.828 1 98.5 140 ALA B C 1
ATOM 2761 O O . ALA B 1 140 ? 0.334 -36.594 -13.789 1 98.5 140 ALA B O 1
ATOM 2762 N N . PRO B 1 141 ? -0.034 -38.375 -15.172 1 96.62 141 PRO B N 1
ATOM 2763 C CA . PRO B 1 141 ? 0.786 -39.188 -14.266 1 96.62 141 PRO B CA 1
ATOM 2764 C C . PRO B 1 141 ? 2.197 -38.625 -14.086 1 96.62 141 PRO B C 1
ATOM 2766 O O . PRO B 1 141 ? 2.848 -38.25 -15.07 1 96.62 141 PRO B O 1
ATOM 2769 N N . GLY B 1 142 ? 2.656 -38.531 -12.859 1 96.62 142 GLY B N 1
ATOM 2770 C CA . GLY B 1 142 ? 3.998 -38.062 -12.562 1 96.62 142 GLY B CA 1
ATOM 2771 C C . GLY B 1 142 ? 4.121 -36.531 -12.656 1 96.62 142 GLY B C 1
ATOM 2772 O O . GLY B 1 142 ? 5.234 -36 -12.688 1 96.62 142 GLY B O 1
ATOM 2773 N N . ALA B 1 143 ? 2.998 -35.875 -12.68 1 98.69 143 ALA B N 1
ATOM 2774 C CA . ALA B 1 143 ? 2.998 -34.406 -12.828 1 98.69 143 ALA B CA 1
ATOM 2775 C C . ALA B 1 143 ? 3.691 -33.75 -11.641 1 98.69 143 ALA B C 1
ATOM 2777 O O . ALA B 1 143 ? 3.713 -34.281 -10.539 1 98.69 143 ALA B O 1
ATOM 2778 N N . THR B 1 144 ? 4.277 -32.562 -11.898 1 98.62 144 THR B N 1
ATOM 2779 C CA . THR B 1 144 ? 4.879 -31.688 -10.898 1 98.62 144 THR B CA 1
ATOM 2780 C C . THR B 1 144 ? 3.906 -30.578 -10.484 1 98.62 144 THR B C 1
ATOM 2782 O O . THR B 1 144 ? 3.209 -30.016 -11.32 1 98.62 144 THR B O 1
ATOM 2785 N N . TYR B 1 145 ? 3.844 -30.375 -9.172 1 98.62 145 TYR B N 1
ATOM 2786 C CA . TYR B 1 145 ? 3.062 -29.281 -8.602 1 98.62 145 TYR B CA 1
ATOM 2787 C C . TYR B 1 145 ? 3.959 -28.297 -7.859 1 98.62 145 TYR B C 1
ATOM 2789 O O . TYR B 1 145 ? 4.738 -28.688 -6.992 1 98.62 145 TYR B O 1
ATOM 2797 N N . VAL B 1 146 ? 3.951 -26.984 -8.266 1 98.81 146 VAL B N 1
ATOM 2798 C CA . VAL B 1 146 ? 4.742 -25.922 -7.648 1 98.81 146 VAL B CA 1
ATOM 2799 C C . VAL B 1 146 ? 3.818 -24.875 -7.043 1 98.81 146 VAL B C 1
ATOM 2801 O O . VAL B 1 146 ? 2.93 -24.359 -7.723 1 98.81 146 VAL B O 1
ATOM 2804 N N . VAL B 1 147 ? 4.039 -24.547 -5.719 1 98.31 147 VAL B N 1
ATOM 2805 C CA . VAL B 1 147 ? 3.229 -23.547 -5.031 1 98.31 147 VAL B CA 1
ATOM 2806 C C . VAL B 1 147 ? 4.137 -22.484 -4.406 1 98.31 147 VAL B C 1
ATOM 2808 O O . VAL B 1 147 ? 5.102 -22.812 -3.715 1 98.31 147 VAL B O 1
ATOM 2811 N N . LEU B 1 148 ? 3.912 -21.25 -4.715 1 96.62 148 LEU B N 1
ATOM 2812 C CA . LEU B 1 148 ? 4.48 -20.109 -4.02 1 96.62 148 LEU B CA 1
ATOM 2813 C C . LEU B 1 148 ? 3.398 -19.344 -3.264 1 96.62 148 LEU B C 1
ATOM 2815 O O . LEU B 1 148 ? 2.461 -18.812 -3.869 1 96.62 148 LEU B O 1
ATOM 2819 N N . VAL B 1 149 ? 3.527 -19.312 -1.861 1 93.69 149 VAL B N 1
ATOM 2820 C CA . VAL B 1 149 ? 2.42 -18.844 -1.029 1 93.69 149 VAL B CA 1
ATOM 2821 C C . VAL B 1 149 ? 2.957 -18.016 0.133 1 93.69 149 VAL B C 1
ATOM 2823 O O . VAL B 1 149 ? 4.098 -18.203 0.564 1 93.69 149 VAL B O 1
ATOM 2826 N N . PHE B 1 150 ? 2.121 -17.078 0.646 1 85.88 150 PHE B N 1
ATOM 2827 C CA . PHE B 1 150 ? 2.508 -16.203 1.748 1 85.88 150 PHE B CA 1
ATOM 2828 C C . PHE B 1 150 ? 2.748 -17.016 3.02 1 85.88 150 PHE B C 1
ATOM 2830 O O . PHE B 1 150 ? 1.989 -17.938 3.328 1 85.88 150 PHE B O 1
ATOM 2837 N N . ASP B 1 151 ? 3.791 -16.578 3.797 1 84.75 151 ASP B N 1
ATOM 2838 C CA . ASP B 1 151 ? 4.129 -17.172 5.09 1 84.75 151 ASP B CA 1
ATOM 2839 C C . ASP B 1 151 ? 3.293 -16.562 6.211 1 84.75 151 ASP B C 1
ATOM 2841 O O . ASP B 1 151 ? 3.441 -15.375 6.527 1 84.75 151 ASP B O 1
ATOM 2845 N N . LYS B 1 152 ? 2.455 -17.422 6.816 1 82.44 152 LYS B N 1
ATOM 2846 C CA . LYS B 1 152 ? 1.585 -16.984 7.898 1 82.44 152 LYS B CA 1
ATOM 2847 C C . LYS B 1 152 ? 2.4 -16.484 9.094 1 82.44 152 LYS B C 1
ATOM 2849 O O . LYS B 1 152 ? 1.999 -15.539 9.773 1 82.44 152 LYS B O 1
ATOM 2854 N N . THR B 1 153 ? 3.521 -17.094 9.367 1 75.75 153 THR B N 1
ATOM 2855 C CA . THR B 1 153 ? 4.32 -16.797 10.547 1 75.75 153 THR B CA 1
ATOM 2856 C C . THR B 1 153 ? 4.82 -15.352 10.508 1 75.75 153 THR B C 1
ATOM 2858 O O . THR B 1 153 ? 4.902 -14.688 11.539 1 75.75 153 THR B O 1
ATOM 2861 N N . THR B 1 154 ? 5.113 -14.867 9.391 1 67.31 154 THR B N 1
ATOM 2862 C CA . THR B 1 154 ? 5.691 -13.531 9.273 1 67.31 154 THR B CA 1
ATOM 2863 C C . THR B 1 154 ? 4.605 -12.5 8.992 1 67.31 154 THR B C 1
ATOM 2865 O O . THR B 1 154 ? 4.676 -11.367 9.492 1 67.31 154 THR B O 1
ATOM 2868 N N . MET B 1 155 ? 3.6 -12.883 8.336 1 66.25 155 MET B N 1
ATOM 2869 C CA . MET B 1 155 ? 2.604 -11.93 7.855 1 66.25 155 MET B CA 1
ATOM 2870 C C . MET B 1 155 ? 1.448 -11.805 8.844 1 66.25 155 MET B C 1
ATOM 2872 O O . MET B 1 155 ? 0.744 -10.789 8.859 1 66.25 155 MET B O 1
ATOM 2876 N N . GLY B 1 156 ? 1.286 -12.711 9.617 1 67.38 156 GLY B N 1
ATOM 2877 C CA . GLY B 1 156 ? 0.067 -12.789 10.406 1 67.38 156 GLY B CA 1
ATOM 2878 C C . GLY B 1 156 ? -1.131 -13.273 9.609 1 67.38 156 GLY B C 1
ATOM 2879 O O . GLY B 1 156 ? -0.989 -13.688 8.461 1 67.38 156 GLY B O 1
ATOM 2880 N N . ASP B 1 157 ? -2.305 -13.477 10.242 1 62.72 157 ASP B N 1
ATOM 2881 C CA . ASP B 1 157 ? -3.482 -14.008 9.57 1 62.72 157 ASP B CA 1
ATOM 2882 C C . ASP B 1 157 ? -4.699 -13.117 9.805 1 62.72 157 ASP B C 1
ATOM 2884 O O . ASP B 1 157 ? -5.84 -13.578 9.734 1 62.72 157 ASP B O 1
ATOM 2888 N N . THR B 1 158 ? -4.34 -11.883 9.953 1 60.38 158 THR B N 1
ATOM 2889 C CA . THR B 1 158 ? -5.426 -10.961 10.258 1 60.38 158 THR B CA 1
ATOM 2890 C C . THR B 1 158 ? -5.816 -10.164 9.016 1 60.38 158 THR B C 1
ATOM 2892 O O . THR B 1 158 ? -6.789 -9.406 9.039 1 60.38 158 THR B O 1
ATOM 2895 N N . GLY B 1 159 ? -5.109 -10.344 8.016 1 59.75 159 GLY B N 1
ATOM 2896 C CA . GLY B 1 159 ? -5.418 -9.641 6.781 1 59.75 159 GLY B CA 1
ATOM 2897 C C . GLY B 1 159 ? -6.391 -10.391 5.898 1 59.75 159 GLY B C 1
ATOM 2898 O O . GLY B 1 159 ? -6.961 -11.406 6.309 1 59.75 159 GLY B O 1
ATOM 2899 N N . PRO B 1 160 ? -6.609 -9.805 4.742 1 65.31 160 PRO B N 1
ATOM 2900 C CA . PRO B 1 160 ? -7.598 -10.391 3.83 1 65.31 160 PRO B CA 1
ATOM 2901 C C . PRO B 1 160 ? -7.113 -11.688 3.189 1 65.31 160 PRO B C 1
ATOM 2903 O O . PRO B 1 160 ? -7.918 -12.445 2.639 1 65.31 160 PRO B O 1
ATOM 2906 N N . ALA B 1 161 ? -5.863 -11.883 3.229 1 74.19 161 ALA B N 1
ATOM 2907 C CA . ALA B 1 161 ? -5.32 -13.125 2.678 1 74.19 161 ALA B CA 1
ATOM 2908 C C . ALA B 1 161 ? -5.363 -14.25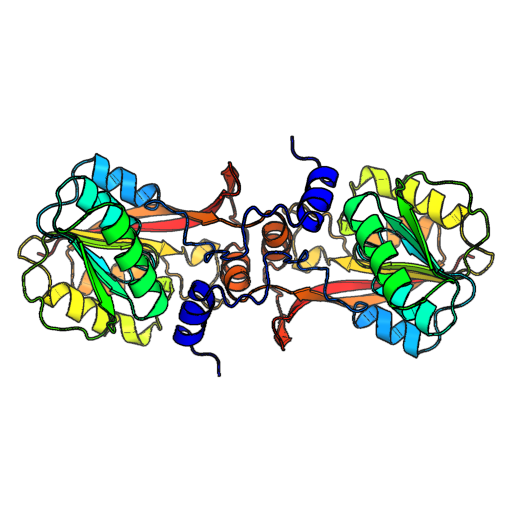 3.711 1 74.19 161 ALA B C 1
ATOM 2910 O O . ALA B 1 161 ? -5.602 -14 4.895 1 74.19 161 ALA B O 1
ATOM 2911 N N . ASN B 1 162 ? -5.203 -15.43 3.193 1 83.31 162 ASN B N 1
ATOM 2912 C CA . ASN B 1 162 ? -5.137 -16.609 4.039 1 83.31 162 ASN B CA 1
ATOM 2913 C C . ASN B 1 162 ? -3.771 -17.297 3.951 1 83.31 162 ASN B C 1
ATOM 2915 O O . ASN B 1 162 ? -3.654 -18.391 3.41 1 83.31 162 ASN B O 1
ATOM 2919 N N . PRO B 1 163 ? -2.754 -16.578 4.516 1 85.81 163 PRO B N 1
ATOM 2920 C CA . PRO B 1 163 ? -1.424 -17.188 4.504 1 85.81 163 PRO B CA 1
ATOM 2921 C C . PRO B 1 163 ? -1.381 -18.516 5.254 1 85.81 163 PRO B C 1
ATOM 2923 O O . PRO B 1 163 ? -2.346 -18.891 5.934 1 85.81 163 PRO B O 1
ATOM 2926 N N . VAL B 1 164 ? -0.247 -19.281 5.02 1 91.06 164 VAL B N 1
ATOM 2927 C CA . VAL B 1 164 ? -0.158 -20.594 5.633 1 91.06 164 VAL B CA 1
ATOM 2928 C C . VAL B 1 164 ? 1.214 -20.781 6.277 1 91.06 164 VAL B C 1
ATOM 2930 O O . VAL B 1 164 ? 2.191 -20.156 5.855 1 91.06 164 VAL B O 1
ATOM 2933 N N . THR B 1 165 ? 1.252 -21.641 7.336 1 91.06 165 THR B N 1
ATOM 2934 C CA . THR B 1 165 ? 2.527 -22.172 7.805 1 91.06 165 THR B CA 1
ATOM 2935 C C . THR B 1 165 ? 3.006 -23.297 6.898 1 91.06 165 THR B C 1
ATOM 2937 O O . THR B 1 165 ? 2.24 -23.812 6.082 1 91.06 165 THR B O 1
ATOM 2940 N N . ASP B 1 166 ? 4.332 -23.641 7.105 1 92.38 166 ASP B N 1
ATOM 2941 C CA . ASP B 1 166 ? 4.805 -24.781 6.336 1 92.38 166 ASP B CA 1
ATOM 2942 C C . ASP B 1 166 ? 4.043 -26.047 6.719 1 92.38 166 ASP B C 1
ATOM 2944 O O . ASP B 1 166 ? 3.74 -26.891 5.859 1 92.38 166 ASP B O 1
ATOM 2948 N N . ASP B 1 167 ? 3.6 -26.172 7.98 1 95.19 167 ASP B N 1
ATOM 2949 C CA . ASP B 1 167 ? 2.844 -27.328 8.445 1 95.19 167 ASP B CA 1
ATOM 2950 C C . ASP B 1 167 ? 1.456 -27.375 7.809 1 95.19 167 ASP B C 1
ATOM 2952 O O . ASP B 1 167 ? 0.999 -28.422 7.371 1 95.19 167 ASP B O 1
ATOM 2956 N N . GLU B 1 168 ? 0.823 -26.25 7.77 1 94.44 168 GLU B N 1
ATOM 2957 C CA . GLU B 1 168 ? -0.508 -26.172 7.172 1 94.44 168 GLU B CA 1
ATOM 2958 C C . GLU B 1 168 ? -0.463 -26.5 5.684 1 94.44 168 GLU B C 1
ATOM 2960 O O . GLU B 1 168 ? -1.338 -27.203 5.168 1 94.44 168 GLU B O 1
ATOM 2965 N N . LEU B 1 169 ? 0.532 -25.969 5.035 1 95.94 169 LEU B N 1
ATOM 2966 C CA . LEU B 1 169 ? 0.718 -26.25 3.613 1 95.94 169 LEU B CA 1
ATOM 2967 C C . LEU B 1 169 ? 0.968 -27.734 3.371 1 95.94 169 LEU B C 1
ATOM 2969 O O . LEU B 1 169 ? 0.363 -28.328 2.479 1 95.94 169 LEU B O 1
ATOM 2973 N N . ARG B 1 170 ? 1.832 -28.328 4.188 1 96.69 170 ARG B N 1
ATOM 2974 C CA . ARG B 1 170 ? 2.137 -29.75 4.098 1 96.69 170 ARG B CA 1
ATOM 2975 C C . ARG B 1 170 ? 0.884 -30.594 4.312 1 96.69 170 ARG B C 1
ATOM 2977 O O . ARG B 1 170 ? 0.677 -31.594 3.621 1 96.69 170 ARG B O 1
ATOM 2984 N N . ASP B 1 171 ? 0.078 -30.203 5.242 1 96.69 171 ASP B N 1
ATOM 2985 C CA . ASP B 1 171 ? -1.122 -30.953 5.586 1 96.69 171 ASP B CA 1
ATOM 2986 C C . ASP B 1 171 ? -2.107 -30.984 4.418 1 96.69 171 ASP B C 1
ATOM 2988 O O . ASP B 1 171 ? -2.609 -32.031 4.047 1 96.69 171 ASP B O 1
ATOM 2992 N N . VAL B 1 172 ? -2.359 -29.891 3.834 1 96.88 172 VAL B N 1
ATOM 2993 C CA . VAL B 1 172 ? -3.365 -29.781 2.781 1 96.88 172 VAL B CA 1
ATOM 2994 C C . VAL B 1 172 ? -2.844 -30.438 1.505 1 96.88 172 VAL B C 1
ATOM 2996 O O . VAL B 1 172 ? -3.521 -31.281 0.911 1 96.88 172 VAL B O 1
ATOM 2999 N N . VAL B 1 173 ? -1.636 -30.094 1.091 1 97.94 173 VAL B N 1
ATOM 3000 C CA . VAL B 1 173 ? -1.087 -30.547 -0.179 1 97.94 173 VAL B CA 1
ATOM 3001 C C . VAL B 1 173 ? -0.7 -32.031 -0.069 1 97.94 173 VAL B C 1
ATOM 3003 O O . VAL B 1 173 ? -0.883 -32.781 -1.016 1 97.94 173 VAL B O 1
ATOM 3006 N N . GLY B 1 174 ? -0.245 -32.438 1.064 1 97.44 174 GLY B N 1
ATOM 3007 C CA . GLY B 1 174 ? 0.244 -33.812 1.282 1 97.44 174 GLY B CA 1
ATOM 3008 C C . GLY B 1 174 ? -0.848 -34.844 1.194 1 97.44 174 GLY B C 1
ATOM 3009 O O . GLY B 1 174 ? -0.562 -36.031 1.036 1 97.44 174 GLY B O 1
ATOM 3010 N N . ARG B 1 175 ? -2.145 -34.5 1.255 1 97.44 175 ARG B N 1
ATOM 3011 C CA . ARG B 1 175 ? -3.268 -35.438 1.107 1 97.44 175 ARG B CA 1
ATOM 3012 C C . ARG B 1 175 ? -3.398 -35.906 -0.334 1 97.44 175 ARG B C 1
ATOM 3014 O O . ARG B 1 175 ? -4.004 -36.938 -0.596 1 97.44 175 ARG B O 1
ATOM 3021 N N . TYR B 1 176 ? -2.725 -35.125 -1.245 1 98.06 176 TYR B N 1
ATOM 3022 C CA . TYR B 1 176 ? -3.002 -35.375 -2.654 1 98.06 176 TYR B CA 1
ATOM 3023 C C . TYR B 1 176 ? -1.709 -35.562 -3.436 1 98.06 176 TYR B C 1
ATOM 3025 O O . TYR B 1 176 ? -1.702 -36.25 -4.473 1 98.06 176 TYR B O 1
ATOM 3033 N N . TRP B 1 177 ? -0.664 -35 -2.914 1 98.38 177 TRP B N 1
ATOM 3034 C CA . TRP B 1 177 ? 0.627 -34.969 -3.594 1 98.38 177 TRP B CA 1
ATOM 3035 C C . TRP B 1 177 ? 1.726 -35.5 -2.678 1 98.38 177 TRP B C 1
ATOM 3037 O O . TRP B 1 177 ? 1.636 -35.375 -1.454 1 98.38 177 TRP B O 1
ATOM 3047 N N . VAL B 1 178 ? 2.791 -36.156 -3.287 1 97.81 178 VAL B N 1
ATOM 3048 C CA . VAL B 1 178 ? 4.023 -36.438 -2.559 1 97.81 178 VAL B CA 1
ATOM 3049 C C . VAL B 1 178 ? 4.887 -35.156 -2.514 1 97.81 178 VAL B C 1
ATOM 3051 O O . VAL B 1 178 ? 5.316 -34.656 -3.555 1 97.81 178 VAL B O 1
ATOM 3054 N N . ILE B 1 179 ? 5.133 -34.656 -1.328 1 97.31 179 ILE B N 1
ATOM 3055 C CA . ILE B 1 179 ? 5.867 -33.406 -1.171 1 97.31 179 ILE B CA 1
ATOM 3056 C C . ILE B 1 179 ? 7.367 -33.688 -1.274 1 97.31 179 ILE B C 1
ATOM 3058 O O . ILE B 1 179 ? 7.918 -34.5 -0.517 1 97.31 179 ILE B O 1
ATOM 3062 N N . ASP B 1 180 ? 8.016 -33.031 -2.221 1 97 180 ASP B N 1
ATOM 3063 C CA . ASP B 1 180 ? 9.461 -33.156 -2.412 1 97 180 ASP B CA 1
ATOM 3064 C C . ASP B 1 180 ? 10.211 -32.156 -1.519 1 97 180 ASP B C 1
ATOM 3066 O O . ASP B 1 180 ? 11.258 -32.5 -0.963 1 97 180 ASP B O 1
ATOM 3070 N N . ASP B 1 181 ? 9.68 -30.938 -1.445 1 95.19 181 ASP B N 1
ATOM 3071 C CA . ASP B 1 181 ? 10.367 -29.891 -0.697 1 95.19 181 ASP B CA 1
ATOM 3072 C C . ASP B 1 181 ? 9.414 -28.75 -0.333 1 95.19 181 ASP B C 1
ATOM 3074 O O . ASP B 1 181 ? 8.492 -28.453 -1.088 1 95.19 181 ASP B O 1
ATOM 3078 N N . ILE B 1 182 ? 9.523 -28.266 0.899 1 95.69 182 ILE B N 1
ATOM 3079 C CA . ILE B 1 182 ? 8.984 -26.969 1.304 1 95.69 182 ILE B CA 1
ATOM 3080 C C . ILE B 1 182 ? 10.094 -26.109 1.89 1 95.69 182 ILE B C 1
ATOM 3082 O O . ILE B 1 182 ? 10.781 -26.516 2.832 1 95.69 182 ILE B O 1
ATOM 3086 N N . SER B 1 183 ? 10.344 -24.906 1.288 1 95.06 183 SER B N 1
ATOM 3087 C CA . SER B 1 183 ? 11.445 -24.062 1.736 1 95.06 183 SER B CA 1
ATOM 3088 C C . SER B 1 183 ? 11.016 -22.594 1.803 1 95.06 183 SER B C 1
ATOM 3090 O O . SER B 1 183 ? 10.125 -22.172 1.069 1 95.06 183 SER B O 1
ATOM 3092 N N . PRO B 1 184 ? 11.68 -21.828 2.734 1 91.75 184 PRO B N 1
ATOM 3093 C CA . PRO B 1 184 ? 11.414 -20.375 2.738 1 91.75 184 PRO B CA 1
ATOM 3094 C C . PRO B 1 184 ? 11.695 -19.719 1.387 1 91.75 184 PRO B C 1
ATOM 3096 O O . PRO B 1 184 ? 12.648 -20.109 0.7 1 91.75 184 PRO B O 1
ATOM 3099 N N . ALA B 1 185 ? 10.828 -18.812 1.02 1 91.94 185 ALA B N 1
ATOM 3100 C CA . ALA B 1 185 ? 10.93 -18.094 -0.251 1 91.94 185 ALA B CA 1
ATOM 3101 C C . ALA B 1 185 ? 10.469 -16.641 -0.11 1 91.94 185 ALA B C 1
ATOM 3103 O O . ALA B 1 185 ? 10.086 -16.219 0.981 1 91.94 185 ALA B O 1
ATOM 3104 N N . ARG B 1 186 ? 10.641 -15.883 -1.221 1 88.44 186 ARG B N 1
ATOM 3105 C CA . ARG B 1 186 ? 10.172 -14.5 -1.248 1 88.44 186 ARG B CA 1
ATOM 3106 C C . ARG B 1 186 ? 9.18 -14.281 -2.381 1 88.44 186 ARG B C 1
ATOM 3108 O O . ARG B 1 186 ? 9.344 -14.82 -3.479 1 88.44 186 ARG B O 1
ATOM 3115 N N . ILE B 1 187 ? 8.18 -13.516 -2.092 1 88.12 187 ILE B N 1
ATOM 3116 C CA . ILE B 1 187 ? 7.199 -13.094 -3.084 1 88.12 187 ILE B CA 1
ATOM 3117 C C . ILE B 1 187 ? 7.359 -11.602 -3.369 1 88.12 187 ILE B C 1
ATOM 3119 O O . ILE B 1 187 ? 7.309 -10.773 -2.451 1 88.12 187 ILE B O 1
ATOM 3123 N N . HIS B 1 188 ? 7.531 -11.266 -4.66 1 85.94 188 HIS B N 1
ATOM 3124 C CA . HIS B 1 188 ? 7.801 -9.898 -5.082 1 85.94 188 HIS B CA 1
ATOM 3125 C C . HIS B 1 188 ? 6.52 -9.188 -5.508 1 85.94 188 HIS B C 1
ATOM 3127 O O . HIS B 1 188 ? 5.629 -9.805 -6.098 1 85.94 188 HIS B O 1
ATOM 3133 N N . ALA B 1 189 ? 6.43 -7.902 -5.164 1 80.38 189 ALA B N 1
ATOM 3134 C CA . ALA B 1 189 ? 5.32 -7.039 -5.566 1 80.38 189 ALA B CA 1
ATOM 3135 C C . ALA B 1 189 ? 5.82 -5.652 -5.957 1 80.38 189 ALA B C 1
ATOM 3137 O O . ALA B 1 189 ? 6.852 -5.191 -5.461 1 80.38 189 ALA B O 1
ATOM 3138 N N . ASN B 1 190 ? 5.113 -5.066 -6.906 1 76.75 190 ASN B N 1
ATOM 3139 C CA . ASN B 1 190 ? 5.312 -3.65 -7.191 1 76.75 190 ASN B CA 1
ATOM 3140 C C . ASN B 1 190 ? 4.566 -2.766 -6.199 1 76.75 190 ASN B C 1
ATOM 3142 O O . ASN B 1 190 ? 3.334 -2.713 -6.215 1 76.75 190 ASN B O 1
ATOM 3146 N N . VAL B 1 191 ? 5.301 -2.229 -5.312 1 66.31 191 VAL B N 1
ATOM 3147 C CA . VAL B 1 191 ? 4.68 -1.396 -4.285 1 66.31 191 VAL B CA 1
ATOM 3148 C C . VAL B 1 191 ? 5.219 0.029 -4.383 1 66.31 191 VAL B C 1
ATOM 3150 O O . VAL B 1 191 ? 6.398 0.273 -4.113 1 66.31 191 VAL B O 1
ATOM 3153 N N . PRO B 1 192 ? 4.355 0.91 -4.805 1 60.59 192 PRO B N 1
ATOM 3154 C CA . PRO B 1 192 ? 4.836 2.295 -4.793 1 60.59 192 PRO B CA 1
ATOM 3155 C C . PRO B 1 192 ? 5.352 2.727 -3.42 1 60.59 192 PRO B C 1
ATOM 3157 O O . PRO B 1 192 ? 4.809 2.311 -2.393 1 60.59 192 PRO B O 1
ATOM 3160 N N . ALA B 1 193 ? 6.438 3.391 -3.455 1 56.88 193 ALA B N 1
ATOM 3161 C CA . ALA B 1 193 ? 7.094 3.838 -2.229 1 56.88 193 ALA B CA 1
ATOM 3162 C C . ALA B 1 193 ? 6.09 4.461 -1.266 1 56.88 193 ALA B C 1
ATOM 3164 O O . ALA B 1 193 ? 6.188 4.277 -0.05 1 56.88 193 ALA B O 1
ATOM 3165 N N . GLU B 1 194 ? 5.055 5.156 -1.834 1 56.22 194 GLU B N 1
ATOM 3166 C CA . GLU B 1 194 ? 4.059 5.859 -1.034 1 56.22 194 GLU B CA 1
ATOM 3167 C C . GLU B 1 194 ? 3.225 4.883 -0.207 1 56.22 194 GLU B C 1
ATOM 3169 O O . GLU B 1 194 ? 2.721 5.242 0.86 1 56.22 194 GLU B O 1
ATOM 3174 N N . PHE B 1 195 ? 3.078 3.727 -0.785 1 60.22 195 PHE B N 1
ATOM 3175 C CA . PHE B 1 195 ? 2.246 2.738 -0.107 1 60.22 195 PHE B CA 1
ATOM 3176 C C . PHE B 1 195 ? 3.068 1.934 0.892 1 60.22 195 PHE B C 1
ATOM 3178 O O . PHE B 1 195 ? 2.539 1.45 1.894 1 60.22 195 PHE B O 1
ATOM 3185 N N . THR B 1 196 ? 4.293 1.832 0.503 1 54.22 196 THR B N 1
ATOM 3186 C CA . THR B 1 196 ? 5.172 1.119 1.424 1 54.22 196 THR B CA 1
ATOM 3187 C C . THR B 1 196 ? 5.152 1.771 2.803 1 54.22 196 THR B C 1
ATOM 3189 O O . THR B 1 196 ? 5.164 1.079 3.824 1 54.22 196 THR B O 1
ATOM 3192 N N . ASP B 1 197 ? 5.176 3.047 2.643 1 50.72 197 ASP B N 1
ATOM 3193 C CA . ASP B 1 197 ? 5.176 3.766 3.912 1 50.72 197 ASP B CA 1
ATOM 3194 C C . ASP B 1 197 ? 3.918 3.453 4.723 1 50.72 197 ASP B C 1
ATOM 3196 O O . ASP B 1 197 ? 3.994 3.211 5.926 1 50.72 197 ASP B O 1
ATOM 3200 N N . PHE B 1 198 ? 2.824 3.488 4.008 1 51.56 198 PHE B N 1
ATOM 3201 C CA . PHE B 1 198 ? 1.581 3.26 4.734 1 51.56 198 PHE B CA 1
ATOM 3202 C C . PHE B 1 198 ? 1.511 1.826 5.25 1 51.56 198 PHE B C 1
ATOM 3204 O O . PHE B 1 198 ? 1.126 1.59 6.395 1 51.56 198 PHE B O 1
ATOM 3211 N N . ALA B 1 199 ? 1.824 0.921 4.309 1 50.91 199 ALA B N 1
ATOM 3212 C CA . ALA B 1 199 ? 1.725 -0.503 4.617 1 50.91 199 ALA B CA 1
ATOM 3213 C C . ALA B 1 199 ? 2.637 -0.876 5.785 1 50.91 199 ALA B C 1
ATOM 3215 O O . ALA B 1 199 ? 2.244 -1.643 6.668 1 50.91 199 ALA B O 1
ATOM 3216 N N . ALA B 1 200 ? 3.92 -0.509 5.598 1 48.75 200 ALA B N 1
ATOM 3217 C CA . ALA B 1 200 ? 4.887 -0.722 6.672 1 48.75 200 ALA B CA 1
ATOM 3218 C C . ALA B 1 200 ? 4.379 -0.15 7.992 1 48.75 200 ALA B C 1
ATOM 3220 O O . ALA B 1 200 ? 4.66 -0.694 9.062 1 48.75 200 ALA B O 1
ATOM 3221 N N . PHE B 1 201 ? 3.676 0.92 7.676 1 46.16 201 PHE B N 1
ATOM 3222 C CA . PHE B 1 201 ? 3.219 1.716 8.812 1 46.16 201 PHE B CA 1
ATOM 3223 C C . PHE B 1 201 ? 2.035 1.045 9.5 1 46.16 201 PHE B C 1
ATOM 3225 O O . PHE B 1 201 ? 1.913 1.095 10.727 1 46.16 201 PHE B O 1
ATOM 3232 N N . ALA B 1 202 ? 1.071 0.569 8.453 1 49.78 202 ALA B N 1
ATOM 3233 C CA . ALA B 1 202 ? -0.209 0.137 9.008 1 49.78 202 ALA B CA 1
ATOM 3234 C C . ALA B 1 202 ? -0.044 -1.121 9.852 1 49.78 202 ALA B C 1
ATOM 3236 O O . ALA B 1 202 ? -0.896 -1.432 10.688 1 49.78 202 ALA B O 1
ATOM 3237 N N . GLY B 1 203 ? 1.217 -1.51 9.875 1 48.22 203 GLY B N 1
ATOM 3238 C CA . GLY B 1 203 ? 1.346 -2.662 10.758 1 48.22 203 GLY B CA 1
ATOM 3239 C C . GLY B 1 203 ? 0.024 -3.354 11.031 1 48.22 203 GLY B C 1
ATOM 3240 O O . GLY B 1 203 ? -0.764 -3.586 10.109 1 48.22 203 GLY B O 1
ATOM 3241 N N . SER B 1 204 ? -0.344 -3.641 12.328 1 53.75 204 SER B N 1
ATOM 3242 C CA . SER B 1 204 ? -1.444 -4.48 12.789 1 53.75 204 SER B CA 1
ATOM 3243 C C . SER B 1 204 ? -2.686 -3.646 13.094 1 53.75 204 SER B C 1
ATOM 3245 O O . SER B 1 204 ? -3.777 -4.191 13.273 1 53.75 204 SER B O 1
ATOM 3247 N N . ASP B 1 205 ? -2.566 -2.279 13.031 1 61.09 205 ASP B N 1
ATOM 3248 C CA . ASP B 1 205 ? -3.762 -1.578 13.492 1 61.09 205 ASP B CA 1
ATOM 3249 C C . ASP B 1 205 ? -4.383 -0.756 12.359 1 61.09 205 ASP B C 1
ATOM 3251 O O . ASP B 1 205 ? -4.594 0.45 12.508 1 61.09 205 ASP B O 1
ATOM 3255 N N . ILE B 1 206 ? -4.637 -1.408 11.266 1 67.75 206 ILE B N 1
ATOM 3256 C CA . ILE B 1 206 ? -5.332 -0.759 10.156 1 67.75 206 ILE B CA 1
ATOM 3257 C C . ILE B 1 206 ? -6.84 -0.931 10.328 1 67.75 206 ILE B C 1
ATOM 3259 O O . ILE B 1 206 ? -7.316 -2.035 10.594 1 67.75 206 ILE B O 1
ATOM 3263 N N . ARG B 1 207 ? -7.574 0.202 10.359 1 71.31 207 ARG B N 1
ATOM 3264 C CA . ARG B 1 207 ? -9.031 0.187 10.438 1 71.31 207 ARG B CA 1
ATOM 3265 C C . ARG B 1 207 ? -9.656 0.618 9.117 1 71.31 207 ARG B C 1
ATOM 3267 O O . ARG B 1 207 ? -9.172 1.557 8.477 1 71.31 207 ARG B O 1
ATOM 3274 N N . ASP B 1 208 ? -10.617 -0.136 8.633 1 70.31 208 ASP B N 1
ATOM 3275 C CA . ASP B 1 208 ? -11.383 0.258 7.457 1 70.31 208 ASP B CA 1
ATOM 3276 C C . ASP B 1 208 ? -12.383 1.365 7.793 1 70.31 208 ASP B C 1
ATOM 3278 O O . ASP B 1 208 ? -13.25 1.187 8.656 1 70.31 208 ASP B O 1
ATOM 3282 N N . GLU B 1 209 ? -12.273 2.607 7.195 1 76.19 209 GLU B N 1
ATOM 3283 C CA . GLU B 1 209 ? -13.125 3.758 7.488 1 76.19 209 GLU B CA 1
ATOM 3284 C C . GLU B 1 209 ? -14.195 3.943 6.418 1 76.19 209 GLU B C 1
ATOM 3286 O O . GLU B 1 209 ? -14.969 4.895 6.469 1 76.19 209 GLU B O 1
ATOM 3291 N N . GLY B 1 210 ? -14.172 3 5.461 1 67.06 210 GLY B N 1
ATOM 3292 C CA . GLY B 1 210 ? -15.148 3.062 4.383 1 67.06 210 GLY B CA 1
ATOM 3293 C C . GLY B 1 210 ? -14.703 3.928 3.221 1 67.06 210 GLY B C 1
ATOM 3294 O O . GLY B 1 210 ? -13.773 4.73 3.357 1 67.06 210 GLY B O 1
ATOM 3295 N N . ASN B 1 211 ? -15.195 3.752 1.985 1 67.06 211 ASN B N 1
ATOM 3296 C CA . ASN B 1 211 ? -14.992 4.531 0.77 1 67.06 211 ASN B CA 1
ATOM 3297 C C . ASN B 1 211 ? -13.516 4.586 0.382 1 67.06 211 ASN B C 1
ATOM 3299 O O . ASN B 1 211 ? -13 5.645 0.018 1 67.06 211 ASN B O 1
ATOM 3303 N N . GLY B 1 212 ? -12.805 3.408 0.512 1 63.72 212 GLY B N 1
ATOM 3304 C CA . GLY B 1 212 ? -11.414 3.322 0.099 1 63.72 212 GLY B CA 1
ATOM 3305 C C . GLY B 1 212 ? -10.453 3.928 1.105 1 63.72 212 GLY B C 1
ATOM 3306 O O . GLY B 1 212 ? -9.258 4.047 0.835 1 63.72 212 GLY B O 1
ATOM 3307 N N . ARG B 1 213 ? -11.094 4.246 2.314 1 73.56 213 ARG B N 1
ATOM 3308 C CA . ARG B 1 213 ? -10.258 4.891 3.324 1 73.56 213 ARG B CA 1
ATOM 3309 C C . ARG B 1 213 ? -9.883 3.912 4.434 1 73.56 213 ARG B C 1
ATOM 3311 O O . ARG B 1 213 ? -10.719 3.121 4.875 1 73.56 213 ARG B O 1
ATOM 3318 N N . LYS B 1 214 ? -8.633 3.896 4.715 1 74.19 214 LYS B N 1
ATOM 3319 C CA . LYS B 1 214 ? -8.117 3.189 5.883 1 74.19 214 LYS B CA 1
ATOM 3320 C C . LYS B 1 214 ? -7.52 4.164 6.895 1 74.19 214 LYS B C 1
ATOM 3322 O O . LYS B 1 214 ? -7.184 5.297 6.547 1 74.19 214 LYS B O 1
ATOM 3327 N N . SER B 1 215 ? -7.551 3.732 8.148 1 77.06 215 SER B N 1
ATOM 3328 C CA . SER B 1 215 ? -6.898 4.566 9.148 1 77.06 215 SER B CA 1
ATOM 3329 C C . SER B 1 215 ? -5.949 3.748 10.023 1 77.06 215 SER B C 1
ATOM 3331 O O . SER B 1 215 ? -6.109 2.531 10.141 1 77.06 215 SER B O 1
ATOM 3333 N N . VAL B 1 216 ? -4.918 4.41 10.461 1 76.81 216 VAL B N 1
ATOM 3334 C CA . VAL B 1 216 ? -3.971 3.822 11.406 1 76.81 216 VAL B CA 1
ATOM 3335 C C . VAL B 1 216 ? -3.908 4.668 12.672 1 76.81 216 VAL B C 1
ATOM 3337 O O . VAL B 1 216 ? -4.391 5.801 12.695 1 76.81 216 VAL B O 1
ATOM 3340 N N . ALA B 1 217 ? -3.322 4.074 13.773 1 76.38 217 ALA B N 1
ATOM 3341 C CA . ALA B 1 217 ? -3.238 4.746 15.07 1 76.38 217 ALA B CA 1
ATOM 3342 C C . ALA B 1 217 ? -2.242 5.902 15.031 1 76.38 217 ALA B C 1
ATOM 3344 O O . ALA B 1 217 ? -1.179 5.789 14.414 1 76.38 217 ALA B O 1
ATOM 3345 N N . GLY B 1 218 ? -2.682 6.988 15.68 1 79.31 218 GLY B N 1
ATOM 3346 C CA . GLY B 1 218 ? -1.841 8.164 15.867 1 79.31 218 GLY B CA 1
ATOM 3347 C C . GLY B 1 218 ? -2.09 8.875 17.188 1 79.31 218 GLY B C 1
ATOM 3348 O O . GLY B 1 218 ? -2.799 8.359 18.047 1 79.31 218 GLY B O 1
ATOM 3349 N N . TRP B 1 219 ? -1.312 9.914 17.391 1 84.25 219 TRP B N 1
ATOM 3350 C CA . TRP B 1 219 ? -1.491 10.836 18.516 1 84.25 219 TRP B CA 1
ATOM 3351 C C . TRP B 1 219 ? -1.954 12.203 18.016 1 84.25 219 TRP B C 1
ATOM 3353 O O . TRP B 1 219 ? -1.464 12.711 17 1 84.25 219 TRP B O 1
ATOM 3363 N N . LEU B 1 220 ? -2.986 12.75 18.656 1 95.38 220 LEU B N 1
ATOM 3364 C CA . LEU B 1 220 ? -3.365 14.148 18.5 1 95.38 220 LEU B CA 1
ATOM 3365 C C . LEU B 1 220 ? -2.9 14.984 19.688 1 95.38 220 LEU B C 1
ATOM 3367 O O . LEU B 1 220 ? -3.281 14.703 20.828 1 95.38 220 LEU B O 1
ATOM 3371 N N . LEU B 1 221 ? -2.01 15.969 19.5 1 96.5 221 LEU B N 1
ATOM 3372 C CA . LEU B 1 221 ? -1.506 16.859 20.531 1 96.5 221 LEU B CA 1
ATOM 3373 C C . LEU B 1 221 ? -2 18.281 20.297 1 96.5 221 LEU B C 1
ATOM 3375 O O . LEU B 1 221 ? -2.004 18.781 19.172 1 96.5 221 LEU B O 1
ATOM 3379 N N . GLN B 1 222 ? -2.576 18.938 21.359 1 96.81 222 GLN B N 1
ATOM 3380 C CA . GLN B 1 222 ? -2.879 20.359 21.406 1 96.81 222 GLN B CA 1
ATOM 3381 C C . GLN B 1 222 ? -2.008 21.062 22.453 1 96.81 222 GLN B C 1
ATOM 3383 O O . GLN B 1 222 ? -1.841 20.578 23.562 1 96.81 222 GLN B O 1
ATOM 3388 N N . ALA B 1 223 ? -1.349 22.156 22.031 1 97.44 223 ALA B N 1
ATOM 3389 C CA . ALA B 1 223 ? -0.501 22.938 22.922 1 97.44 223 ALA B CA 1
ATOM 3390 C C . ALA B 1 223 ? -0.671 24.438 22.656 1 97.44 223 ALA B C 1
ATOM 3392 O O . ALA B 1 223 ? -1.286 24.828 21.672 1 97.44 223 ALA B O 1
ATOM 3393 N N . HIS B 1 224 ? -0.264 25.281 23.594 1 96.5 224 HIS B N 1
ATOM 3394 C CA . HIS B 1 224 ? -0.253 26.734 23.391 1 96.5 224 HIS B CA 1
ATOM 3395 C C . HIS B 1 224 ? 1.076 27.328 23.828 1 96.5 224 HIS B C 1
ATOM 3397 O O . HIS B 1 224 ? 1.8 26.734 24.641 1 96.5 224 HIS B O 1
ATOM 3403 N N . LEU B 1 225 ? 1.381 28.453 23.203 1 90.44 225 LEU B N 1
ATOM 3404 C CA . LEU B 1 225 ? 2.611 29.156 23.547 1 90.44 225 LEU B CA 1
ATOM 3405 C C . LEU B 1 225 ? 2.451 29.906 24.859 1 90.44 225 LEU B C 1
ATOM 3407 O O . LEU B 1 225 ? 1.525 30.719 25.016 1 90.44 225 LEU B O 1
ATOM 3411 N N . GLY B 1 226 ? 3.234 29.547 25.875 1 81.31 226 GLY B N 1
ATOM 3412 C CA . GLY B 1 226 ? 3.189 30.156 27.188 1 81.31 226 GLY B CA 1
ATOM 3413 C C . GLY B 1 226 ? 3.607 31.625 27.172 1 81.31 226 GLY B C 1
ATOM 3414 O O . GLY B 1 226 ? 4.277 32.062 26.25 1 81.31 226 GLY B O 1
#

Solvent-accessible surface area (backbone atoms only — not comparable to full-atom values): 22867 Å² total; per-residue (Å²): 127,88,43,74,64,53,50,53,35,41,34,55,56,23,63,49,67,84,30,60,56,48,54,38,28,69,61,62,82,46,49,52,66,66,56,44,54,40,52,77,70,60,70,63,46,69,32,33,37,24,43,52,26,50,58,26,38,51,40,52,54,42,26,76,74,69,35,43,24,39,30,31,21,73,30,61,54,24,36,50,50,25,51,52,51,30,56,76,69,65,44,83,46,47,48,69,43,71,38,55,68,42,67,50,81,92,45,69,47,55,19,27,18,38,37,28,70,61,31,72,20,69,44,64,76,87,42,50,63,40,25,52,53,29,53,56,49,23,30,20,92,65,11,34,38,38,39,37,31,45,25,19,86,65,26,43,72,82,46,88,46,46,40,37,43,75,64,56,47,4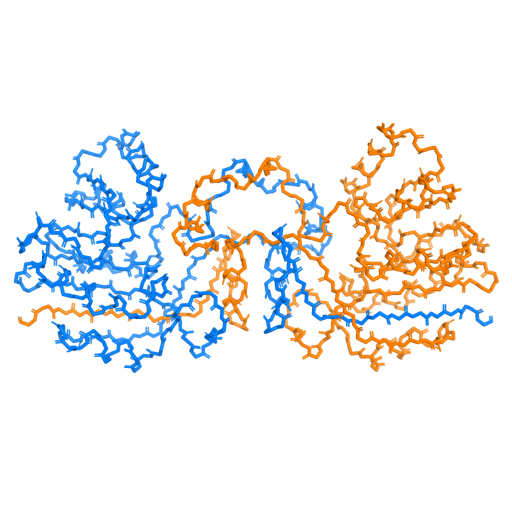8,58,63,48,48,78,71,28,45,73,74,45,76,42,86,38,66,48,60,26,46,42,57,70,62,48,45,46,46,14,37,38,28,24,84,51,62,41,82,71,55,94,54,28,33,28,27,58,19,36,37,35,39,27,32,39,118,127,87,43,73,63,54,50,52,34,40,34,57,57,22,63,50,64,86,25,73,51,50,55,38,30,70,61,62,84,47,49,51,68,67,56,45,52,41,52,75,69,61,71,62,45,70,32,33,36,25,43,52,26,48,58,25,37,51,40,52,55,42,27,75,73,67,34,43,23,40,30,32,20,71,31,61,54,25,36,51,50,26,51,51,50,31,57,76,69,65,43,83,45,46,47,71,42,71,37,57,67,42,69,51,80,91,44,70,47,55,19,28,18,39,38,29,72,61,30,73,20,70,44,64,75,86,43,49,64,40,26,52,53,29,53,56,50,24,31,19,91,65,10,34,40,39,37,37,30,44,25,20,84,64,27,44,72,82,44,89,48,46,41,37,43,74,66,55,47,47,57,64,50,49,77,73,30,46,74,75,45,77,43,85,36,63,47,60,26,46,44,56,70,62,48,45,46,47,15,38,36,26,26,84,51,62,41,83,71,54,95,56,27,34,27,29,59,17,36,37,35,39,27,32,39,119

Organism: Mycolicibacterium smegmatis (strain ATCC 700084 / mc(2)155) (NCBI:txid246196)

pLDDT: mean 85.28, std 17.84, range [28.72, 98.94]

Nearest PDB structures (foldseek):
  7nmk-assembly1_A  TM=8.871E-01  e=8.101E-28  Mycobacterium tuberculosis H37Rv
  7bgg-assembly1_A  TM=8.850E-01  e=1.119E-27  Mycobacterium tuberculosis H37Rv
  7ndm-assembly1_A  TM=8.916E-01  e=1.648E-27  Mycobacterium tuberculosis H37Rv
  7noy-assembly1_A  TM=8.377E-01  e=3.575E-27  Mycobacterium tuberculosis H37Rv
  1xxl-assembly2_B  TM=8.508E-01  e=3.864E-08  Bacillus subtilis

InterPro domains:
  IPR025714 Methyltransferase domain [PF13847] (47-151)
  IPR029063 S-adenosyl-L-methionine-dependent methyltransferase superfamily [G3DSA:3.40.50.150] (5-202)
  IPR029063 S-adenosyl-L-methionine-dependent methyltransferase superfamily [SSF53335] (23-194)

Radius of gyration: 25.49 Å; Cα contacts (8 Å, |Δi|>4): 1018; chains: 2; bounding box: 40×77×58 Å

Foldseek 3Di:
DCDPVNQVVCVVVVPPPPVCPVDFFLPPLAAWPVVVVCVVVVVADFAEEEEQQQLNRPQLVVLVVPHQYEYEHQDPVSQVNNVVVCVVVVRPSYHYDYDDLLADDDQFQHGQEYEAEAVQFQDDPVSLLSNLVSVLRNHHVNHYYYHDFDDCVPQPCPDNTRGDHPVRVCVSNVVRDDDPDDDDDDRGTRDRPVVCCVVVVQPPAWDDPDPPDIDHDDDDDDDDDD/DCDPVNQVVCVVVVPPPCVVPVDFFLPPLAAWPVVVVCVVVVVADFAEEEEQQQLNRPQLVVLVVPHQYEYEHQDPVSQVNNVVVCVVVVRPSYHYDYDDLLADDDQFQHGLEYEAEAVQFQDPPVSLLSNLVSVLRNHHVNHYYYHDFDDCVPQPCPDNTRGDHPVRVCVSNVVRDDDPDDDDDDRGTRDRPVVCCVVVVQPPAWDDPDPPDIDHDDDDDDDDDD